Protein AF-A0A7X8F492-F1 (afdb_monomer)

Sequence (478 aa):
MEKRTSRKIGYFGLLNCFIKESEKKMNLVFFKKAAIICILIFCAVFTFAATTTSLESFETNVKKGEEVIVKVRITETTLKKVNYSFDEPSENVRRMLLKKYVDPQNSSDVIIESVFIFDESGSFKLPPLIVKIGQKKHTIDIPTIEVSENAKLKTAEVFWDFNSENEIQCTLPIELNLKIRYVSSIERFDVPLDEHAAISRKTAMILSFDENADFANGETAAVYQWIPLEEGKLSLPKAELEVTGTNGEVQFIKAPEIFVNVIPSNSIDAKLTQNEDSIFSKAFSEETSTSSPNAKSSKAIKARKASAEELKPLLVQLAELRAKEHEALFKSDTREQRKILENQLELHDTPDENPQFLLILWISITFLFLISSLILKIQHKKIRSFLLFLVGLLCLVRGVHYTRDYRHIPGIFTGGEICTVPDAESLVAGELTAGTRINVVKKVGNWALIEYDGRKMGWVNEETIIPINISFILTQGK

Structure (mmCIF, N/CA/C/O backbone):
data_AF-A0A7X8F492-F1
#
_entry.id   AF-A0A7X8F492-F1
#
loop_
_atom_site.group_PDB
_atom_site.id
_atom_site.type_symbol
_atom_site.label_atom_id
_atom_site.label_alt_id
_atom_site.label_comp_id
_atom_site.label_asym_id
_atom_site.label_entity_id
_atom_site.label_seq_id
_atom_site.pdbx_PDB_ins_code
_atom_site.Cartn_x
_atom_site.Cartn_y
_atom_site.Cartn_z
_atom_site.occupancy
_atom_site.B_iso_or_equiv
_atom_site.auth_seq_id
_atom_site.auth_comp_id
_atom_site.auth_asym_id
_atom_site.auth_atom_id
_atom_site.pdbx_PDB_model_num
ATOM 1 N N . MET A 1 1 ? 111.250 -6.216 -115.648 1.00 36.41 1 MET A N 1
ATOM 2 C CA . MET A 1 1 ? 111.323 -4.894 -114.992 1.00 36.41 1 MET A CA 1
ATOM 3 C C . MET A 1 1 ? 109.901 -4.373 -114.817 1.00 36.41 1 MET A C 1
ATOM 5 O O . MET A 1 1 ? 109.151 -4.463 -115.771 1.00 36.41 1 MET A O 1
ATOM 9 N N . GLU A 1 2 ? 109.568 -3.943 -113.591 1.00 34.22 2 GLU A N 1
ATOM 10 C CA . GLU A 1 2 ? 108.372 -3.194 -113.119 1.00 34.22 2 GLU A CA 1
ATOM 11 C C . GLU A 1 2 ? 106.950 -3.702 -113.457 1.00 34.22 2 GLU A C 1
ATOM 13 O O . GLU A 1 2 ? 106.515 -3.699 -114.596 1.00 34.22 2 GLU A O 1
ATOM 18 N N . LYS A 1 3 ? 106.259 -4.314 -112.472 1.00 33.47 3 LYS A N 1
ATOM 19 C CA . LYS A 1 3 ? 105.225 -3.767 -111.534 1.00 33.47 3 LYS A CA 1
ATOM 20 C C . LYS A 1 3 ? 103.797 -3.848 -112.115 1.00 33.47 3 LYS A C 1
ATOM 22 O O . LYS A 1 3 ? 103.505 -3.245 -113.131 1.00 33.47 3 LYS A O 1
ATOM 27 N N . ARG A 1 4 ? 102.937 -4.737 -111.574 1.00 32.16 4 ARG A N 1
ATOM 28 C CA . ARG A 1 4 ? 101.852 -4.463 -110.579 1.00 32.16 4 ARG A CA 1
ATOM 29 C C . ARG A 1 4 ? 100.883 -3.360 -111.067 1.00 32.16 4 ARG A C 1
ATOM 31 O O . ARG A 1 4 ? 101.328 -2.270 -111.360 1.00 32.16 4 ARG A O 1
ATOM 38 N N . THR A 1 5 ? 99.554 -3.502 -111.110 1.00 37.00 5 THR A N 1
ATOM 39 C CA . THR A 1 5 ? 98.647 -4.206 -110.186 1.00 37.00 5 THR A CA 1
ATOM 40 C C . THR A 1 5 ? 97.211 -4.185 -110.727 1.00 37.00 5 THR A C 1
ATOM 42 O O . THR A 1 5 ? 96.750 -3.173 -111.244 1.00 37.00 5 THR A O 1
ATOM 45 N N . SER A 1 6 ? 96.496 -5.283 -110.493 1.00 38.91 6 SER A N 1
ATOM 46 C CA . SER A 1 6 ? 95.036 -5.413 -110.523 1.00 38.91 6 SER A CA 1
ATOM 47 C C . SER A 1 6 ? 94.381 -4.628 -109.373 1.00 38.91 6 SER A C 1
ATOM 49 O O . SER A 1 6 ? 94.887 -4.652 -108.249 1.00 38.91 6 SER A O 1
ATOM 51 N N . ARG A 1 7 ? 93.234 -3.980 -109.621 1.00 35.81 7 ARG A N 1
ATOM 52 C CA . ARG A 1 7 ? 92.267 -3.589 -108.578 1.00 35.81 7 ARG A CA 1
ATOM 53 C C . ARG A 1 7 ? 90.855 -3.991 -108.999 1.00 35.81 7 ARG A C 1
ATOM 55 O O . ARG A 1 7 ? 90.218 -3.320 -109.803 1.00 35.81 7 ARG A O 1
ATOM 62 N N . LYS A 1 8 ? 90.368 -5.081 -108.401 1.00 39.66 8 LYS A N 1
ATOM 63 C CA . LYS A 1 8 ? 88.939 -5.380 -108.265 1.00 39.66 8 LYS A CA 1
ATOM 64 C C . LYS A 1 8 ? 88.331 -4.390 -107.268 1.00 39.66 8 LYS A C 1
ATOM 66 O O . LYS A 1 8 ? 88.832 -4.239 -106.156 1.00 39.66 8 LYS A O 1
ATOM 71 N N . ILE A 1 9 ? 87.259 -3.728 -107.683 1.00 42.50 9 ILE A N 1
ATOM 72 C CA . ILE A 1 9 ? 86.425 -2.855 -106.855 1.00 42.50 9 ILE A CA 1
ATOM 73 C C . ILE A 1 9 ? 85.583 -3.757 -105.942 1.00 42.50 9 ILE A C 1
ATOM 75 O O . ILE A 1 9 ? 84.812 -4.589 -106.416 1.00 42.50 9 ILE A O 1
ATOM 79 N N . GLY A 1 10 ? 85.794 -3.646 -104.630 1.00 40.28 10 GLY A N 1
ATOM 80 C CA . GLY A 1 10 ? 85.102 -4.434 -103.613 1.00 40.28 10 GLY A CA 1
ATOM 81 C C . GLY A 1 10 ? 83.739 -3.840 -103.257 1.00 40.28 10 GLY A C 1
ATOM 82 O O . GLY A 1 10 ? 83.658 -2.749 -102.703 1.00 40.28 10 GLY A O 1
ATOM 83 N N . TYR A 1 11 ? 82.680 -4.610 -103.498 1.00 47.16 11 TYR A N 1
ATOM 84 C CA . TYR A 1 11 ? 81.281 -4.345 -103.126 1.00 47.16 11 TYR A CA 1
ATOM 85 C C . TYR A 1 11 ? 80.986 -4.443 -101.606 1.00 47.16 11 TYR A C 1
ATOM 87 O O . TYR A 1 11 ? 79.832 -4.517 -101.197 1.00 47.16 11 TYR A O 1
ATOM 95 N N . PHE A 1 12 ? 82.004 -4.428 -100.740 1.00 48.09 12 PHE A N 1
ATOM 96 C CA . PHE A 1 12 ? 81.859 -4.714 -99.302 1.00 48.09 12 PHE A CA 1
ATOM 97 C C . PHE A 1 12 ? 81.737 -3.472 -98.393 1.00 48.09 12 PHE A C 1
ATOM 99 O O . PHE A 1 12 ? 81.512 -3.613 -97.194 1.00 48.09 12 PHE A O 1
ATOM 106 N N . GLY A 1 13 ? 81.860 -2.252 -98.933 1.00 46.44 13 GLY A N 1
ATOM 107 C CA . GLY A 1 13 ? 81.823 -1.009 -98.140 1.00 46.44 13 GLY A CA 1
ATOM 108 C C . GLY A 1 13 ? 80.432 -0.396 -97.927 1.00 46.44 13 GLY A C 1
ATOM 109 O O . GLY A 1 13 ? 80.190 0.230 -96.899 1.00 46.44 13 GLY A O 1
ATOM 110 N N . LEU A 1 14 ? 79.496 -0.586 -98.863 1.00 47.69 14 LEU A N 1
ATOM 111 C CA . LEU A 1 14 ? 78.181 0.077 -98.820 1.00 47.69 14 LEU A CA 1
ATOM 112 C C . LEU A 1 14 ? 77.128 -0.688 -98.001 1.00 47.69 14 LEU A C 1
ATOM 114 O O . LEU A 1 14 ? 76.217 -0.067 -97.457 1.00 47.69 14 LEU A O 1
ATOM 118 N N . LEU A 1 15 ? 77.283 -2.005 -97.827 1.00 47.22 15 LEU A N 1
ATOM 119 C CA . LEU A 1 15 ? 76.345 -2.811 -97.036 1.00 47.22 15 LEU A CA 1
ATOM 120 C C . LEU A 1 15 ? 76.496 -2.566 -95.521 1.00 47.22 15 LEU A C 1
ATOM 122 O O . LEU A 1 15 ? 75.505 -2.494 -94.799 1.00 47.22 15 LEU A O 1
ATOM 126 N N . ASN A 1 16 ? 77.726 -2.342 -95.040 1.00 46.16 16 ASN A N 1
ATOM 127 C CA . ASN A 1 16 ? 77.994 -2.117 -93.613 1.00 46.16 16 ASN A CA 1
ATOM 128 C C . ASN A 1 16 ? 77.572 -0.726 -93.109 1.00 46.16 16 ASN A C 1
ATOM 130 O O . ASN A 1 16 ? 77.311 -0.569 -91.917 1.00 46.16 16 ASN A O 1
ATOM 134 N N . CYS A 1 17 ? 77.457 0.276 -93.988 1.00 48.44 17 CYS A N 1
ATOM 135 C CA . CYS A 1 17 ? 76.928 1.592 -93.607 1.00 48.44 17 CYS A CA 1
ATOM 136 C C . CYS A 1 17 ? 75.395 1.578 -93.489 1.00 48.44 17 CYS A C 1
ATOM 138 O O . CYS A 1 17 ? 74.845 2.136 -92.542 1.00 48.44 17 CYS A O 1
ATOM 140 N N . PHE A 1 18 ? 74.702 0.867 -94.387 1.00 49.59 18 PHE A N 1
ATOM 141 C CA . PHE A 1 18 ? 73.237 0.789 -94.370 1.00 49.59 18 PHE A CA 1
ATOM 142 C C . PHE A 1 18 ? 72.693 -0.024 -93.184 1.00 49.59 18 PHE A C 1
ATOM 144 O O . PHE A 1 18 ? 71.679 0.346 -92.590 1.00 49.59 18 PHE A O 1
ATOM 151 N N . ILE A 1 19 ? 73.394 -1.088 -92.778 1.00 51.75 19 ILE A N 1
ATOM 152 C CA . ILE A 1 19 ? 72.990 -1.912 -91.628 1.00 51.75 19 ILE A CA 1
ATOM 153 C C . ILE A 1 19 ? 73.116 -1.112 -90.320 1.00 51.75 19 ILE A C 1
ATOM 155 O O . ILE A 1 19 ? 72.168 -1.075 -89.533 1.00 51.75 19 ILE A O 1
ATOM 159 N N . LYS A 1 20 ? 74.207 -0.353 -90.145 1.00 50.91 20 LYS A N 1
ATOM 160 C CA . LYS A 1 20 ? 74.486 0.418 -88.919 1.00 50.91 20 LYS A CA 1
ATOM 161 C C . LYS A 1 20 ? 73.563 1.631 -88.728 1.00 50.91 20 LYS A C 1
ATOM 163 O O . LYS A 1 20 ? 73.298 2.043 -87.597 1.00 50.91 20 LYS A O 1
ATOM 168 N N . GLU A 1 21 ? 73.044 2.197 -89.817 1.00 50.81 21 GLU A N 1
ATOM 169 C CA . GLU A 1 21 ? 72.078 3.303 -89.770 1.00 50.81 21 GLU A CA 1
ATOM 170 C C . GLU A 1 21 ? 70.624 2.814 -89.613 1.00 50.81 21 GLU A C 1
ATOM 172 O O . GLU A 1 21 ? 69.813 3.477 -88.956 1.00 50.81 21 GLU A O 1
ATOM 177 N N . SER A 1 22 ? 70.310 1.605 -90.102 1.00 48.94 22 SER A N 1
ATOM 178 C CA . SER A 1 22 ? 69.017 0.947 -89.856 1.00 48.94 22 SER A CA 1
ATOM 179 C C . SER A 1 22 ? 68.865 0.451 -88.408 1.00 48.94 22 SER A C 1
ATOM 181 O O . SER A 1 22 ? 67.794 0.615 -87.821 1.00 48.94 22 SER A O 1
ATOM 183 N N . GLU A 1 23 ? 69.942 -0.036 -87.775 1.00 50.00 23 GLU A N 1
ATOM 184 C CA . GLU A 1 23 ? 69.942 -0.452 -86.363 1.00 50.00 23 GLU A CA 1
ATOM 185 C C . GLU A 1 23 ? 69.737 0.731 -85.405 1.00 50.00 23 GLU A C 1
ATOM 187 O O . GLU A 1 23 ? 68.993 0.622 -84.430 1.00 50.00 23 GLU A O 1
ATOM 192 N N . LYS A 1 24 ? 70.316 1.905 -85.697 1.00 54.38 24 LYS A N 1
ATOM 193 C CA . LYS A 1 24 ? 70.109 3.116 -84.878 1.00 54.38 24 LYS A CA 1
ATOM 194 C C . LYS A 1 24 ? 68.677 3.652 -84.958 1.00 54.38 24 LYS A C 1
ATOM 196 O O . LYS A 1 24 ? 68.134 4.082 -83.939 1.00 54.38 24 LYS A O 1
ATOM 201 N N . LYS A 1 25 ? 68.047 3.616 -86.138 1.00 53.91 25 LYS A N 1
ATOM 202 C CA . LYS A 1 25 ? 66.644 4.039 -86.305 1.00 53.91 25 LYS A CA 1
ATOM 203 C C . LYS A 1 25 ? 65.655 3.017 -85.737 1.00 53.91 25 LYS A C 1
ATOM 205 O O . LYS A 1 25 ? 64.677 3.435 -85.118 1.00 53.91 25 LYS A O 1
ATOM 210 N N . MET A 1 26 ? 65.927 1.713 -85.855 1.00 50.78 26 MET A N 1
ATOM 211 C CA . MET A 1 26 ? 65.119 0.682 -85.189 1.00 50.78 26 MET A CA 1
ATOM 212 C C . MET A 1 26 ? 65.199 0.795 -83.670 1.00 50.78 26 MET A C 1
ATOM 214 O O . MET A 1 26 ? 64.152 0.801 -83.030 1.00 50.78 26 MET A O 1
ATOM 218 N N . ASN A 1 27 ? 66.388 0.999 -83.095 1.00 55.00 27 ASN A N 1
ATOM 219 C CA . ASN A 1 27 ? 66.546 1.135 -81.646 1.00 55.00 27 ASN A CA 1
ATOM 220 C C . ASN A 1 27 ? 65.827 2.363 -81.076 1.00 55.00 27 ASN A C 1
ATOM 222 O O . ASN A 1 27 ? 65.284 2.279 -79.982 1.00 55.00 27 ASN A O 1
ATOM 226 N N . LEU A 1 28 ? 65.734 3.475 -81.815 1.00 54.72 28 LEU A N 1
ATOM 227 C CA . LEU A 1 28 ? 65.012 4.667 -81.352 1.00 54.72 28 LEU A CA 1
ATOM 228 C C . LEU A 1 28 ? 63.483 4.497 -81.407 1.00 54.72 28 LEU A C 1
ATOM 230 O O . LEU A 1 28 ? 62.773 4.981 -80.525 1.00 54.72 28 LEU A O 1
ATOM 234 N N . VAL A 1 29 ? 62.961 3.797 -82.419 1.00 59.56 29 VAL A N 1
ATOM 235 C CA . VAL A 1 29 ? 61.526 3.469 -82.504 1.00 59.56 29 VAL A CA 1
ATOM 236 C C . VAL A 1 29 ? 61.157 2.416 -81.460 1.00 59.56 29 VAL A C 1
ATOM 238 O O . VAL A 1 29 ? 60.109 2.539 -80.828 1.00 59.56 29 VAL A O 1
ATOM 241 N N . PHE A 1 30 ? 62.029 1.433 -81.226 1.00 57.44 30 PHE A N 1
ATOM 242 C CA . PHE A 1 30 ? 61.846 0.438 -80.173 1.00 57.44 30 PHE A CA 1
ATOM 243 C C . PHE A 1 30 ? 61.915 1.074 -78.784 1.00 57.44 30 PHE A C 1
ATOM 245 O O . PHE A 1 30 ? 61.046 0.794 -77.972 1.00 57.44 30 PHE A O 1
ATOM 252 N N . PHE A 1 31 ? 62.843 2.006 -78.531 1.00 58.47 31 PHE A N 1
ATOM 253 C CA . PHE A 1 31 ? 62.901 2.743 -77.263 1.00 58.47 31 PHE A CA 1
ATOM 254 C C . PHE A 1 31 ? 61.695 3.655 -77.053 1.00 58.47 31 PHE A C 1
ATOM 256 O O . PHE A 1 31 ? 61.181 3.721 -75.945 1.00 58.47 31 PHE A O 1
ATOM 263 N N . LYS A 1 32 ? 61.195 4.333 -7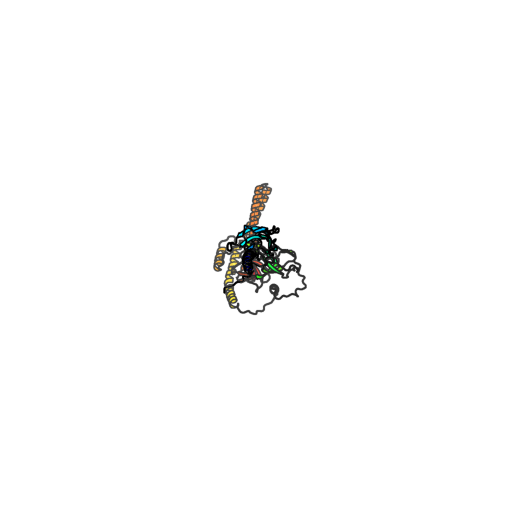8.095 1.00 59.91 32 LYS A N 1
ATOM 264 C CA . LYS A 1 32 ? 59.972 5.143 -77.978 1.00 59.91 32 LYS A CA 1
ATOM 265 C C . LYS A 1 32 ? 58.741 4.277 -77.717 1.00 59.91 32 LYS A C 1
ATOM 267 O O . LYS A 1 32 ? 57.933 4.627 -76.866 1.00 59.91 32 LYS A O 1
ATOM 272 N N . LYS A 1 33 ? 58.611 3.134 -78.398 1.00 61.44 33 LYS A N 1
ATOM 273 C CA . LYS A 1 33 ? 57.510 2.187 -78.161 1.00 61.44 33 LYS A CA 1
ATOM 274 C C . LYS A 1 33 ? 57.626 1.510 -76.794 1.00 61.44 33 LYS A C 1
ATOM 276 O O . LYS A 1 33 ? 56.623 1.412 -76.104 1.00 61.44 33 LYS A O 1
ATOM 281 N N . ALA A 1 34 ? 58.828 1.131 -76.367 1.00 64.88 34 ALA A N 1
ATOM 282 C CA . ALA A 1 34 ? 59.088 0.568 -75.046 1.00 64.88 34 ALA A CA 1
ATOM 283 C C . ALA A 1 34 ? 58.878 1.599 -73.932 1.00 64.88 34 ALA A C 1
ATOM 285 O O . ALA A 1 34 ? 58.307 1.255 -72.914 1.00 64.88 34 ALA A O 1
ATOM 286 N N . ALA A 1 35 ? 59.241 2.869 -74.129 1.00 66.19 35 ALA A N 1
ATOM 287 C CA . ALA A 1 35 ? 58.954 3.938 -73.173 1.00 66.19 35 ALA A CA 1
ATOM 288 C C . ALA A 1 35 ? 57.450 4.229 -73.076 1.00 66.19 35 ALA A C 1
ATOM 290 O O . ALA A 1 35 ? 56.950 4.426 -71.978 1.00 66.19 35 ALA A O 1
ATOM 291 N N . ILE A 1 36 ? 56.711 4.195 -74.191 1.00 67.06 36 ILE A N 1
ATOM 292 C CA . ILE A 1 36 ? 55.245 4.324 -74.185 1.00 67.06 36 ILE A CA 1
ATOM 293 C C . ILE A 1 36 ? 54.596 3.117 -73.500 1.00 67.06 36 ILE A C 1
ATOM 295 O O . ILE A 1 36 ? 53.684 3.299 -72.705 1.00 67.06 36 ILE A O 1
ATOM 299 N N . ILE A 1 37 ? 55.085 1.900 -73.748 1.00 67.31 37 ILE A N 1
ATOM 300 C CA . ILE A 1 37 ? 54.610 0.687 -73.070 1.00 67.31 37 ILE A CA 1
ATOM 301 C C . ILE A 1 37 ? 54.972 0.729 -71.583 1.00 67.31 37 ILE A C 1
ATOM 303 O O . ILE A 1 37 ? 54.123 0.423 -70.763 1.00 67.31 37 ILE A O 1
ATOM 307 N N . CYS A 1 38 ? 56.165 1.185 -71.205 1.00 59.81 38 CYS A N 1
ATOM 308 C CA . CYS A 1 38 ? 56.551 1.372 -69.809 1.00 59.81 38 CYS A CA 1
ATOM 309 C C . CYS A 1 38 ? 55.746 2.483 -69.138 1.00 59.81 38 CYS A C 1
ATOM 311 O O . CYS A 1 38 ? 55.395 2.309 -67.988 1.00 59.81 38 CYS A O 1
ATOM 313 N N . ILE A 1 39 ? 55.389 3.576 -69.820 1.00 63.66 39 ILE A N 1
ATOM 314 C CA . ILE A 1 39 ? 54.490 4.612 -69.282 1.00 63.66 39 ILE A CA 1
ATOM 315 C C . ILE A 1 39 ? 53.061 4.075 -69.168 1.00 63.66 39 ILE A C 1
ATOM 317 O O . ILE A 1 39 ? 52.405 4.341 -68.173 1.00 63.66 39 ILE A O 1
ATOM 321 N N . LEU A 1 40 ? 52.582 3.271 -70.120 1.00 56.62 40 LEU A N 1
ATOM 322 C CA . LEU A 1 40 ? 51.268 2.625 -70.044 1.00 56.62 40 LEU A CA 1
ATOM 323 C C . LEU A 1 40 ? 51.216 1.556 -68.945 1.00 56.62 40 LEU A C 1
ATOM 325 O O . LEU A 1 40 ? 50.218 1.471 -68.240 1.00 56.62 40 LEU A O 1
ATOM 329 N N . ILE A 1 41 ? 52.294 0.794 -68.747 1.00 56.84 41 ILE A N 1
ATOM 330 C CA . ILE A 1 41 ? 52.442 -0.166 -67.647 1.00 56.84 41 ILE A CA 1
ATOM 331 C C . ILE A 1 41 ? 52.618 0.583 -66.321 1.00 56.84 41 ILE A C 1
ATOM 333 O O . ILE A 1 41 ? 52.001 0.200 -65.344 1.00 56.84 41 ILE A O 1
ATOM 337 N N . PHE A 1 42 ? 53.361 1.689 -66.268 1.00 48.91 42 PHE A N 1
ATOM 338 C CA . PHE A 1 42 ? 53.520 2.511 -65.061 1.00 48.91 42 PHE A CA 1
ATOM 339 C C . PHE A 1 42 ? 52.229 3.271 -64.709 1.00 48.91 42 PHE A C 1
ATOM 341 O O . PHE A 1 42 ? 51.921 3.439 -63.535 1.00 48.91 42 PHE A O 1
ATOM 348 N N . CYS A 1 43 ? 51.412 3.645 -65.699 1.00 48.84 43 CYS A N 1
ATOM 349 C CA . CYS A 1 43 ? 50.049 4.145 -65.500 1.00 48.84 43 CYS A CA 1
ATOM 350 C C . CYS A 1 43 ? 49.062 3.033 -65.108 1.00 48.84 43 CYS A C 1
ATOM 352 O O . CYS A 1 43 ? 48.109 3.319 -64.393 1.00 48.84 43 CYS A O 1
ATOM 354 N N . ALA A 1 44 ? 49.281 1.784 -65.531 1.00 46.44 44 ALA A N 1
ATOM 355 C CA . ALA A 1 44 ? 48.482 0.631 -65.102 1.00 46.44 44 ALA A CA 1
ATOM 356 C C . ALA A 1 44 ? 48.898 0.092 -63.716 1.00 46.44 44 ALA A C 1
ATOM 358 O O . ALA A 1 44 ? 48.085 -0.520 -63.030 1.00 46.44 44 ALA A O 1
ATOM 359 N N . VAL A 1 45 ? 50.149 0.335 -63.303 1.00 41.91 45 VAL A N 1
ATOM 360 C CA . VAL A 1 45 ? 50.742 -0.046 -62.006 1.00 41.91 45 VAL A CA 1
ATOM 361 C C . VAL A 1 45 ? 50.669 1.096 -60.984 1.00 41.91 45 VAL A C 1
ATOM 363 O O . VAL A 1 45 ? 50.943 0.874 -59.806 1.00 41.91 45 VAL A O 1
ATOM 366 N N . PHE A 1 46 ? 50.200 2.289 -61.375 1.00 43.81 46 PHE A N 1
ATOM 367 C CA . PHE A 1 46 ? 49.593 3.224 -60.430 1.00 43.81 46 PHE A CA 1
ATOM 368 C C . PHE A 1 46 ? 48.308 2.577 -59.919 1.00 43.81 46 PHE A C 1
ATOM 370 O O . PHE A 1 46 ? 47.223 2.766 -60.463 1.00 43.81 46 PHE A O 1
ATOM 377 N N . THR A 1 47 ? 48.511 1.723 -58.918 1.00 41.25 47 THR A N 1
ATOM 378 C CA . THR A 1 47 ? 47.570 1.257 -57.913 1.00 41.25 47 THR A CA 1
ATOM 379 C C . THR A 1 47 ? 46.281 2.051 -57.996 1.00 41.25 47 THR A C 1
ATOM 381 O O . THR A 1 47 ? 46.186 3.167 -57.479 1.00 41.25 47 THR A O 1
ATOM 384 N N . PHE A 1 48 ? 45.289 1.469 -58.672 1.00 41.62 48 PHE A N 1
ATOM 385 C CA . PHE A 1 48 ? 43.905 1.767 -58.368 1.00 41.62 48 PHE A CA 1
ATOM 386 C C . PHE A 1 48 ? 43.741 1.380 -56.902 1.00 41.62 48 PHE A C 1
ATOM 388 O O . PHE A 1 48 ? 43.499 0.219 -56.587 1.00 41.62 48 PHE A O 1
ATOM 395 N N . ALA A 1 49 ? 43.989 2.353 -56.028 1.00 45.19 49 ALA A N 1
ATOM 396 C CA . ALA A 1 49 ? 43.497 2.398 -54.669 1.00 45.19 49 ALA A CA 1
ATOM 397 C C . ALA A 1 49 ? 42.002 2.081 -54.792 1.00 45.19 49 ALA A C 1
ATOM 399 O O . ALA A 1 49 ? 41.220 2.858 -55.362 1.00 45.19 49 ALA A O 1
ATOM 400 N N . ALA A 1 50 ? 41.664 0.820 -54.527 1.00 53.69 50 ALA A N 1
ATOM 401 C CA . ALA A 1 50 ? 40.339 0.307 -54.779 1.00 53.69 50 ALA A CA 1
ATOM 402 C C . ALA A 1 50 ? 39.469 0.942 -53.710 1.00 53.69 50 ALA A C 1
ATOM 404 O O . ALA A 1 50 ? 39.519 0.538 -52.556 1.00 53.69 50 ALA A O 1
ATOM 405 N N . THR A 1 51 ? 38.703 1.958 -54.100 1.00 57.94 51 THR A N 1
ATOM 406 C CA . THR A 1 51 ? 37.828 2.691 -53.189 1.00 57.94 51 THR A CA 1
ATOM 407 C C . THR A 1 51 ? 36.871 1.685 -52.556 1.00 57.94 51 THR A C 1
ATOM 409 O O . THR A 1 51 ? 35.997 1.144 -53.243 1.00 57.94 51 THR A O 1
ATOM 412 N N . THR A 1 52 ? 37.072 1.374 -51.276 1.00 66.44 52 THR A N 1
ATOM 413 C CA . THR A 1 52 ? 36.231 0.424 -50.549 1.00 66.44 52 THR A CA 1
ATOM 414 C C . THR A 1 52 ? 35.235 1.183 -49.684 1.00 66.44 52 THR A C 1
ATOM 416 O O . THR A 1 52 ? 35.528 2.223 -49.095 1.00 66.44 52 THR A O 1
ATOM 419 N N . THR A 1 53 ? 34.005 0.681 -49.661 1.00 66.81 53 THR A N 1
ATOM 420 C CA . THR A 1 53 ? 32.937 1.166 -48.789 1.00 66.81 53 THR A CA 1
ATOM 421 C C . THR A 1 53 ? 32.705 0.113 -47.721 1.00 66.81 53 THR A C 1
ATOM 423 O O . THR A 1 53 ? 32.361 -1.018 -48.068 1.00 66.81 53 THR A O 1
ATOM 426 N N . SER A 1 54 ? 32.873 0.465 -46.452 1.00 73.50 54 SER A N 1
ATOM 427 C CA . SER A 1 54 ? 32.645 -0.444 -45.329 1.00 73.50 54 SER A CA 1
ATOM 428 C C . SER A 1 54 ? 31.768 0.214 -44.270 1.00 73.50 54 SER A C 1
ATOM 430 O O . SER A 1 54 ? 31.932 1.393 -43.950 1.00 73.50 54 SER A O 1
ATOM 432 N N . LEU A 1 55 ? 30.837 -0.559 -43.713 1.00 71.50 55 LEU A N 1
ATOM 433 C CA . LEU A 1 55 ? 30.112 -0.181 -42.505 1.00 71.50 55 LEU A CA 1
ATOM 434 C C . LEU A 1 55 ? 31.098 -0.234 -41.330 1.00 71.50 55 LEU A C 1
ATOM 436 O O . LEU A 1 55 ? 31.737 -1.262 -41.127 1.00 71.50 55 LEU A O 1
ATOM 440 N N . GLU A 1 56 ? 31.275 0.877 -40.619 1.00 67.38 56 GLU A N 1
ATOM 441 C CA . GLU A 1 56 ? 32.331 1.007 -39.606 1.00 67.38 56 GLU A CA 1
ATOM 442 C C . GLU A 1 56 ? 31.820 0.722 -38.194 1.00 67.38 56 GLU A C 1
ATOM 444 O O . GLU A 1 56 ? 32.463 0.006 -37.432 1.00 67.38 56 GLU A O 1
ATOM 449 N N . SER A 1 57 ? 30.657 1.267 -37.845 1.00 60.88 57 SER A N 1
ATOM 450 C CA . SER A 1 57 ? 30.053 1.062 -36.533 1.00 60.88 57 SER A CA 1
ATOM 451 C C . SER A 1 57 ? 28.539 1.039 -36.644 1.00 60.88 57 SER A C 1
ATOM 453 O O . SER A 1 57 ? 27.939 1.849 -37.359 1.00 60.88 57 SER A O 1
ATOM 455 N N . PHE A 1 58 ? 27.944 0.107 -35.911 1.00 64.56 58 PHE A N 1
ATOM 456 C CA . PHE A 1 58 ? 26.510 -0.084 -35.803 1.00 64.56 58 PHE A CA 1
ATOM 457 C C . PHE A 1 58 ? 26.204 -0.536 -34.373 1.00 64.56 58 PHE A C 1
ATOM 459 O O . PHE A 1 58 ? 26.814 -1.491 -33.890 1.00 64.56 58 PHE A O 1
ATOM 466 N N . GLU A 1 59 ? 25.307 0.171 -33.691 1.00 64.38 59 GLU A N 1
ATOM 467 C CA . GLU A 1 59 ? 24.844 -0.202 -32.354 1.00 64.38 59 GLU A CA 1
ATOM 468 C C . GLU A 1 59 ? 23.760 -1.274 -32.468 1.00 64.38 59 GLU A C 1
ATOM 470 O O . GLU A 1 59 ? 22.773 -1.101 -33.178 1.00 64.38 59 GLU A O 1
ATOM 475 N N . THR A 1 60 ? 23.965 -2.406 -31.793 1.00 61.59 60 THR A N 1
ATOM 476 C CA . THR A 1 60 ? 23.067 -3.568 -31.873 1.00 61.59 60 THR A CA 1
ATOM 477 C C . THR A 1 60 ? 22.014 -3.604 -30.770 1.00 61.59 60 THR A C 1
ATOM 479 O O . THR A 1 60 ? 21.012 -4.284 -30.936 1.00 61.59 60 THR A O 1
ATOM 482 N N . ASN A 1 61 ? 22.222 -2.879 -29.666 1.00 64.56 61 ASN A N 1
ATOM 483 C CA . ASN A 1 61 ? 21.296 -2.813 -28.536 1.00 64.56 61 ASN A CA 1
ATOM 484 C C . ASN A 1 61 ? 20.745 -1.394 -28.440 1.00 64.56 61 ASN A C 1
ATOM 486 O O . ASN A 1 61 ? 21.393 -0.519 -27.872 1.00 64.56 61 ASN A O 1
ATOM 490 N N . VAL A 1 62 ? 19.574 -1.170 -29.027 1.00 77.75 62 VAL A N 1
ATOM 491 C CA . VAL A 1 62 ? 18.962 0.156 -29.139 1.00 77.75 62 VAL A CA 1
ATOM 492 C C . VAL A 1 62 ? 17.694 0.181 -28.303 1.00 77.75 62 VAL A C 1
ATOM 494 O O . VAL A 1 62 ? 16.846 -0.693 -28.471 1.00 77.75 62 VAL A O 1
ATOM 497 N N . LYS A 1 63 ? 17.514 1.184 -27.438 1.00 80.69 63 LYS A N 1
ATOM 498 C CA . LYS A 1 63 ? 16.232 1.385 -26.748 1.00 80.69 63 LYS A CA 1
ATOM 499 C C . LYS A 1 63 ? 15.376 2.403 -27.494 1.00 80.69 63 LYS A C 1
ATOM 501 O O . LYS A 1 63 ? 15.874 3.339 -28.120 1.00 80.69 63 LYS A O 1
ATOM 506 N N . LYS A 1 64 ? 14.055 2.248 -27.408 1.00 82.81 64 LYS A N 1
ATOM 507 C CA . LYS A 1 64 ? 13.089 3.214 -27.953 1.00 82.81 64 LYS A CA 1
ATOM 508 C C . LYS A 1 64 ? 13.435 4.650 -27.516 1.00 82.81 64 LYS A C 1
ATOM 510 O O . LYS A 1 64 ? 13.646 4.919 -26.332 1.00 82.81 64 LYS A O 1
ATOM 515 N N . GLY A 1 65 ? 13.450 5.579 -28.469 1.00 77.81 65 GLY A N 1
ATOM 516 C CA . GLY A 1 65 ? 13.777 6.987 -28.232 1.00 77.81 65 GLY A CA 1
ATOM 517 C C . GLY A 1 65 ? 15.270 7.315 -28.091 1.00 77.81 65 GLY A C 1
ATOM 518 O O . GLY A 1 65 ? 15.590 8.498 -27.997 1.00 77.81 65 GLY A O 1
ATOM 519 N N . GLU A 1 66 ? 16.175 6.330 -28.091 1.00 83.00 66 GLU A N 1
ATOM 520 C CA . GLU A 1 66 ? 17.622 6.578 -28.139 1.00 83.00 66 GLU A CA 1
ATOM 521 C C . GLU A 1 66 ? 18.101 6.839 -29.577 1.00 83.00 66 GLU A C 1
ATOM 523 O O . GLU A 1 66 ? 17.469 6.434 -30.559 1.00 83.00 66 GLU A O 1
ATOM 528 N N . GLU A 1 67 ? 19.214 7.563 -29.692 1.00 84.81 67 GLU A N 1
ATOM 529 C CA . GLU A 1 67 ? 19.838 7.896 -30.970 1.00 84.81 67 GLU A CA 1
ATOM 530 C C . GLU A 1 67 ? 20.718 6.745 -31.454 1.00 84.81 67 GLU A C 1
ATOM 532 O O . GLU A 1 67 ? 21.706 6.406 -30.815 1.00 84.81 67 GLU A O 1
ATOM 537 N N . VAL A 1 68 ? 20.405 6.197 -32.627 1.00 85.06 68 VAL A N 1
ATOM 538 C CA . VAL A 1 68 ? 21.231 5.188 -33.295 1.00 85.06 68 VAL A CA 1
ATOM 539 C C . VAL A 1 68 ? 22.090 5.847 -34.345 1.00 85.06 68 VAL A C 1
ATOM 541 O O . VAL A 1 68 ? 21.578 6.449 -35.297 1.00 85.06 68 VAL A O 1
ATOM 544 N N . ILE A 1 69 ? 23.400 5.671 -34.215 1.00 84.88 69 ILE A N 1
ATOM 545 C CA . ILE A 1 69 ? 24.368 6.250 -35.139 1.00 84.88 69 ILE A CA 1
ATOM 546 C C . ILE A 1 69 ? 24.869 5.182 -36.110 1.00 84.88 69 ILE A C 1
ATOM 548 O O . ILE A 1 69 ? 25.610 4.269 -35.751 1.00 84.88 69 ILE A O 1
ATOM 552 N N . VAL A 1 70 ? 24.516 5.337 -37.384 1.00 84.69 70 VAL A N 1
ATOM 553 C CA . VAL A 1 70 ? 25.036 4.513 -38.479 1.00 84.69 70 VAL A CA 1
ATOM 554 C C . VAL A 1 70 ? 26.191 5.255 -39.143 1.00 84.69 70 VAL A C 1
ATOM 556 O O . VAL A 1 70 ? 25.983 6.306 -39.763 1.00 84.69 70 VAL A O 1
ATOM 559 N N . LYS A 1 71 ? 27.408 4.704 -39.036 1.00 86.12 71 LYS A N 1
ATOM 560 C CA . LYS A 1 71 ? 28.613 5.266 -39.667 1.00 86.12 71 LYS A CA 1
ATOM 561 C C . LYS A 1 71 ? 29.095 4.395 -40.812 1.00 86.12 71 LYS A C 1
ATOM 563 O O . LYS A 1 71 ? 29.406 3.215 -40.645 1.00 86.12 71 LYS A O 1
ATOM 568 N N . VAL A 1 72 ? 29.205 5.014 -41.979 1.00 85.00 72 VAL A N 1
ATOM 569 C CA . VAL A 1 72 ? 29.764 4.396 -43.176 1.00 85.00 72 VAL A CA 1
ATOM 570 C C . VAL A 1 72 ? 31.064 5.091 -43.528 1.00 85.00 72 VAL A C 1
ATOM 572 O O . VAL A 1 72 ? 31.082 6.298 -43.783 1.00 85.00 72 VAL A O 1
ATOM 575 N N . ARG A 1 73 ? 32.137 4.303 -43.591 1.00 84.94 73 ARG A N 1
ATOM 576 C CA . ARG A 1 73 ? 33.460 4.754 -44.003 1.00 84.94 73 ARG A CA 1
ATOM 577 C C . ARG A 1 73 ? 33.683 4.441 -45.471 1.00 84.94 73 ARG A C 1
ATOM 579 O O . ARG A 1 73 ? 33.422 3.334 -45.946 1.00 84.94 73 ARG A O 1
ATOM 586 N N . ILE A 1 74 ? 34.192 5.431 -46.185 1.00 85.00 74 ILE A N 1
ATOM 587 C CA . ILE A 1 74 ? 34.610 5.303 -47.573 1.00 85.00 74 ILE A CA 1
ATOM 588 C C . ILE A 1 74 ? 36.087 5.647 -47.620 1.00 85.00 74 ILE A C 1
ATOM 590 O O . ILE A 1 74 ? 36.462 6.786 -47.338 1.00 85.00 74 ILE A O 1
ATOM 594 N N . THR A 1 75 ? 36.9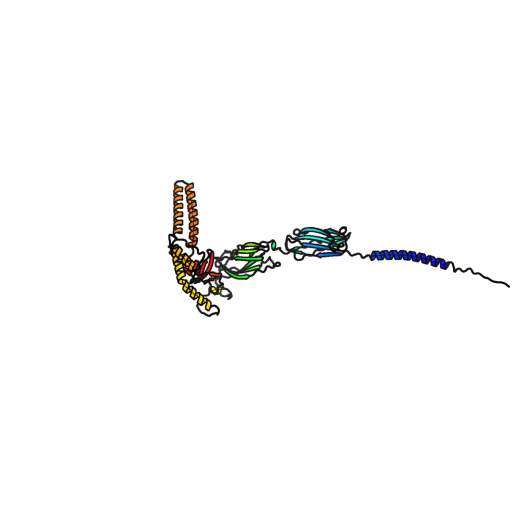06 4.665 -47.964 1.00 83.75 75 THR A N 1
ATOM 595 C CA . THR A 1 75 ? 38.359 4.815 -47.966 1.00 83.75 75 THR A CA 1
ATOM 596 C C . THR A 1 75 ? 38.857 5.454 -49.257 1.00 83.75 75 THR A C 1
ATOM 598 O O . THR A 1 75 ? 38.215 5.343 -50.305 1.00 83.75 75 THR A O 1
ATOM 601 N N . GLU A 1 76 ? 40.005 6.129 -49.185 1.00 78.38 76 GLU A N 1
ATOM 602 C CA . GLU A 1 76 ? 40.778 6.583 -50.354 1.00 78.38 76 GLU A CA 1
ATOM 603 C C . GLU A 1 76 ? 39.980 7.467 -51.343 1.00 78.38 76 GLU A C 1
ATOM 605 O O . GLU A 1 76 ? 40.076 7.340 -52.570 1.00 78.38 76 GLU A O 1
ATOM 610 N N . THR A 1 77 ? 39.163 8.392 -50.830 1.00 79.06 77 THR A N 1
ATOM 611 C CA . THR A 1 77 ? 38.314 9.271 -51.645 1.00 79.06 77 THR A CA 1
ATOM 612 C C . THR A 1 77 ? 38.266 10.706 -51.128 1.00 79.06 77 THR A C 1
ATOM 614 O O . THR A 1 77 ? 38.699 11.027 -50.029 1.00 79.06 77 THR A O 1
ATOM 617 N N . THR A 1 78 ? 37.725 11.620 -51.936 1.00 79.75 78 THR A N 1
ATOM 618 C CA . THR A 1 78 ? 37.567 13.028 -51.544 1.00 79.75 78 THR A CA 1
ATOM 619 C C . THR A 1 78 ? 36.102 13.402 -51.384 1.00 79.75 78 THR A C 1
ATOM 621 O O . THR A 1 78 ? 35.236 12.956 -52.139 1.00 79.75 78 THR A O 1
ATOM 624 N N . LEU A 1 79 ? 35.822 14.306 -50.441 1.00 80.81 79 LEU A N 1
ATOM 625 C CA . LEU A 1 79 ? 34.469 14.737 -50.066 1.00 80.81 79 LEU A CA 1
ATOM 626 C C . LEU A 1 79 ? 33.584 15.153 -51.259 1.00 80.81 79 LEU A C 1
ATOM 628 O O . LEU A 1 79 ? 32.370 14.937 -51.241 1.00 80.81 79 LEU A O 1
ATOM 632 N N . LYS A 1 80 ? 34.188 15.745 -52.301 1.00 79.94 80 LYS A N 1
ATOM 633 C CA . LYS A 1 80 ? 33.500 16.219 -53.516 1.00 79.94 80 LYS A CA 1
ATOM 634 C C . LYS A 1 80 ? 33.050 15.089 -54.446 1.00 79.94 80 LYS A C 1
ATOM 636 O O . LYS A 1 80 ? 32.114 15.283 -55.211 1.00 79.94 80 LYS A O 1
ATOM 641 N N . LYS A 1 81 ? 33.723 13.935 -54.413 1.00 81.19 81 LYS A N 1
ATOM 642 C CA . LYS A 1 81 ? 33.426 12.783 -55.281 1.00 81.19 81 LYS A CA 1
ATOM 643 C C . LYS A 1 81 ? 32.361 11.855 -54.701 1.00 81.19 81 LYS A C 1
ATOM 645 O O . LYS A 1 81 ? 31.874 10.992 -55.425 1.00 81.19 81 LYS A O 1
ATOM 650 N N . VAL A 1 82 ? 32.020 12.034 -53.427 1.00 82.31 82 VAL A N 1
ATOM 651 C CA . VAL A 1 82 ? 31.038 11.226 -52.704 1.00 82.31 82 VAL A CA 1
ATOM 652 C C . VAL A 1 82 ? 29.707 11.964 -52.657 1.00 82.31 82 VAL A C 1
ATOM 654 O O . VAL A 1 82 ? 29.559 12.961 -51.947 1.00 82.31 82 VAL A O 1
ATOM 657 N N . ASN A 1 83 ? 28.722 11.442 -53.371 1.00 84.44 83 ASN A N 1
ATOM 658 C CA . ASN A 1 83 ? 27.320 11.787 -53.180 1.00 84.44 83 ASN A CA 1
ATOM 659 C C . ASN A 1 83 ? 26.631 10.633 -52.464 1.00 84.44 83 ASN A C 1
ATOM 661 O O . ASN A 1 83 ? 27.001 9.478 -52.650 1.00 84.44 83 ASN A O 1
ATOM 665 N N . TYR A 1 84 ? 25.628 10.933 -51.657 1.00 84.25 84 TYR A N 1
ATOM 666 C CA . TYR A 1 84 ? 24.873 9.912 -50.951 1.00 84.25 84 TYR A CA 1
ATOM 667 C C . TYR A 1 84 ? 23.392 10.256 -50.981 1.00 84.25 84 TYR A C 1
ATOM 669 O O . TYR A 1 84 ? 23.012 11.422 -51.086 1.00 84.25 84 TYR A O 1
ATOM 677 N N . SER A 1 85 ? 22.570 9.224 -50.917 1.00 81.31 85 SER A N 1
ATOM 678 C CA . SER A 1 85 ? 21.133 9.331 -50.746 1.00 81.31 85 SER A CA 1
ATOM 679 C C . SER A 1 85 ? 20.671 8.194 -49.854 1.00 81.31 85 SER A C 1
ATOM 681 O O . SER A 1 85 ? 21.188 7.080 -49.927 1.00 81.31 85 SER A O 1
ATOM 683 N N . PHE A 1 86 ? 19.692 8.489 -49.020 1.00 81.19 86 PHE A N 1
ATOM 684 C CA . PHE A 1 86 ? 19.106 7.529 -48.108 1.00 81.19 86 PHE A CA 1
ATOM 685 C C . PHE A 1 86 ? 17.603 7.723 -48.212 1.00 81.19 86 PHE A C 1
ATOM 687 O O . PHE A 1 86 ? 17.115 8.820 -47.919 1.00 81.19 86 PHE A O 1
ATOM 694 N N . ASP A 1 87 ? 16.903 6.689 -48.668 1.00 82.62 87 ASP A N 1
ATOM 695 C CA . ASP A 1 87 ? 15.452 6.732 -48.854 1.00 82.62 87 ASP A CA 1
ATOM 696 C C . ASP A 1 87 ? 14.750 7.034 -47.526 1.00 82.62 87 ASP A C 1
ATOM 698 O O . ASP A 1 87 ? 15.337 6.868 -46.451 1.00 82.62 87 ASP A O 1
ATOM 702 N N . GLU A 1 88 ? 13.525 7.550 -47.580 1.00 79.38 88 GLU A N 1
ATOM 703 C CA . GLU A 1 88 ? 12.798 7.878 -46.355 1.00 79.38 88 GLU A CA 1
ATOM 704 C C . GLU A 1 88 ? 12.595 6.618 -45.502 1.00 79.38 88 GLU A C 1
ATOM 706 O O . GLU A 1 88 ? 12.245 5.557 -46.029 1.00 79.38 88 GLU A O 1
ATOM 711 N N . PRO A 1 89 ? 12.894 6.696 -44.195 1.00 80.38 89 PRO A N 1
ATOM 712 C CA . PRO A 1 89 ? 12.659 5.584 -43.292 1.00 80.38 89 PRO A CA 1
ATOM 713 C C . PRO A 1 89 ? 11.146 5.352 -43.109 1.00 80.38 89 PRO A C 1
ATOM 715 O O . PRO A 1 89 ? 10.327 6.201 -43.453 1.00 80.38 89 PRO A O 1
ATOM 718 N N . SER A 1 90 ? 10.770 4.184 -42.584 1.00 79.00 90 SER A N 1
ATOM 719 C CA . SER A 1 90 ? 9.372 3.850 -42.269 1.00 79.00 90 SER A CA 1
ATOM 720 C C . SER A 1 90 ? 8.755 4.823 -41.256 1.00 79.00 90 SER A C 1
ATOM 722 O O . SER A 1 90 ? 9.482 5.435 -40.480 1.00 79.00 90 SER A O 1
ATOM 724 N N . GLU A 1 91 ? 7.420 4.888 -41.202 1.00 77.88 91 GLU A N 1
ATOM 725 C CA . GLU A 1 91 ? 6.625 5.834 -40.390 1.00 77.88 91 GLU A CA 1
ATOM 726 C C . GLU A 1 91 ? 7.055 5.936 -38.909 1.00 77.88 91 GLU A C 1
ATOM 728 O O . GLU A 1 91 ? 7.014 7.019 -38.334 1.00 77.88 91 GLU A O 1
ATOM 733 N N . ASN A 1 92 ? 7.578 4.850 -38.329 1.00 82.81 92 ASN A N 1
ATOM 734 C CA . ASN A 1 92 ? 7.962 4.763 -36.910 1.00 82.81 92 ASN A CA 1
ATOM 735 C C . ASN A 1 92 ? 9.463 5.011 -36.648 1.00 82.81 92 ASN A C 1
ATOM 737 O O . ASN A 1 92 ? 9.982 4.690 -35.575 1.00 82.81 92 ASN A O 1
ATOM 741 N N . VAL A 1 93 ? 10.183 5.546 -37.638 1.00 84.75 93 VAL A N 1
ATOM 742 C CA . VAL A 1 93 ? 11.618 5.837 -37.563 1.00 84.75 93 VAL A CA 1
ATOM 743 C C . VAL A 1 93 ? 11.873 7.256 -38.052 1.00 84.75 93 VAL A C 1
ATOM 745 O O . VAL A 1 93 ? 11.692 7.572 -39.226 1.00 84.75 93 VAL A O 1
ATOM 748 N N . ARG A 1 94 ? 12.379 8.118 -37.172 1.00 82.94 94 ARG A N 1
ATOM 749 C CA . ARG A 1 94 ? 12.737 9.497 -37.514 1.00 82.94 94 ARG A CA 1
ATOM 750 C C . ARG A 1 94 ? 14.228 9.613 -37.781 1.00 82.94 94 ARG A C 1
ATOM 752 O O . ARG A 1 94 ? 15.057 9.196 -36.978 1.00 82.94 94 ARG A O 1
ATOM 759 N N . ARG A 1 95 ? 14.590 10.224 -38.910 1.00 81.12 95 ARG A N 1
ATOM 760 C CA . ARG A 1 95 ? 15.979 10.605 -39.194 1.00 81.12 95 ARG A CA 1
ATOM 761 C C . ARG A 1 95 ? 16.231 12.013 -38.673 1.00 81.12 95 ARG A C 1
ATOM 763 O O . ARG A 1 95 ? 15.614 12.960 -39.149 1.00 81.12 95 ARG A O 1
ATOM 770 N N . MET A 1 96 ? 17.173 12.141 -37.749 1.00 72.81 96 MET A N 1
ATOM 771 C CA . MET A 1 96 ? 17.508 13.422 -37.120 1.00 72.81 96 MET A CA 1
ATOM 772 C C . MET A 1 96 ? 18.641 14.140 -37.843 1.00 72.81 96 MET A C 1
ATOM 774 O O . MET A 1 96 ? 18.602 15.355 -38.028 1.00 72.81 96 MET A O 1
ATOM 778 N N . LEU A 1 97 ? 19.657 13.387 -38.266 1.00 77.88 97 LEU A N 1
ATOM 779 C CA . LEU A 1 97 ? 20.873 13.959 -38.821 1.00 77.88 97 LEU A CA 1
ATOM 780 C C . LEU A 1 97 ? 21.412 13.097 -39.952 1.00 77.88 97 LEU A C 1
ATOM 782 O O . LEU A 1 97 ? 21.398 11.869 -39.891 1.00 77.88 97 LEU A O 1
ATOM 786 N N . LEU A 1 98 ? 21.928 13.772 -40.973 1.00 80.69 98 LEU A N 1
ATOM 787 C CA . LEU A 1 98 ? 22.697 13.157 -42.038 1.00 80.69 98 LEU A CA 1
ATOM 788 C C . LEU A 1 98 ? 23.883 14.064 -42.360 1.00 80.69 98 LEU A C 1
ATOM 790 O O . LEU A 1 98 ? 23.724 15.155 -42.909 1.00 80.69 98 LEU A O 1
ATOM 794 N N . LYS A 1 99 ? 25.077 13.632 -41.959 1.00 86.25 99 LYS A N 1
ATOM 795 C CA . LYS A 1 99 ? 26.308 14.414 -42.053 1.00 86.25 99 LYS A CA 1
ATOM 796 C C . LYS A 1 99 ? 27.343 13.664 -42.878 1.00 86.25 99 LYS A C 1
ATOM 798 O O . LYS A 1 99 ? 27.461 12.447 -42.809 1.00 86.25 99 LYS A O 1
ATOM 803 N N . LYS A 1 100 ? 28.126 14.413 -43.653 1.00 87.94 100 LYS A N 1
ATOM 804 C CA . LYS A 1 100 ? 29.274 13.895 -44.402 1.00 87.94 100 LYS A CA 1
ATOM 805 C C . LYS A 1 100 ? 30.493 14.755 -44.113 1.00 87.94 100 LYS A C 1
ATOM 807 O O . LYS A 1 100 ? 30.430 15.970 -44.305 1.00 87.94 100 LYS A O 1
ATOM 812 N N . TYR A 1 101 ? 31.588 14.140 -43.688 1.00 86.69 101 TYR A N 1
ATOM 813 C CA . TYR A 1 101 ? 32.833 14.834 -43.357 1.00 86.69 101 TYR A CA 1
ATOM 814 C C . TYR A 1 101 ? 34.057 13.957 -43.658 1.00 86.69 101 TYR A C 1
ATOM 816 O O . TYR A 1 101 ? 33.923 12.779 -43.975 1.00 86.69 101 TYR A O 1
ATOM 824 N N . VAL A 1 102 ? 35.246 14.559 -43.642 1.00 86.25 102 VAL A N 1
ATOM 825 C CA . VAL A 1 102 ? 36.522 13.843 -43.809 1.00 86.25 102 VAL A CA 1
ATOM 826 C C . VAL A 1 102 ? 36.951 13.301 -42.450 1.00 86.25 102 VAL A C 1
ATOM 828 O O . VAL A 1 102 ? 36.850 14.040 -41.470 1.00 86.25 102 VAL A O 1
ATOM 831 N N . ASP A 1 103 ? 37.406 12.050 -42.383 1.00 84.31 103 ASP A N 1
ATOM 832 C CA . ASP A 1 103 ? 37.860 11.443 -41.128 1.00 84.31 103 ASP A CA 1
ATOM 833 C C . ASP A 1 103 ? 38.977 12.309 -40.491 1.00 84.31 103 ASP A C 1
ATOM 835 O O . ASP A 1 103 ? 39.996 12.573 -41.139 1.00 84.31 103 ASP A O 1
ATOM 839 N N . PRO A 1 104 ? 38.811 12.785 -39.238 1.00 80.44 104 PRO A N 1
ATOM 840 C CA . PRO A 1 104 ? 39.829 13.564 -38.536 1.00 80.44 104 PRO A CA 1
ATOM 841 C C . PRO A 1 104 ? 41.172 12.839 -38.396 1.00 80.44 104 PRO A C 1
ATOM 843 O O . PRO A 1 104 ? 42.204 13.498 -38.282 1.00 80.44 104 PRO A O 1
ATOM 846 N N . GLN A 1 105 ? 41.162 11.503 -38.379 1.00 81.06 105 GLN A N 1
ATOM 847 C CA . GLN A 1 105 ? 42.364 10.681 -38.235 1.00 81.06 105 GLN A CA 1
ATOM 848 C C . GLN A 1 105 ? 43.003 10.338 -39.586 1.00 81.06 105 GLN A C 1
ATOM 850 O O . GLN A 1 105 ? 44.218 10.154 -39.657 1.00 81.06 105 GLN A O 1
ATOM 855 N N . ASN A 1 106 ? 42.211 10.293 -40.661 1.00 80.69 106 ASN A N 1
ATOM 856 C CA . ASN A 1 106 ? 42.681 9.992 -42.008 1.00 80.69 106 ASN A CA 1
ATOM 857 C C . ASN A 1 106 ? 42.056 10.937 -43.044 1.00 80.69 106 ASN A C 1
ATOM 859 O O . ASN A 1 106 ? 40.926 10.760 -43.490 1.00 80.69 106 ASN A O 1
ATOM 863 N N . SER A 1 107 ? 42.839 11.906 -43.518 1.00 78.25 107 SER A N 1
ATOM 864 C CA . SER A 1 107 ? 42.383 12.923 -44.477 1.00 78.25 107 SER A CA 1
ATOM 865 C C . SER A 1 107 ? 41.975 12.376 -45.854 1.00 78.25 107 SER A C 1
ATOM 867 O O . SER A 1 107 ? 41.432 13.125 -46.672 1.00 78.2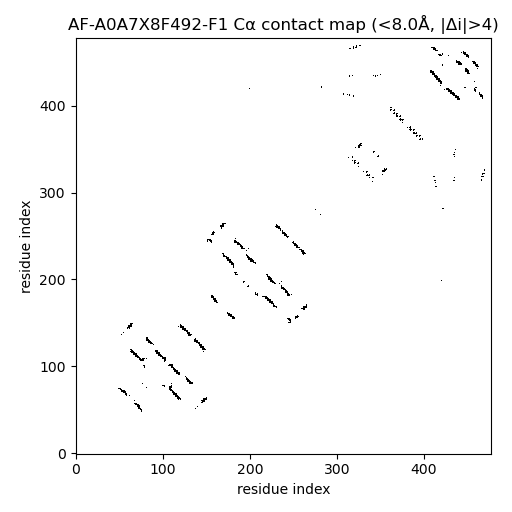5 107 SER A O 1
ATOM 869 N N . SER A 1 108 ? 42.238 11.092 -46.115 1.00 79.94 108 SER A N 1
ATOM 870 C CA . SER A 1 108 ? 41.845 10.387 -47.337 1.00 79.94 108 SER A CA 1
ATOM 871 C C . SER A 1 108 ? 40.542 9.589 -47.218 1.00 79.94 108 SER A C 1
ATOM 873 O O . SER A 1 108 ? 40.066 9.083 -48.232 1.00 79.94 108 SER A O 1
ATOM 875 N N . ASP A 1 109 ? 39.928 9.535 -46.033 1.00 85.69 109 ASP A N 1
ATOM 876 C CA . ASP A 1 109 ? 38.673 8.819 -45.802 1.00 85.69 109 ASP A CA 1
ATOM 877 C C . ASP A 1 109 ? 37.501 9.796 -45.647 1.00 85.69 109 ASP A C 1
ATOM 879 O O . ASP A 1 109 ? 37.615 10.886 -45.078 1.00 85.69 109 ASP A O 1
ATOM 883 N N . VAL A 1 110 ? 36.335 9.401 -46.153 1.00 85.12 110 VAL A N 1
ATOM 884 C CA . VAL A 1 110 ? 35.083 10.151 -46.010 1.00 85.12 110 VAL A CA 1
ATOM 885 C C . VAL A 1 110 ? 34.108 9.332 -45.180 1.00 85.12 110 VAL A C 1
ATOM 887 O O . VAL A 1 110 ? 33.819 8.184 -45.513 1.00 85.12 110 VAL A O 1
ATOM 890 N N . ILE A 1 111 ? 33.562 9.948 -44.134 1.00 86.31 111 ILE A N 1
ATOM 891 C CA . ILE A 1 111 ? 32.567 9.347 -43.247 1.00 86.31 111 ILE A CA 1
ATOM 892 C C . ILE A 1 111 ? 31.195 9.940 -43.559 1.00 86.31 111 ILE A C 1
ATOM 894 O O . ILE A 1 111 ? 31.038 11.160 -43.685 1.00 86.31 111 ILE A O 1
ATOM 898 N N . ILE A 1 112 ? 30.202 9.062 -43.679 1.00 86.12 112 ILE A N 1
ATOM 899 C CA . ILE A 1 112 ? 28.783 9.410 -43.691 1.00 86.12 112 ILE A CA 1
ATOM 900 C C . ILE A 1 112 ? 28.193 8.941 -42.365 1.00 86.12 112 ILE A C 1
ATOM 902 O O . ILE A 1 112 ? 28.237 7.755 -42.047 1.00 86.12 112 ILE A O 1
ATOM 906 N N . GLU A 1 113 ? 27.641 9.879 -41.609 1.00 87.38 113 GLU A N 1
ATOM 907 C CA . GLU A 1 113 ? 27.023 9.658 -40.308 1.00 87.38 113 GLU A CA 1
ATOM 908 C C . GLU A 1 113 ? 25.526 9.936 -40.417 1.00 87.38 113 GLU A C 1
ATOM 910 O O . GLU A 1 113 ? 25.114 11.019 -40.842 1.00 87.38 113 GLU A O 1
ATOM 915 N N . SER A 1 114 ? 24.718 8.939 -40.068 1.00 85.44 114 SER A N 1
ATOM 916 C CA . SER A 1 114 ? 23.258 9.025 -40.083 1.00 85.44 114 SER A CA 1
ATOM 917 C C . SER A 1 114 ? 22.723 8.713 -38.692 1.00 85.44 114 SER A C 1
ATOM 919 O O . SER A 1 114 ? 23.051 7.660 -38.153 1.00 85.44 114 SER A O 1
ATOM 921 N N . VAL A 1 115 ? 21.905 9.607 -38.135 1.00 86.12 115 VAL A N 1
ATOM 922 C CA . VAL A 1 115 ? 21.300 9.440 -36.805 1.00 86.12 115 VAL A CA 1
ATOM 923 C C . VAL A 1 115 ? 19.810 9.156 -36.947 1.00 86.12 115 VAL A C 1
ATOM 925 O O . VAL A 1 115 ? 19.085 9.934 -37.582 1.00 86.12 115 VAL A O 1
ATOM 928 N N . PHE A 1 116 ? 19.366 8.054 -36.350 1.00 85.81 116 PHE A N 1
ATOM 929 C CA . PHE A 1 116 ? 17.980 7.590 -36.349 1.00 85.81 116 PHE A CA 1
ATOM 930 C C . PHE A 1 116 ? 17.433 7.517 -34.925 1.00 85.81 116 PHE A C 1
ATOM 932 O O . PHE A 1 116 ? 18.157 7.140 -34.013 1.00 85.81 116 PHE A O 1
ATOM 939 N N . ILE A 1 117 ? 16.155 7.844 -34.751 1.00 85.88 117 ILE A N 1
ATOM 940 C CA . ILE A 1 117 ? 15.402 7.644 -33.511 1.00 85.88 117 ILE A CA 1
ATOM 941 C C . ILE A 1 117 ? 14.197 6.766 -33.834 1.00 85.88 117 ILE A C 1
ATOM 943 O O . ILE A 1 117 ? 13.487 7.011 -34.811 1.00 85.88 117 ILE A O 1
ATOM 947 N N . PHE A 1 118 ? 13.975 5.748 -33.010 1.00 87.81 118 PHE A N 1
ATOM 948 C CA . PHE A 1 118 ? 12.893 4.782 -33.170 1.00 87.81 118 PHE A CA 1
ATOM 949 C C . PHE A 1 118 ? 11.768 5.112 -32.196 1.00 87.81 118 PHE A C 1
ATOM 951 O O . PHE A 1 118 ? 11.989 5.175 -30.984 1.00 87.81 118 PHE A O 1
ATOM 958 N N . ASP A 1 119 ? 10.566 5.330 -32.728 1.00 81.75 119 ASP A N 1
ATOM 959 C CA . ASP A 1 119 ? 9.398 5.724 -31.937 1.00 81.75 119 ASP A CA 1
ATOM 960 C C . ASP A 1 119 ? 8.651 4.510 -31.356 1.00 81.75 119 ASP A C 1
ATOM 962 O O . ASP A 1 119 ? 7.841 4.653 -30.438 1.00 81.75 119 ASP A O 1
ATOM 966 N N . GLU A 1 120 ? 8.957 3.297 -31.818 1.00 82.50 120 GLU A N 1
ATOM 967 C CA . GLU A 1 120 ? 8.380 2.033 -31.351 1.00 82.50 120 GLU A CA 1
ATOM 968 C C . GLU A 1 120 ? 9.468 0.986 -31.079 1.00 82.50 120 GLU A C 1
ATOM 970 O O . GLU A 1 120 ? 10.572 1.072 -31.612 1.00 82.50 120 GLU A O 1
ATOM 975 N N . SER A 1 121 ? 9.159 0.013 -30.218 1.00 83.25 121 SER A N 1
ATOM 976 C CA . SER A 1 121 ? 9.982 -1.183 -30.023 1.00 83.25 121 SER A CA 1
ATOM 977 C C . SER A 1 121 ? 9.636 -2.237 -31.075 1.00 83.25 121 SER A C 1
ATOM 979 O O . SER A 1 121 ? 8.505 -2.307 -31.555 1.00 83.25 121 SER A O 1
ATOM 981 N N . GLY A 1 122 ? 10.611 -3.063 -31.444 1.00 83.50 122 GLY A N 1
ATOM 982 C CA . GLY A 1 122 ? 10.446 -4.090 -32.466 1.00 83.50 122 GLY A CA 1
ATOM 983 C C . GLY A 1 122 ? 11.658 -4.229 -33.377 1.00 83.50 122 GLY A C 1
ATOM 984 O O . GLY A 1 122 ? 12.736 -3.702 -33.112 1.00 83.50 122 GLY A O 1
ATOM 985 N N . SER A 1 123 ? 11.472 -4.973 -34.462 1.00 85.12 123 SER A N 1
ATOM 986 C CA . SER A 1 123 ? 12.517 -5.250 -35.444 1.00 85.12 123 SER A CA 1
ATOM 987 C C . SER A 1 123 ? 12.362 -4.318 -36.644 1.00 85.12 123 SER A C 1
ATOM 989 O O . SER A 1 123 ? 11.362 -4.380 -37.363 1.00 85.12 123 SER A O 1
ATOM 991 N N . PHE A 1 124 ? 13.342 -3.444 -36.866 1.00 86.06 124 PHE A N 1
ATOM 992 C CA . PHE A 1 124 ? 13.302 -2.433 -37.918 1.00 86.06 124 PHE A CA 1
ATOM 993 C C . PHE A 1 124 ? 14.355 -2.697 -38.982 1.00 86.06 124 PHE A C 1
ATOM 995 O O . PHE A 1 124 ? 15.550 -2.804 -38.705 1.00 86.06 124 PHE A O 1
ATOM 1002 N N . LYS A 1 125 ? 13.918 -2.733 -40.240 1.00 86.44 125 LYS A N 1
ATOM 1003 C CA . LYS A 1 125 ? 14.814 -2.800 -41.392 1.00 86.44 125 LYS A CA 1
ATOM 1004 C C . LYS A 1 125 ? 14.932 -1.420 -42.025 1.00 86.44 125 LYS A C 1
ATOM 1006 O O . LYS A 1 125 ? 13.997 -0.952 -42.671 1.00 86.44 125 LYS A O 1
ATOM 1011 N N . LEU A 1 126 ? 16.084 -0.777 -41.847 1.00 84.75 126 LEU A N 1
ATOM 1012 C CA . LEU A 1 126 ? 16.349 0.510 -42.484 1.00 84.75 126 LEU A CA 1
ATOM 1013 C C . LEU A 1 126 ? 16.559 0.343 -43.999 1.00 84.75 126 LEU A C 1
ATOM 1015 O O . LEU A 1 126 ? 17.108 -0.676 -44.434 1.00 84.75 126 LEU A O 1
ATOM 1019 N N . PRO A 1 127 ? 16.155 1.337 -44.814 1.00 85.00 127 PRO A N 1
ATOM 1020 C CA . PRO A 1 127 ? 16.481 1.324 -46.228 1.00 85.00 127 PRO A CA 1
ATOM 1021 C C . PRO A 1 127 ? 18.002 1.368 -46.430 1.00 85.00 127 PRO A C 1
ATOM 1023 O O . PRO A 1 127 ? 18.725 1.935 -45.606 1.00 85.00 127 PRO A O 1
ATOM 1026 N N . PRO A 1 128 ? 18.515 0.780 -47.519 1.00 86.06 128 PRO A N 1
ATOM 1027 C CA . PRO A 1 128 ? 19.946 0.742 -47.755 1.00 86.06 128 PRO A CA 1
ATOM 1028 C C . PRO A 1 128 ? 20.495 2.136 -48.076 1.00 86.06 128 PRO A C 1
ATOM 1030 O O . PRO A 1 128 ? 19.870 2.933 -48.782 1.00 86.06 128 PRO A O 1
ATOM 1033 N N . LEU A 1 129 ? 21.716 2.416 -47.620 1.00 86.44 129 LEU A N 1
ATOM 1034 C CA . LEU A 1 129 ? 22.407 3.652 -47.965 1.00 86.44 129 LEU A CA 1
ATOM 1035 C C . LEU A 1 129 ? 22.952 3.549 -49.392 1.00 86.44 129 LEU A C 1
ATOM 1037 O O . LEU A 1 129 ? 23.757 2.673 -49.721 1.00 86.44 129 LEU A O 1
ATOM 1041 N N . ILE A 1 130 ? 22.557 4.490 -50.246 1.00 87.12 130 ILE A N 1
ATOM 1042 C CA . ILE A 1 130 ? 23.062 4.594 -51.610 1.00 87.12 130 ILE A CA 1
ATOM 1043 C C . ILE A 1 130 ? 24.197 5.612 -51.630 1.00 87.12 130 ILE A C 1
ATOM 1045 O O . ILE A 1 130 ? 23.990 6.806 -51.427 1.00 87.12 130 ILE A O 1
ATOM 1049 N N . VAL A 1 131 ? 25.399 5.155 -51.962 1.00 87.00 131 VAL A N 1
ATOM 1050 C CA . VAL A 1 131 ? 26.588 5.995 -52.104 1.00 87.00 131 VAL A CA 1
ATOM 1051 C C . VAL A 1 131 ? 27.019 6.010 -53.566 1.00 87.00 131 VAL A C 1
ATOM 1053 O O . VAL A 1 131 ? 27.254 4.975 -54.180 1.00 87.00 131 VAL A O 1
ATOM 1056 N N . LYS A 1 132 ? 27.141 7.194 -54.159 1.00 85.31 132 LYS A N 1
ATOM 1057 C CA . LYS A 1 132 ? 27.711 7.396 -55.493 1.00 85.31 132 LYS A CA 1
ATOM 1058 C C . LYS A 1 132 ? 29.118 7.963 -55.352 1.00 85.31 132 LYS A C 1
ATOM 1060 O O . LYS A 1 132 ? 29.285 9.089 -54.888 1.00 85.31 132 LYS A O 1
ATOM 1065 N N . ILE A 1 133 ? 30.113 7.196 -55.784 1.00 84.00 133 ILE A N 1
ATOM 1066 C CA . ILE A 1 133 ? 31.518 7.608 -55.808 1.00 84.00 133 ILE A CA 1
ATOM 1067 C C . ILE A 1 133 ? 31.899 7.838 -57.271 1.00 84.00 133 ILE A C 1
ATOM 1069 O O . ILE A 1 133 ? 32.019 6.898 -58.060 1.00 84.00 133 ILE A O 1
ATOM 1073 N N . GLY A 1 134 ? 32.022 9.104 -57.671 1.00 79.88 134 GLY A N 1
ATOM 1074 C CA . GLY A 1 134 ? 32.147 9.458 -59.087 1.00 79.88 134 GLY A CA 1
ATOM 1075 C C . GLY A 1 134 ? 30.916 9.005 -59.886 1.00 79.88 134 GLY A C 1
ATOM 1076 O O . GLY A 1 134 ? 29.820 9.510 -59.660 1.00 79.88 134 GLY A O 1
ATOM 1077 N N . GLN A 1 135 ? 31.090 8.055 -60.816 1.00 77.69 135 GLN A N 1
ATOM 1078 C CA . GLN A 1 135 ? 29.995 7.478 -61.617 1.00 77.69 135 GLN A CA 1
ATOM 1079 C C . GLN A 1 135 ? 29.494 6.115 -61.108 1.00 77.69 135 GLN A C 1
ATOM 1081 O O . GLN A 1 135 ? 28.495 5.605 -61.613 1.00 77.69 135 GLN A O 1
ATOM 1086 N N . LYS A 1 136 ? 30.156 5.513 -60.112 1.00 80.81 136 LYS A N 1
ATOM 1087 C CA . LYS A 1 136 ? 29.807 4.180 -59.612 1.00 80.81 136 LYS A CA 1
ATOM 1088 C C . LYS A 1 136 ? 28.849 4.288 -58.426 1.00 80.81 136 LYS A C 1
ATOM 1090 O O . LYS A 1 136 ? 29.105 5.036 -57.483 1.00 80.81 136 LYS A O 1
ATOM 1095 N N . LYS A 1 137 ? 27.741 3.546 -58.482 1.00 84.25 137 LYS A N 1
ATOM 1096 C CA . LYS A 1 137 ? 26.753 3.436 -57.399 1.00 84.25 137 LYS A CA 1
ATOM 1097 C C . LYS A 1 137 ? 27.095 2.225 -56.530 1.00 84.25 137 LYS A C 1
ATOM 1099 O O . LYS A 1 137 ? 27.280 1.131 -57.051 1.00 84.25 137 LYS A O 1
ATOM 1104 N N . HIS A 1 138 ? 27.150 2.441 -55.228 1.00 84.50 138 HIS A N 1
ATOM 1105 C CA . HIS A 1 138 ? 27.310 1.440 -54.187 1.00 84.50 138 HIS A CA 1
ATOM 1106 C C . HIS A 1 138 ? 26.052 1.462 -53.319 1.00 84.50 138 HIS A C 1
ATOM 1108 O O . HIS A 1 138 ? 25.541 2.534 -52.993 1.00 84.50 138 HIS A O 1
ATOM 1114 N N . THR A 1 139 ? 25.543 0.286 -52.979 1.00 86.12 139 THR A N 1
ATOM 1115 C CA . THR A 1 139 ? 24.390 0.119 -52.095 1.00 86.12 139 THR A CA 1
ATOM 1116 C C . THR A 1 139 ? 24.877 -0.628 -50.870 1.00 86.12 139 THR A C 1
ATOM 1118 O O . THR A 1 139 ? 25.527 -1.662 -51.004 1.00 86.12 139 THR A O 1
ATOM 1121 N N . ILE A 1 140 ? 24.636 -0.050 -49.701 1.00 85.00 140 ILE A N 1
ATOM 1122 C CA . ILE A 1 140 ? 25.109 -0.561 -48.421 1.00 85.00 140 ILE A CA 1
ATOM 1123 C C . ILE A 1 140 ? 23.874 -0.939 -47.621 1.00 85.00 140 ILE A C 1
ATOM 1125 O O . ILE A 1 140 ? 23.114 -0.066 -47.197 1.00 85.00 140 ILE A O 1
ATOM 1129 N N . ASP A 1 141 ? 23.672 -2.241 -47.461 1.00 84.12 141 ASP A N 1
ATOM 1130 C CA . ASP A 1 141 ? 22.580 -2.772 -46.660 1.00 84.12 141 ASP A CA 1
ATOM 1131 C C . ASP A 1 141 ? 22.893 -2.578 -45.178 1.00 84.12 141 ASP A C 1
ATOM 1133 O O . ASP A 1 141 ? 23.994 -2.880 -44.711 1.00 84.12 141 ASP A O 1
ATOM 1137 N N . ILE A 1 142 ? 21.915 -2.056 -44.446 1.00 83.44 142 ILE A N 1
ATOM 1138 C CA . ILE A 1 142 ? 22.017 -1.884 -43.001 1.00 83.44 142 ILE A CA 1
ATOM 1139 C C . ILE A 1 142 ? 21.382 -3.116 -42.348 1.00 83.44 142 ILE A C 1
ATOM 1141 O O . ILE A 1 142 ? 20.292 -3.524 -42.769 1.00 83.44 142 ILE A O 1
ATOM 1145 N N . PRO A 1 143 ? 22.047 -3.734 -41.354 1.00 82.31 143 PRO A N 1
ATOM 1146 C CA . PRO A 1 143 ? 21.473 -4.834 -40.594 1.00 82.31 143 PRO A CA 1
ATOM 1147 C C . PRO A 1 143 ? 20.120 -4.465 -39.981 1.00 82.31 143 PRO A C 1
ATOM 1149 O O . PRO A 1 143 ? 19.799 -3.296 -39.774 1.00 82.31 143 PRO A O 1
ATOM 1152 N N . THR A 1 144 ? 19.318 -5.485 -39.690 1.00 83.75 144 THR A N 1
ATOM 1153 C CA . THR A 1 144 ? 18.057 -5.274 -38.972 1.00 83.75 144 THR A CA 1
ATOM 1154 C C . THR A 1 144 ? 18.363 -4.823 -37.546 1.00 83.75 144 THR A C 1
ATOM 1156 O O . THR A 1 144 ? 19.254 -5.379 -36.907 1.00 83.75 144 THR A O 1
ATOM 1159 N N . ILE A 1 145 ? 17.654 -3.796 -37.084 1.00 84.06 145 ILE A N 1
ATOM 1160 C CA . ILE A 1 145 ? 17.843 -3.183 -35.770 1.00 84.06 145 ILE A CA 1
ATOM 1161 C C . ILE A 1 145 ? 16.767 -3.724 -34.840 1.00 84.06 145 ILE A C 1
ATOM 1163 O O . ILE A 1 145 ? 15.578 -3.559 -35.118 1.00 84.06 145 ILE A O 1
ATOM 1167 N N . GLU A 1 146 ? 17.176 -4.361 -33.749 1.00 82.75 146 GLU A N 1
ATOM 1168 C CA . GLU A 1 146 ? 16.262 -4.741 -32.676 1.00 82.75 146 GLU A CA 1
ATOM 1169 C C . GLU A 1 146 ? 16.194 -3.604 -31.661 1.00 82.75 146 GLU A C 1
ATOM 1171 O O . GLU A 1 146 ? 17.187 -3.247 -31.026 1.00 82.75 146 GLU A O 1
ATOM 1176 N N . VAL A 1 147 ? 15.012 -3.001 -31.557 1.00 82.88 147 VAL A N 1
ATOM 1177 C CA . VAL A 1 147 ? 14.744 -1.893 -30.648 1.00 82.88 147 VAL A CA 1
ATOM 1178 C C . VAL A 1 147 ? 13.961 -2.427 -29.459 1.00 82.88 147 VAL A C 1
ATOM 1180 O O . VAL A 1 147 ? 12.802 -2.827 -29.598 1.00 82.88 147 VAL A O 1
ATOM 1183 N N . SER A 1 148 ? 14.585 -2.427 -28.286 1.00 77.81 148 SER A N 1
ATOM 1184 C CA . SER A 1 148 ? 13.951 -2.824 -27.032 1.00 77.81 148 SER A CA 1
ATOM 1185 C C . SER A 1 148 ? 13.172 -1.665 -26.406 1.00 77.81 148 SER A C 1
ATOM 1187 O O . SER A 1 148 ? 13.329 -0.488 -26.755 1.00 77.81 148 SER A O 1
ATOM 1189 N N . GLU A 1 149 ? 12.255 -1.993 -25.499 1.00 76.00 149 GLU A N 1
ATOM 1190 C CA . GLU A 1 149 ? 11.454 -0.980 -24.820 1.00 76.00 149 GLU A CA 1
ATOM 1191 C C . GLU A 1 149 ? 12.324 -0.148 -23.862 1.00 76.00 149 GLU A C 1
ATOM 1193 O O . GLU A 1 149 ? 13.178 -0.669 -23.145 1.00 76.00 149 GLU A O 1
ATOM 1198 N N . ASN A 1 150 ? 12.116 1.170 -23.840 1.00 75.50 150 ASN A N 1
ATOM 1199 C CA . ASN A 1 150 ? 12.843 2.055 -22.937 1.00 75.50 150 ASN A CA 1
ATOM 1200 C C . ASN A 1 150 ? 12.081 2.228 -21.621 1.00 75.50 150 ASN A C 1
ATOM 1202 O O . ASN A 1 150 ? 11.167 3.050 -21.520 1.00 75.50 150 ASN A O 1
ATOM 1206 N N . ALA A 1 151 ? 12.497 1.477 -20.602 1.00 70.44 151 ALA A N 1
ATOM 1207 C CA . ALA A 1 151 ? 11.899 1.515 -19.271 1.00 70.44 151 ALA A CA 1
ATOM 1208 C C . ALA A 1 151 ? 11.942 2.908 -18.612 1.00 70.44 151 ALA A C 1
ATOM 1210 O O . ALA A 1 151 ? 11.109 3.200 -17.761 1.00 70.44 151 ALA A O 1
ATOM 1211 N N . LYS A 1 152 ? 12.861 3.807 -18.998 1.00 71.12 152 LYS A N 1
ATOM 1212 C CA . LYS A 1 152 ? 12.951 5.161 -18.410 1.00 71.12 152 LYS A CA 1
ATOM 1213 C C . LYS A 1 152 ? 11.799 6.084 -18.818 1.00 71.12 152 LYS A C 1
ATOM 1215 O O . LYS A 1 152 ? 11.564 7.087 -18.155 1.00 71.12 152 LYS A O 1
ATOM 1220 N N . LEU A 1 153 ? 11.096 5.764 -19.906 1.00 71.19 153 LEU A N 1
ATOM 1221 C CA . LEU A 1 153 ? 9.973 6.557 -20.421 1.00 71.19 153 LEU A CA 1
ATOM 1222 C C . LEU A 1 153 ? 8.612 6.074 -19.899 1.00 71.19 153 LEU A C 1
ATOM 1224 O O . LEU A 1 153 ? 7.580 6.611 -20.299 1.00 71.19 153 LEU A O 1
ATOM 1228 N N . LYS A 1 154 ? 8.594 5.043 -19.049 1.00 76.56 154 LYS A N 1
ATOM 1229 C CA . LYS A 1 154 ? 7.379 4.412 -18.533 1.00 76.56 154 LYS A CA 1
ATOM 1230 C C . LYS A 1 154 ? 7.197 4.709 -17.049 1.00 76.56 154 LYS A C 1
ATOM 1232 O O . LYS A 1 154 ? 8.162 4.888 -16.310 1.00 76.56 154 LYS A O 1
ATOM 1237 N N . THR A 1 155 ? 5.938 4.773 -16.634 1.00 81.25 155 THR A N 1
ATOM 1238 C CA . THR A 1 155 ? 5.543 4.878 -15.228 1.00 81.25 155 THR A CA 1
ATOM 1239 C C . THR A 1 155 ? 5.567 3.506 -14.577 1.00 81.25 155 THR A C 1
ATOM 1241 O O . THR A 1 155 ? 5.311 2.507 -15.248 1.00 81.25 155 THR A O 1
ATOM 1244 N N . ALA A 1 156 ? 5.855 3.459 -13.279 1.00 88.00 156 ALA A N 1
ATOM 1245 C CA . ALA A 1 156 ? 5.832 2.208 -12.542 1.00 88.00 156 ALA A CA 1
ATOM 1246 C C . ALA A 1 156 ? 4.410 1.632 -12.497 1.00 88.00 156 ALA A C 1
ATOM 1248 O O . ALA A 1 156 ? 3.431 2.364 -12.343 1.00 88.00 156 ALA A O 1
ATOM 1249 N N . GLU A 1 157 ? 4.299 0.313 -12.611 1.00 88.94 157 GLU A N 1
ATOM 1250 C CA . GLU A 1 157 ? 3.019 -0.394 -12.615 1.00 88.94 157 GLU A CA 1
ATOM 1251 C C . GLU A 1 157 ? 3.050 -1.576 -11.645 1.00 88.94 157 GLU A C 1
ATOM 1253 O O . GLU A 1 157 ? 4.087 -2.216 -11.457 1.00 88.94 157 GLU A O 1
ATOM 1258 N N . VAL A 1 158 ? 1.894 -1.874 -11.046 1.00 91.12 158 VAL A N 1
ATOM 1259 C CA . VAL A 1 158 ? 1.676 -3.030 -10.170 1.00 91.12 158 VAL A CA 1
ATOM 1260 C C . VAL A 1 158 ? 0.345 -3.695 -10.507 1.00 91.12 158 VAL A C 1
ATOM 1262 O O . VAL A 1 158 ? -0.657 -3.015 -10.730 1.00 91.12 158 VAL A O 1
ATOM 1265 N N . PHE A 1 159 ? 0.321 -5.024 -10.544 1.00 91.56 159 PHE A N 1
ATOM 1266 C CA . PHE A 1 159 ? -0.880 -5.797 -10.851 1.00 91.56 159 PHE A CA 1
ATOM 1267 C C . PHE A 1 159 ? -0.819 -7.206 -10.257 1.00 91.56 159 PHE A C 1
ATOM 1269 O O . PHE A 1 159 ? 0.246 -7.723 -9.919 1.00 91.56 159 PHE A O 1
ATOM 1276 N N . TRP A 1 160 ? -1.992 -7.822 -10.128 1.00 91.38 160 TRP A N 1
ATOM 1277 C CA . TRP A 1 160 ? -2.133 -9.201 -9.679 1.00 91.38 160 TRP A CA 1
ATOM 1278 C C . TRP A 1 160 ? -2.065 -10.164 -10.857 1.00 91.38 160 TRP A C 1
ATOM 1280 O O . TRP A 1 160 ? -2.722 -9.955 -11.875 1.00 91.38 160 TRP A O 1
ATOM 1290 N N . ASP A 1 161 ? -1.310 -11.238 -10.682 1.00 90.50 161 ASP A N 1
ATOM 1291 C CA . ASP A 1 161 ? -1.240 -12.372 -11.589 1.00 90.50 161 ASP A CA 1
ATOM 1292 C C . ASP A 1 161 ? -1.586 -13.653 -10.828 1.00 90.50 161 ASP A C 1
ATOM 1294 O O . ASP A 1 161 ? -1.037 -13.934 -9.762 1.00 90.50 161 ASP A O 1
ATOM 1298 N N . PHE A 1 162 ? -2.536 -14.416 -11.347 1.00 89.06 162 PHE A N 1
ATOM 1299 C CA . PHE A 1 162 ? -3.059 -15.612 -10.700 1.00 89.06 162 PHE A CA 1
ATOM 1300 C C . PHE A 1 162 ? -3.627 -16.558 -11.752 1.00 89.06 162 PHE A C 1
ATOM 1302 O O . PHE A 1 162 ? -4.017 -16.142 -12.845 1.00 89.06 162 PHE A O 1
ATOM 1309 N N . ASN A 1 163 ? -3.692 -17.846 -11.419 1.00 84.56 163 ASN A N 1
ATOM 1310 C CA . ASN A 1 163 ? -4.261 -18.830 -12.327 1.00 84.56 163 ASN A CA 1
ATOM 1311 C C . ASN A 1 163 ? -5.792 -18.688 -12.376 1.00 84.56 163 ASN A C 1
ATOM 1313 O O . ASN A 1 163 ? -6.495 -19.171 -11.490 1.00 84.56 163 ASN A O 1
ATOM 1317 N N . SER A 1 164 ? -6.288 -18.015 -13.414 1.00 74.94 164 SER A N 1
ATOM 1318 C CA . SER A 1 164 ? -7.719 -17.781 -13.643 1.00 74.94 164 SER A CA 1
ATOM 1319 C C . SER A 1 164 ? -8.449 -18.946 -14.322 1.00 74.94 164 SER A C 1
ATOM 1321 O O . SER A 1 164 ? -9.670 -18.892 -14.446 1.00 74.94 164 SER A O 1
ATOM 1323 N N . GLU A 1 165 ? -7.737 -19.994 -14.755 1.00 74.94 165 GLU A N 1
ATOM 1324 C CA . GLU A 1 165 ? -8.354 -21.159 -15.411 1.00 74.94 165 GLU A CA 1
ATOM 1325 C C . GLU A 1 165 ? -9.144 -22.030 -14.428 1.00 74.94 165 GLU A C 1
ATOM 1327 O O . GLU A 1 165 ? -10.071 -22.736 -14.826 1.00 74.94 165 GLU A O 1
ATOM 1332 N N . ASN A 1 166 ? -8.800 -21.962 -13.141 1.00 74.44 166 ASN A N 1
ATOM 1333 C CA . ASN A 1 166 ? -9.489 -22.699 -12.095 1.00 74.44 166 ASN A CA 1
ATOM 1334 C C . ASN A 1 166 ? -10.668 -21.892 -11.549 1.00 74.44 166 ASN A C 1
ATOM 1336 O O . ASN A 1 166 ? -10.544 -20.707 -11.235 1.00 74.44 166 ASN A O 1
ATOM 1340 N N . GLU A 1 167 ? -11.804 -22.565 -11.367 1.00 82.25 167 GLU A N 1
ATOM 1341 C CA . GLU A 1 167 ? -12.934 -21.992 -10.646 1.00 82.25 167 GLU A CA 1
ATOM 1342 C C . GLU A 1 167 ? -12.521 -21.642 -9.213 1.00 82.25 167 GLU A C 1
ATOM 1344 O O . GLU A 1 167 ? -12.007 -22.473 -8.461 1.00 82.25 167 GLU A O 1
ATOM 1349 N N . ILE A 1 168 ? -12.752 -20.387 -8.837 1.00 83.88 168 ILE A N 1
ATOM 1350 C CA . ILE A 1 168 ? -12.440 -19.886 -7.505 1.00 83.88 168 ILE A CA 1
ATOM 1351 C C . ILE A 1 168 ? -13.548 -20.332 -6.563 1.00 83.88 168 ILE A C 1
ATOM 1353 O O . ILE A 1 168 ? -14.705 -19.943 -6.723 1.00 83.88 168 ILE A O 1
ATOM 1357 N N . GLN A 1 169 ? -13.189 -21.142 -5.574 1.00 82.81 169 GLN A N 1
ATOM 1358 C CA . GLN A 1 169 ? -14.130 -21.655 -4.589 1.00 82.81 169 GLN A CA 1
ATOM 1359 C C . GLN A 1 169 ? -13.928 -20.975 -3.242 1.00 82.81 169 GLN A C 1
ATOM 1361 O O . GLN A 1 169 ? -12.803 -20.671 -2.841 1.00 82.81 169 GLN A O 1
ATOM 1366 N N . CYS A 1 170 ? -15.032 -20.774 -2.530 1.00 82.75 170 CYS A N 1
ATOM 1367 C CA . CYS A 1 170 ? -15.009 -20.335 -1.142 1.00 82.75 170 CYS A CA 1
ATOM 1368 C C . CYS A 1 170 ? -14.164 -21.311 -0.301 1.00 82.75 170 CYS A C 1
ATOM 1370 O O . CYS A 1 170 ? -14.140 -22.504 -0.595 1.00 82.75 170 CYS A O 1
ATOM 1372 N N . THR A 1 171 ? -13.459 -20.798 0.710 1.00 73.19 171 THR A N 1
ATOM 1373 C CA . THR A 1 171 ? -12.596 -21.532 1.660 1.00 73.19 171 THR A CA 1
ATOM 1374 C C . THR A 1 171 ? -11.374 -22.263 1.088 1.00 73.19 171 THR A C 1
ATOM 1376 O O . THR A 1 171 ? -10.549 -22.742 1.872 1.00 73.19 171 THR A O 1
ATOM 1379 N N . LEU A 1 172 ? -11.177 -22.290 -0.235 1.00 78.50 172 LEU A N 1
ATOM 1380 C CA . LEU A 1 172 ? -9.966 -22.837 -0.849 1.00 78.50 172 LEU A CA 1
ATOM 1381 C C . LEU A 1 172 ? -8.900 -21.752 -1.081 1.00 78.50 172 LEU A C 1
ATOM 1383 O O . LEU A 1 172 ? -9.218 -20.661 -1.555 1.00 78.50 172 LEU A O 1
ATOM 1387 N N . PRO A 1 173 ? -7.622 -22.034 -0.767 1.00 82.94 173 PRO A N 1
ATOM 1388 C CA . PRO A 1 173 ? -6.543 -21.085 -0.982 1.00 82.94 173 PRO A CA 1
ATOM 1389 C C . PRO A 1 173 ? -6.155 -20.971 -2.452 1.00 82.94 173 PRO A C 1
ATOM 1391 O O . PRO A 1 173 ? -5.977 -21.971 -3.146 1.00 82.94 173 PRO A O 1
ATOM 1394 N N . ILE A 1 174 ? -5.918 -19.737 -2.879 1.00 88.44 174 ILE A N 1
ATOM 1395 C CA . ILE A 1 174 ? -5.405 -19.383 -4.199 1.00 88.44 174 ILE A CA 1
ATOM 1396 C C . ILE A 1 174 ? -4.110 -18.606 -4.027 1.00 88.44 174 ILE A C 1
ATOM 1398 O O . ILE A 1 174 ? -3.957 -17.809 -3.100 1.00 88.44 174 ILE A O 1
ATOM 1402 N N . GLU A 1 175 ? -3.164 -18.841 -4.926 1.00 89.44 175 GLU A N 1
ATOM 1403 C CA . GLU A 1 175 ? -1.931 -18.069 -4.974 1.00 89.44 175 GLU A CA 1
ATOM 1404 C C . GLU A 1 175 ? -2.107 -16.838 -5.861 1.00 89.44 175 GLU A C 1
ATOM 1406 O O . GLU A 1 175 ? -2.445 -16.945 -7.040 1.00 89.44 175 GLU A O 1
ATOM 1411 N N . LEU A 1 176 ? -1.870 -15.667 -5.274 1.00 90.75 176 LEU A N 1
ATOM 1412 C CA . LEU A 1 176 ? -1.827 -14.391 -5.970 1.00 90.75 176 LEU A CA 1
ATOM 1413 C C . LEU A 1 176 ? -0.377 -13.917 -6.035 1.00 90.75 176 LEU A C 1
ATOM 1415 O O . LEU A 1 176 ? 0.264 -13.678 -5.009 1.00 90.75 176 LEU A O 1
ATOM 1419 N N . ASN A 1 177 ? 0.136 -13.744 -7.244 1.00 91.00 177 ASN A N 1
ATOM 1420 C CA . ASN A 1 177 ? 1.444 -13.161 -7.486 1.00 91.00 177 ASN A CA 1
ATOM 1421 C C . ASN A 1 177 ? 1.273 -11.665 -7.705 1.00 91.00 177 ASN A C 1
ATOM 1423 O O . ASN A 1 177 ? 0.605 -11.232 -8.641 1.00 91.00 177 ASN A O 1
ATOM 1427 N N . LEU A 1 178 ? 1.881 -10.863 -6.844 1.00 89.94 178 LEU A N 1
ATOM 1428 C CA . LEU A 1 178 ? 1.924 -9.427 -7.043 1.00 89.94 178 LEU A CA 1
ATOM 1429 C C . LEU A 1 178 ? 3.121 -9.100 -7.927 1.00 89.94 178 LEU A C 1
ATOM 1431 O O . LEU A 1 178 ? 4.273 -9.258 -7.509 1.00 89.94 178 LEU A O 1
ATOM 1435 N N . LYS A 1 179 ? 2.842 -8.657 -9.149 1.00 90.19 179 LYS A N 1
ATOM 1436 C CA . LYS A 1 179 ? 3.855 -8.325 -10.144 1.00 90.19 179 LYS A CA 1
ATOM 1437 C C . LYS A 1 179 ? 4.008 -6.824 -10.293 1.00 90.19 179 LYS A C 1
ATOM 1439 O O . LYS A 1 179 ? 3.034 -6.077 -10.201 1.00 90.19 179 LYS A O 1
ATOM 1444 N N . ILE A 1 180 ? 5.238 -6.400 -10.547 1.00 88.38 180 ILE A N 1
ATOM 1445 C CA . ILE A 1 180 ? 5.592 -5.003 -10.786 1.00 88.38 180 ILE A CA 1
ATOM 1446 C C . ILE A 1 180 ? 6.425 -4.853 -12.058 1.00 88.38 180 ILE A C 1
ATOM 1448 O O . ILE A 1 180 ? 7.114 -5.786 -12.481 1.00 88.38 180 ILE A O 1
ATOM 1452 N N . ARG A 1 181 ? 6.369 -3.671 -12.675 1.00 87.62 181 ARG A N 1
ATOM 1453 C CA . ARG A 1 181 ? 7.134 -3.317 -13.881 1.00 87.62 181 ARG A CA 1
ATOM 1454 C C . ARG A 1 181 ? 7.614 -1.879 -13.808 1.00 87.62 181 ARG A C 1
ATOM 1456 O O . ARG A 1 181 ? 6.957 -1.041 -13.196 1.00 87.62 181 ARG A O 1
ATOM 1463 N N . TYR A 1 182 ? 8.742 -1.611 -14.464 1.00 85.31 182 TYR A N 1
ATOM 1464 C CA . TYR A 1 182 ? 9.361 -0.282 -14.523 1.00 85.31 182 TYR A CA 1
ATOM 1465 C C . TYR A 1 182 ? 9.708 0.281 -13.127 1.00 85.31 182 TYR A C 1
ATOM 1467 O O . TYR A 1 182 ? 9.618 1.481 -12.872 1.00 85.31 182 TYR A O 1
ATOM 1475 N N . VAL A 1 183 ? 10.121 -0.606 -12.212 1.00 82.00 183 VAL A N 1
ATOM 1476 C CA . VAL A 1 183 ? 10.521 -0.290 -10.832 1.00 82.00 183 VAL A CA 1
ATOM 1477 C C . VAL A 1 183 ? 11.997 -0.622 -10.634 1.00 82.00 183 VAL A C 1
ATOM 1479 O O . VAL A 1 183 ? 12.466 -1.662 -11.083 1.00 82.00 183 VAL A O 1
ATOM 1482 N N . SER A 1 184 ? 12.720 0.260 -9.945 1.00 79.38 184 SER A N 1
ATOM 1483 C CA . SER A 1 184 ? 14.121 0.065 -9.551 1.00 79.38 184 SER A CA 1
ATOM 1484 C C . SER A 1 184 ? 14.266 -0.390 -8.094 1.00 79.38 184 SER A C 1
ATOM 1486 O O . SER A 1 184 ? 15.112 -1.230 -7.796 1.00 79.38 184 SER A O 1
ATOM 1488 N N . SER A 1 185 ? 13.417 0.105 -7.188 1.00 77.12 185 SER A N 1
ATOM 1489 C CA . SER A 1 185 ? 13.362 -0.329 -5.787 1.00 77.12 185 SER A CA 1
ATOM 1490 C C . SER A 1 185 ? 11.969 -0.149 -5.183 1.00 77.12 185 SER A C 1
ATOM 1492 O O . SER A 1 185 ? 11.237 0.765 -5.560 1.00 77.12 185 SER A O 1
ATOM 1494 N N . ILE A 1 186 ? 11.618 -0.993 -4.207 1.00 79.31 186 ILE A N 1
ATOM 1495 C CA . ILE A 1 186 ? 10.425 -0.822 -3.363 1.00 79.31 186 ILE A CA 1
ATOM 1496 C C . ILE A 1 186 ? 10.866 -0.189 -2.045 1.00 79.31 186 ILE A C 1
ATOM 1498 O O . ILE A 1 186 ? 11.684 -0.769 -1.333 1.00 79.31 186 ILE A O 1
ATOM 1502 N N . GLU A 1 187 ? 10.308 0.970 -1.709 1.00 75.44 187 GLU A N 1
ATOM 1503 C CA . GLU A 1 187 ? 10.573 1.657 -0.440 1.00 75.44 187 GLU A CA 1
ATOM 1504 C C . GLU A 1 187 ? 9.574 1.225 0.630 1.00 75.44 187 GLU A C 1
ATOM 1506 O O . GLU A 1 187 ? 9.943 0.896 1.759 1.00 75.44 187 GLU A O 1
ATOM 1511 N N . ARG A 1 188 ? 8.294 1.169 0.250 1.00 74.88 188 ARG A N 1
ATOM 1512 C CA . ARG A 1 188 ? 7.211 0.755 1.133 1.00 74.88 188 ARG A CA 1
ATOM 1513 C C . ARG A 1 188 ? 6.219 -0.126 0.405 1.00 74.88 188 ARG A C 1
ATOM 1515 O O . ARG A 1 188 ? 5.920 0.048 -0.773 1.00 74.88 188 ARG A O 1
ATOM 1522 N N . PHE A 1 189 ? 5.692 -1.072 1.161 1.00 79.06 189 PHE A N 1
ATOM 1523 C CA . PHE A 1 189 ? 4.824 -2.111 0.666 1.00 79.06 189 PHE A CA 1
ATOM 1524 C C . PHE A 1 189 ? 3.664 -2.306 1.645 1.00 79.06 189 PHE A C 1
ATOM 1526 O O . PHE A 1 189 ? 3.917 -2.615 2.811 1.00 79.06 189 PHE A O 1
ATOM 1533 N N . ASP A 1 190 ? 2.421 -2.143 1.187 1.00 77.56 190 ASP A N 1
ATOM 1534 C CA . ASP A 1 190 ? 1.228 -2.347 2.010 1.00 77.56 190 ASP A CA 1
ATOM 1535 C C . ASP A 1 190 ? 0.128 -3.094 1.239 1.00 77.56 190 ASP A C 1
ATOM 1537 O O . ASP A 1 190 ? -0.249 -2.732 0.123 1.00 77.56 190 ASP A O 1
ATOM 1541 N N . VAL A 1 191 ? -0.388 -4.160 1.846 1.00 83.19 191 VAL A N 1
ATOM 1542 C CA . VAL A 1 191 ? -1.559 -4.901 1.366 1.00 83.19 191 VAL A CA 1
ATOM 1543 C C . VAL A 1 191 ? -2.519 -4.961 2.548 1.00 83.19 191 VAL A C 1
ATOM 1545 O O . VAL A 1 191 ? -2.323 -5.800 3.434 1.00 83.19 191 VAL A O 1
ATOM 1548 N N . PRO A 1 192 ? -3.500 -4.043 2.627 1.00 77.06 192 PRO A N 1
ATOM 1549 C CA . PRO A 1 192 ? -4.462 -4.033 3.717 1.00 77.06 192 PRO A CA 1
ATOM 1550 C C . PRO A 1 192 ? -5.228 -5.355 3.799 1.00 77.06 192 PRO A C 1
ATOM 1552 O O . PRO A 1 192 ? -5.516 -6.000 2.789 1.00 77.06 192 PRO A O 1
ATOM 1555 N N . LEU A 1 193 ? -5.577 -5.732 5.028 1.00 74.25 193 LEU A N 1
ATOM 1556 C CA . LEU A 1 193 ? -6.444 -6.873 5.300 1.00 74.25 193 LEU A CA 1
ATOM 1557 C C . LEU A 1 193 ? -7.843 -6.635 4.711 1.00 74.25 193 LEU A C 1
ATOM 1559 O O . LEU A 1 193 ? -8.329 -5.503 4.687 1.00 74.25 193 LEU A O 1
ATOM 1563 N N . ASP A 1 194 ? -8.479 -7.716 4.265 1.00 76.94 194 ASP A N 1
ATOM 1564 C CA . ASP A 1 194 ? -9.836 -7.724 3.718 1.00 76.94 194 ASP A CA 1
ATOM 1565 C C . ASP A 1 194 ? -10.798 -8.384 4.722 1.00 76.94 194 ASP A C 1
ATOM 1567 O O . ASP A 1 194 ? -10.440 -9.342 5.410 1.00 76.94 194 ASP A O 1
ATOM 1571 N N . GLU A 1 195 ? -12.018 -7.860 4.831 1.00 74.25 195 GLU A N 1
ATOM 1572 C CA . GLU A 1 195 ? -13.070 -8.421 5.688 1.00 74.25 195 GLU A CA 1
ATOM 1573 C C . GLU A 1 195 ? -13.663 -9.705 5.088 1.00 74.25 195 GLU A C 1
ATOM 1575 O O . GLU A 1 195 ? -14.083 -10.595 5.831 1.00 74.25 195 GLU A O 1
ATOM 1580 N N . HIS A 1 196 ? -13.652 -9.822 3.757 1.00 79.75 196 HIS A N 1
ATOM 1581 C CA . HIS A 1 196 ? -14.310 -10.900 3.014 1.00 79.75 196 HIS A CA 1
ATOM 1582 C C . HIS A 1 196 ? -13.348 -12.004 2.554 1.00 79.75 196 HIS A C 1
ATOM 1584 O O . HIS A 1 196 ? -13.768 -13.001 1.960 1.00 79.75 196 HIS A O 1
ATOM 1590 N N . ALA A 1 197 ? -12.048 -11.846 2.814 1.00 83.25 197 ALA A N 1
ATOM 1591 C CA . ALA A 1 197 ? -11.037 -12.818 2.434 1.00 83.25 197 ALA A CA 1
ATOM 1592 C C . ALA A 1 197 ? -9.844 -12.819 3.394 1.00 83.25 197 ALA A C 1
ATOM 1594 O O . ALA A 1 197 ? -9.344 -11.773 3.801 1.00 83.25 197 ALA A O 1
ATOM 1595 N N . ALA A 1 198 ? -9.334 -14.007 3.711 1.00 81.31 198 ALA A N 1
ATOM 1596 C CA . ALA A 1 198 ? -8.070 -14.130 4.420 1.00 81.31 198 ALA A CA 1
ATOM 1597 C C . ALA A 1 198 ? -6.908 -13.992 3.429 1.00 81.31 198 ALA A C 1
ATOM 1599 O O . ALA A 1 198 ? -6.903 -14.624 2.372 1.00 81.31 198 ALA A O 1
ATOM 1600 N N . ILE A 1 199 ? -5.906 -13.188 3.782 1.00 85.81 199 ILE A N 1
ATOM 1601 C CA . ILE A 1 199 ? -4.692 -13.006 2.988 1.00 85.81 199 ILE A CA 1
ATOM 1602 C C . ILE A 1 199 ? -3.451 -13.247 3.846 1.00 85.81 199 ILE A C 1
ATOM 1604 O O . ILE A 1 199 ? -3.352 -12.764 4.971 1.00 85.81 199 ILE A O 1
ATOM 1608 N N . SER A 1 200 ? -2.489 -13.991 3.307 1.00 76.69 200 SER A N 1
ATOM 1609 C CA . SER A 1 200 ? -1.193 -14.243 3.935 1.00 76.69 200 SER A CA 1
ATOM 1610 C C . SER A 1 200 ? -0.070 -14.100 2.917 1.00 76.69 200 SER A C 1
ATOM 1612 O O . SER A 1 200 ? -0.202 -14.531 1.775 1.00 76.69 200 SER A O 1
ATOM 1614 N N . ARG A 1 201 ? 1.051 -13.493 3.306 1.00 79.69 201 ARG A N 1
ATOM 1615 C CA . ARG A 1 201 ? 2.227 -13.352 2.437 1.00 79.69 201 ARG A CA 1
ATOM 1616 C C . ARG A 1 201 ? 3.103 -14.597 2.571 1.00 79.69 201 ARG A C 1
ATOM 1618 O O . ARG A 1 201 ? 3.649 -14.838 3.642 1.00 79.69 201 ARG A O 1
ATOM 1625 N N . LYS A 1 202 ? 3.282 -15.357 1.488 1.00 76.62 202 LYS A N 1
ATOM 1626 C CA . LYS A 1 202 ? 4.156 -16.545 1.463 1.00 76.62 202 LYS A CA 1
ATOM 1627 C C . LYS A 1 202 ? 5.627 -16.184 1.295 1.00 76.62 202 LYS A C 1
ATOM 1629 O O . LYS A 1 202 ? 6.498 -16.784 1.915 1.00 76.62 202 LYS A O 1
ATOM 1634 N N . THR A 1 203 ? 5.932 -15.232 0.418 1.00 73.19 203 THR A N 1
ATOM 1635 C CA . THR A 1 203 ? 7.320 -14.872 0.095 1.00 73.19 203 THR A CA 1
ATOM 1636 C C . THR A 1 203 ? 7.406 -13.403 -0.299 1.00 73.19 203 THR A C 1
ATOM 1638 O O . THR A 1 203 ? 6.533 -12.884 -0.997 1.00 73.19 203 THR A O 1
ATOM 1641 N N . ALA A 1 204 ? 8.462 -12.733 0.159 1.00 65.81 204 ALA A N 1
ATOM 1642 C CA . ALA A 1 204 ? 8.873 -11.421 -0.322 1.00 65.81 204 ALA A CA 1
ATOM 1643 C C . ALA A 1 204 ? 10.153 -11.602 -1.139 1.00 65.81 204 ALA A C 1
ATOM 1645 O O . ALA A 1 204 ? 11.105 -12.209 -0.646 1.00 65.81 204 ALA A O 1
ATOM 1646 N N . MET A 1 205 ? 10.168 -11.108 -2.375 1.00 64.25 205 MET A N 1
ATOM 1647 C CA . MET A 1 205 ? 11.358 -11.172 -3.216 1.00 64.25 205 MET A CA 1
ATOM 1648 C C . MET A 1 205 ? 12.100 -9.839 -3.138 1.00 64.25 205 MET A C 1
ATOM 1650 O O . MET A 1 205 ? 11.489 -8.771 -3.171 1.00 64.25 205 MET A O 1
ATOM 1654 N N . ILE A 1 206 ? 13.423 -9.902 -2.992 1.00 56.91 206 ILE A N 1
ATOM 1655 C CA . ILE A 1 206 ? 14.280 -8.726 -3.134 1.00 56.91 206 ILE A CA 1
ATOM 1656 C C . ILE A 1 206 ? 14.397 -8.471 -4.632 1.00 56.91 206 ILE A C 1
ATOM 1658 O O . ILE A 1 206 ? 14.847 -9.350 -5.366 1.00 56.91 206 ILE A O 1
ATOM 1662 N N . LEU A 1 207 ? 13.981 -7.289 -5.075 1.00 61.62 207 LEU A N 1
ATOM 1663 C CA . LEU A 1 207 ? 14.152 -6.887 -6.464 1.00 61.62 207 LEU A CA 1
ATOM 1664 C C . LEU A 1 207 ? 15.636 -6.696 -6.758 1.00 61.62 207 LEU A C 1
ATOM 1666 O O . LEU A 1 207 ? 16.329 -5.959 -6.053 1.00 61.62 207 LEU A O 1
ATOM 1670 N N . SER A 1 208 ? 16.105 -7.333 -7.822 1.00 55.69 208 SER A N 1
ATOM 1671 C CA . SER A 1 208 ? 17.375 -7.008 -8.455 1.00 55.69 208 SER A CA 1
ATOM 1672 C C . SER A 1 208 ? 17.059 -6.370 -9.793 1.00 55.69 208 SER A C 1
ATOM 1674 O O . SER A 1 208 ? 16.613 -7.061 -10.702 1.00 55.69 208 SER A O 1
ATOM 1676 N N . PHE A 1 209 ? 17.278 -5.064 -9.905 1.00 57.59 209 PHE A N 1
ATOM 1677 C CA . PHE A 1 209 ? 17.053 -4.355 -11.155 1.00 57.59 209 PHE A CA 1
ATOM 1678 C C . PHE A 1 209 ? 17.992 -4.888 -12.248 1.00 57.59 209 PHE A C 1
ATOM 1680 O O . PHE A 1 209 ? 19.208 -4.703 -12.165 1.00 57.59 209 PHE A O 1
ATOM 1687 N N . ASP A 1 210 ? 17.423 -5.538 -13.263 1.00 61.97 210 ASP A N 1
ATOM 1688 C CA . ASP A 1 210 ? 18.120 -5.908 -14.493 1.00 61.97 210 ASP A CA 1
ATOM 1689 C C . ASP A 1 210 ? 17.656 -4.988 -15.631 1.00 61.97 210 ASP A C 1
ATOM 1691 O O . ASP A 1 210 ? 16.493 -4.984 -16.034 1.00 61.97 210 ASP A O 1
ATOM 1695 N N . GLU A 1 211 ? 18.582 -4.190 -16.172 1.00 56.78 211 GLU A N 1
ATOM 1696 C CA . GLU A 1 211 ? 18.312 -3.287 -17.298 1.00 56.78 211 GLU A CA 1
ATOM 1697 C C . GLU A 1 211 ? 17.895 -4.014 -18.588 1.00 56.78 211 GLU A C 1
ATOM 1699 O O . GLU A 1 211 ? 17.399 -3.355 -19.508 1.00 56.78 211 GLU A O 1
ATOM 1704 N N . ASN A 1 212 ? 18.100 -5.335 -18.658 1.00 56.06 212 ASN A N 1
ATOM 1705 C CA . ASN A 1 212 ? 17.737 -6.194 -19.785 1.00 56.06 212 ASN A CA 1
ATOM 1706 C C . ASN A 1 212 ? 16.512 -7.081 -19.502 1.00 56.06 212 ASN A C 1
ATOM 1708 O O . ASN A 1 212 ? 16.201 -7.949 -20.320 1.00 56.06 212 ASN A O 1
ATOM 1712 N N . ALA A 1 213 ? 15.831 -6.897 -18.365 1.00 62.81 213 ALA A N 1
ATOM 1713 C CA . ALA A 1 213 ? 14.668 -7.699 -18.006 1.00 62.81 213 ALA A CA 1
ATOM 1714 C C . ALA A 1 213 ? 13.529 -7.549 -19.028 1.00 62.81 213 ALA A C 1
ATOM 1716 O O . ALA A 1 213 ? 13.268 -6.467 -19.560 1.00 62.81 213 ALA A O 1
ATOM 1717 N N . ASP A 1 214 ? 12.801 -8.643 -19.264 1.00 64.69 214 ASP A N 1
ATOM 1718 C CA . ASP A 1 214 ? 11.550 -8.606 -20.017 1.00 64.69 214 ASP A CA 1
ATOM 1719 C C . ASP A 1 214 ? 10.458 -7.915 -19.182 1.00 64.69 214 ASP A C 1
ATOM 1721 O O . ASP A 1 214 ? 9.715 -8.532 -18.409 1.00 64.69 214 ASP A O 1
ATOM 1725 N N . PHE A 1 215 ? 10.354 -6.596 -19.352 1.00 68.00 215 PHE A N 1
ATOM 1726 C CA . PHE A 1 215 ? 9.340 -5.778 -18.692 1.00 68.00 215 PHE A CA 1
ATOM 1727 C C . PHE A 1 215 ? 7.909 -6.161 -19.106 1.00 68.00 215 PHE A C 1
ATOM 1729 O O . PHE A 1 215 ? 6.972 -5.780 -18.411 1.00 68.00 215 PHE A O 1
ATOM 1736 N N . ALA A 1 216 ? 7.697 -6.938 -20.180 1.00 67.19 216 ALA A N 1
ATOM 1737 C CA . ALA A 1 216 ? 6.361 -7.314 -20.646 1.00 67.19 216 ALA A CA 1
ATOM 1738 C C . ALA A 1 216 ? 5.677 -8.383 -19.785 1.00 67.19 216 ALA A C 1
ATOM 1740 O O . ALA A 1 216 ? 4.460 -8.545 -19.896 1.00 67.19 216 ALA A O 1
ATOM 1741 N N . ASN A 1 217 ? 6.415 -9.081 -18.915 1.00 71.62 217 ASN A N 1
ATOM 1742 C CA . ASN A 1 217 ? 5.867 -10.050 -17.960 1.00 71.62 217 ASN A CA 1
ATOM 1743 C C . ASN A 1 217 ? 5.901 -9.547 -16.513 1.00 71.62 217 ASN A C 1
ATOM 1745 O O . ASN A 1 217 ? 4.988 -9.860 -15.744 1.00 71.62 217 ASN A O 1
ATOM 1749 N N . GLY A 1 218 ? 6.824 -8.640 -16.195 1.00 78.62 218 GLY A N 1
ATOM 1750 C CA . GLY A 1 218 ? 6.979 -8.060 -14.865 1.00 78.62 218 GLY A CA 1
ATOM 1751 C C . GLY A 1 218 ? 7.582 -9.026 -13.861 1.00 78.62 218 GLY A C 1
ATOM 1752 O O . 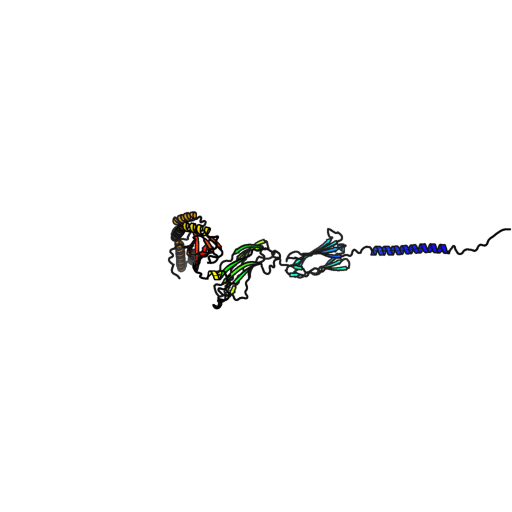GLY A 1 218 ? 7.506 -10.246 -14.006 1.00 78.62 218 GLY A O 1
ATOM 1753 N N . GLU A 1 219 ? 8.184 -8.455 -12.830 1.00 83.44 219 GLU A N 1
ATOM 1754 C CA . GLU A 1 219 ? 8.856 -9.203 -11.778 1.00 83.44 219 GLU A CA 1
ATOM 1755 C C . GLU A 1 219 ? 7.907 -9.440 -10.608 1.00 83.44 219 GLU A C 1
ATOM 1757 O O . GLU A 1 219 ? 7.123 -8.565 -10.230 1.00 83.44 219 GLU A O 1
ATOM 1762 N N . THR A 1 220 ? 7.972 -10.633 -10.020 1.00 86.00 220 THR A N 1
ATOM 1763 C CA . THR A 1 220 ? 7.178 -10.970 -8.838 1.00 86.00 220 THR A CA 1
ATOM 1764 C C . THR A 1 220 ? 7.777 -10.283 -7.613 1.00 86.00 220 THR A C 1
ATOM 1766 O O . THR A 1 220 ? 8.824 -10.685 -7.117 1.00 86.00 220 THR A O 1
ATOM 1769 N N . ALA A 1 221 ? 7.087 -9.273 -7.087 1.00 83.50 221 ALA A N 1
ATOM 1770 C CA . ALA A 1 221 ? 7.485 -8.579 -5.864 1.00 83.50 221 ALA A CA 1
ATOM 1771 C C . ALA A 1 221 ? 7.158 -9.402 -4.607 1.00 83.50 221 ALA A C 1
ATOM 1773 O O . ALA A 1 221 ? 7.892 -9.400 -3.613 1.00 83.50 221 ALA A O 1
ATOM 1774 N N . ALA A 1 222 ? 6.020 -10.098 -4.627 1.00 85.31 222 ALA A N 1
ATOM 1775 C CA . ALA A 1 222 ? 5.550 -10.894 -3.505 1.00 85.31 222 ALA A CA 1
ATOM 1776 C C . ALA A 1 222 ? 4.534 -11.948 -3.942 1.00 85.31 222 ALA A C 1
ATOM 1778 O O . ALA A 1 222 ? 3.766 -11.733 -4.878 1.00 85.31 222 ALA A O 1
ATOM 1779 N N . VAL A 1 223 ? 4.502 -13.057 -3.208 1.00 86.75 223 VAL A N 1
ATOM 1780 C CA . VAL A 1 223 ? 3.508 -14.121 -3.382 1.00 86.75 223 VAL A CA 1
ATOM 1781 C C . VAL A 1 223 ? 2.584 -14.134 -2.175 1.00 86.75 223 VAL A C 1
ATOM 1783 O O . VAL A 1 223 ? 3.046 -14.139 -1.029 1.00 86.75 223 VAL A O 1
ATOM 1786 N N . TYR A 1 224 ? 1.284 -14.158 -2.440 1.00 87.31 224 TYR A N 1
ATOM 1787 C CA . TYR A 1 224 ? 0.221 -14.181 -1.449 1.00 87.31 224 TYR A CA 1
ATOM 1788 C C . TYR A 1 224 ? -0.612 -15.447 -1.562 1.00 87.31 224 TYR A C 1
ATOM 1790 O O . TYR A 1 224 ? -0.870 -15.943 -2.651 1.00 87.31 224 TYR A O 1
ATOM 1798 N N . GLN A 1 225 ? -1.067 -15.938 -0.421 1.00 87.19 225 GLN A N 1
ATOM 1799 C CA . GLN A 1 225 ? -2.145 -16.901 -0.309 1.00 87.19 225 GLN A CA 1
ATOM 1800 C C . GLN A 1 225 ? -3.422 -16.137 0.033 1.00 87.19 225 GLN A C 1
ATOM 1802 O O . GLN A 1 225 ? -3.471 -15.453 1.053 1.00 87.19 225 GLN A O 1
ATOM 1807 N N . TRP A 1 226 ? -4.433 -16.249 -0.818 1.00 89.44 226 TRP A N 1
ATOM 1808 C CA . TRP A 1 226 ? -5.727 -15.594 -0.681 1.00 89.44 226 TRP A CA 1
ATOM 1809 C C . TRP A 1 226 ? -6.825 -16.650 -0.573 1.00 89.44 226 TRP A C 1
ATOM 1811 O O . TRP A 1 226 ? -6.894 -17.555 -1.399 1.00 89.44 226 TRP A O 1
ATOM 1821 N N . ILE A 1 227 ? -7.653 -16.562 0.466 1.00 86.69 227 ILE A N 1
ATOM 1822 C CA . ILE A 1 227 ? -8.764 -17.480 0.725 1.00 86.69 227 ILE A CA 1
ATOM 1823 C C . ILE A 1 227 ? -10.044 -16.645 0.806 1.00 86.69 227 ILE A C 1
ATOM 1825 O O . ILE A 1 227 ? -10.226 -15.928 1.796 1.00 86.69 227 ILE A O 1
ATOM 1829 N N . PRO A 1 228 ? -10.938 -16.719 -0.190 1.00 86.19 228 PRO A N 1
ATOM 1830 C CA . PRO A 1 228 ? -12.229 -16.052 -0.104 1.00 86.19 228 PRO A CA 1
ATOM 1831 C C . PRO A 1 228 ? -13.100 -16.719 0.969 1.00 86.19 228 PRO A C 1
ATOM 1833 O O . PRO A 1 228 ? -13.181 -17.947 1.045 1.00 86.19 228 PRO A O 1
ATOM 1836 N N . LEU A 1 229 ? -13.736 -15.905 1.814 1.00 83.31 229 LEU A N 1
ATOM 1837 C CA . LEU A 1 229 ? -14.582 -16.365 2.925 1.00 83.31 229 LEU A CA 1
ATOM 1838 C C . LEU A 1 229 ? -16.079 -16.311 2.592 1.00 83.31 229 LEU A C 1
ATOM 1840 O O . LEU A 1 229 ? -16.890 -16.892 3.312 1.00 83.31 229 LEU A O 1
ATOM 1844 N N . GLU A 1 230 ? -16.438 -15.621 1.511 1.00 85.00 230 GLU A N 1
ATOM 1845 C CA . GLU A 1 230 ? -17.811 -15.430 1.052 1.00 85.00 230 GLU A CA 1
ATOM 1846 C C . GLU A 1 230 ? -17.961 -15.858 -0.414 1.00 85.00 230 GLU A C 1
ATOM 1848 O O . GLU A 1 230 ? -17.001 -15.868 -1.186 1.00 85.00 230 GLU A O 1
ATOM 1853 N N . GLU A 1 231 ? -19.179 -16.235 -0.797 1.00 86.19 231 GLU A N 1
ATOM 1854 C CA . GLU A 1 231 ? -19.530 -16.533 -2.185 1.00 86.19 231 GLU A CA 1
ATOM 1855 C C . GLU A 1 231 ? -19.976 -15.273 -2.940 1.00 86.19 231 GLU A C 1
ATOM 1857 O O . GLU A 1 231 ? -20.437 -14.290 -2.357 1.00 86.19 231 GLU A O 1
ATOM 1862 N N . GLY A 1 232 ? -19.876 -15.316 -4.267 1.00 85.81 232 GLY A N 1
ATOM 1863 C CA . GLY A 1 232 ? -20.289 -14.234 -5.151 1.00 85.81 232 GLY A CA 1
ATOM 1864 C C . GLY A 1 232 ? -19.130 -13.381 -5.656 1.00 85.81 232 GLY A C 1
ATOM 1865 O O . GLY A 1 232 ? -17.990 -13.826 -5.776 1.00 85.81 232 GLY A O 1
ATOM 1866 N N . LYS A 1 233 ? -19.439 -12.145 -6.048 1.00 88.94 233 LYS A N 1
ATOM 1867 C CA . LYS A 1 233 ? -18.479 -11.255 -6.703 1.00 88.94 233 LYS A CA 1
ATOM 1868 C C . LYS A 1 233 ? -17.599 -10.560 -5.662 1.00 88.94 233 LYS A C 1
ATOM 1870 O O . LYS A 1 233 ? -18.047 -9.605 -5.033 1.00 88.94 233 LYS A O 1
ATOM 1875 N N . LEU A 1 234 ? -16.348 -10.996 -5.546 1.00 89.25 234 LEU A N 1
ATOM 1876 C CA . LEU A 1 234 ? -15.357 -10.447 -4.620 1.00 89.25 234 LEU A CA 1
ATOM 1877 C C . LEU A 1 234 ? -14.269 -9.671 -5.363 1.00 89.25 234 LEU A C 1
ATOM 1879 O O . LEU A 1 234 ? -13.912 -10.003 -6.492 1.00 89.25 234 LEU A O 1
ATOM 1883 N N . SER A 1 235 ? -13.749 -8.615 -4.741 1.00 90.06 235 SER A N 1
ATOM 1884 C CA . SER A 1 235 ? -12.565 -7.911 -5.235 1.00 90.06 235 SER A CA 1
ATOM 1885 C C . SER A 1 235 ? -11.296 -8.610 -4.766 1.00 90.06 235 SER A C 1
ATOM 1887 O O . SER A 1 235 ? -11.232 -9.072 -3.630 1.00 90.06 235 SER A O 1
ATOM 1889 N N . LEU A 1 236 ? -10.267 -8.634 -5.611 1.00 90.06 236 LEU A N 1
ATOM 1890 C CA . LEU A 1 236 ? -8.931 -9.003 -5.161 1.00 90.06 236 LEU A CA 1
ATOM 1891 C C . LEU A 1 236 ? -8.398 -7.983 -4.137 1.00 90.06 236 LEU A C 1
ATOM 1893 O O . LEU A 1 236 ? -8.810 -6.817 -4.155 1.00 90.06 236 LEU A O 1
ATOM 1897 N N . PRO A 1 237 ? -7.453 -8.399 -3.275 1.00 89.12 237 PRO A N 1
ATOM 1898 C CA . PRO A 1 237 ? -6.866 -7.541 -2.257 1.00 89.12 237 PRO A CA 1
ATOM 1899 C C . PRO A 1 237 ? -6.272 -6.266 -2.847 1.00 89.12 237 PRO A C 1
ATOM 1901 O O . PRO A 1 237 ? -5.621 -6.274 -3.895 1.00 89.12 237 PRO A O 1
ATOM 1904 N N . LYS A 1 238 ? -6.464 -5.149 -2.151 1.00 90.31 238 LYS A N 1
ATOM 1905 C CA . LYS A 1 238 ? -5.839 -3.883 -2.539 1.00 90.31 238 LYS A CA 1
ATOM 1906 C C . LYS A 1 238 ? -4.346 -3.967 -2.238 1.00 90.31 238 LYS A C 1
ATOM 1908 O O . LYS A 1 238 ? -3.966 -4.444 -1.178 1.00 90.31 238 LYS A O 1
ATOM 1913 N N . ALA A 1 239 ? -3.509 -3.505 -3.161 1.00 89.25 239 ALA A N 1
ATOM 1914 C CA . ALA A 1 239 ? -2.072 -3.378 -2.940 1.00 89.25 239 ALA A CA 1
ATOM 1915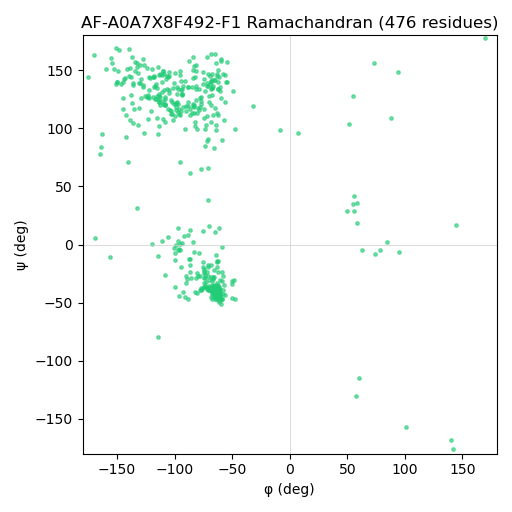 C C . ALA A 1 239 ? -1.646 -1.942 -3.234 1.00 89.25 239 ALA A C 1
ATOM 1917 O O . ALA A 1 239 ? -1.959 -1.411 -4.303 1.00 89.25 239 ALA A O 1
ATOM 1918 N N . GLU A 1 240 ? -0.947 -1.326 -2.285 1.00 88.75 240 GLU A N 1
ATOM 1919 C CA . GLU A 1 240 ? -0.402 0.025 -2.388 1.00 88.75 240 GLU A CA 1
ATOM 1920 C C . GLU A 1 240 ? 1.109 -0.023 -2.141 1.00 88.75 240 GLU A C 1
ATOM 1922 O O . GLU A 1 240 ? 1.580 -0.597 -1.156 1.00 88.75 240 GLU A O 1
ATOM 1927 N N . LEU A 1 241 ? 1.885 0.537 -3.069 1.00 87.19 241 LEU A N 1
ATOM 1928 C CA . LEU A 1 241 ? 3.341 0.537 -2.986 1.00 87.19 241 LEU A CA 1
ATOM 1929 C C . LEU A 1 241 ? 3.887 1.950 -3.187 1.00 87.19 241 LEU A C 1
ATOM 1931 O O . LEU A 1 241 ? 3.400 2.707 -4.026 1.00 87.19 241 LEU A O 1
ATOM 1935 N N . GLU A 1 242 ? 4.934 2.265 -2.434 1.00 86.62 242 GLU A N 1
ATOM 1936 C CA . GLU A 1 242 ? 5.817 3.408 -2.662 1.00 86.62 242 GLU A CA 1
ATOM 1937 C C . GLU A 1 242 ? 7.096 2.858 -3.291 1.00 86.62 242 GLU A C 1
ATOM 1939 O O . GLU A 1 242 ? 7.794 2.029 -2.694 1.00 86.62 242 GLU A O 1
ATOM 1944 N N . VAL A 1 243 ? 7.348 3.240 -4.538 1.00 86.56 243 VAL A N 1
ATOM 1945 C CA . VAL A 1 243 ? 8.417 2.669 -5.357 1.00 86.56 243 VAL A CA 1
ATOM 1946 C C . VAL A 1 243 ? 9.226 3.759 -6.028 1.00 86.56 243 VAL A C 1
ATOM 1948 O O . VAL A 1 243 ? 8.700 4.813 -6.373 1.00 86.56 243 VAL A O 1
ATOM 1951 N N . THR A 1 244 ? 10.486 3.463 -6.311 1.00 82.44 244 THR A N 1
ATOM 1952 C CA . THR A 1 244 ? 11.316 4.297 -7.180 1.00 82.44 244 THR A CA 1
ATOM 1953 C C . THR A 1 244 ? 11.224 3.738 -8.589 1.00 82.44 244 THR A C 1
ATOM 1955 O O . THR A 1 244 ? 11.651 2.609 -8.849 1.00 82.44 244 THR A O 1
ATOM 1958 N N . GLY A 1 245 ? 10.644 4.501 -9.511 1.00 83.75 245 GLY A N 1
ATOM 1959 C CA . GLY A 1 245 ? 10.533 4.107 -10.911 1.00 83.75 245 GLY A CA 1
ATOM 1960 C C . GLY A 1 245 ? 11.900 4.001 -11.587 1.00 83.75 245 GLY A C 1
ATOM 1961 O O . GLY A 1 245 ? 12.901 4.541 -11.116 1.00 83.75 245 GLY A O 1
ATOM 1962 N N . THR A 1 246 ? 11.960 3.344 -12.739 1.00 80.06 246 THR A N 1
ATOM 1963 C CA . THR A 1 246 ? 13.157 3.319 -13.605 1.00 80.06 246 THR A CA 1
ATOM 1964 C C . THR A 1 246 ? 13.548 4.693 -14.150 1.00 80.06 246 THR A C 1
ATOM 1966 O O . THR A 1 246 ? 14.668 4.880 -14.625 1.00 80.06 246 THR A O 1
ATOM 1969 N N . ASN A 1 247 ? 12.644 5.670 -14.064 1.00 78.94 247 ASN A N 1
ATOM 1970 C CA . ASN A 1 247 ? 12.912 7.080 -14.328 1.00 78.94 247 ASN A CA 1
ATOM 1971 C C . ASN A 1 247 ? 13.623 7.804 -13.160 1.00 78.94 247 ASN A C 1
ATOM 1973 O O . ASN A 1 247 ? 14.041 8.946 -13.329 1.00 78.94 247 ASN A O 1
ATOM 1977 N N . GLY A 1 248 ? 13.781 7.152 -12.001 1.00 78.25 248 GLY A N 1
ATOM 1978 C CA . GLY A 1 248 ? 14.391 7.711 -10.792 1.00 78.25 248 GLY A CA 1
ATOM 1979 C C . GLY A 1 248 ? 13.438 8.518 -9.905 1.00 78.25 248 GLY A C 1
ATOM 1980 O O . GLY A 1 248 ? 13.873 9.050 -8.886 1.00 78.25 248 GLY A O 1
ATOM 1981 N N . GLU A 1 249 ? 12.155 8.620 -10.260 1.00 79.62 249 GLU A N 1
ATOM 1982 C CA . GLU A 1 249 ? 11.151 9.315 -9.452 1.00 79.62 249 GLU A CA 1
ATOM 1983 C C . GLU A 1 249 ? 10.473 8.358 -8.469 1.00 79.62 249 GLU A C 1
ATOM 1985 O O . GLU A 1 249 ? 10.135 7.226 -8.824 1.00 79.62 249 GLU A O 1
ATOM 1990 N N . VAL A 1 250 ? 10.218 8.837 -7.250 1.00 83.50 250 VAL A N 1
ATOM 1991 C CA . VAL A 1 250 ? 9.403 8.117 -6.264 1.00 83.50 250 VAL A CA 1
ATOM 1992 C C . VAL A 1 250 ? 7.927 8.264 -6.634 1.00 83.50 250 VAL A C 1
ATOM 1994 O O . VAL A 1 250 ? 7.427 9.374 -6.831 1.00 83.50 250 VAL A O 1
ATOM 1997 N N . GLN A 1 251 ? 7.229 7.139 -6.748 1.00 85.00 251 GLN A N 1
ATOM 1998 C CA . GLN A 1 251 ? 5.845 7.037 -7.195 1.00 85.00 251 GLN A CA 1
ATOM 1999 C C . GLN A 1 251 ? 5.033 6.192 -6.210 1.00 85.00 251 GLN A C 1
ATOM 2001 O O . GLN A 1 251 ? 5.478 5.142 -5.747 1.00 85.00 251 GLN A O 1
ATOM 2006 N N . PHE A 1 252 ? 3.802 6.629 -5.939 1.00 87.25 252 PHE A N 1
ATOM 2007 C CA . PHE A 1 252 ? 2.808 5.833 -5.222 1.00 87.25 252 PHE A CA 1
ATOM 2008 C C . PHE A 1 252 ? 1.918 5.119 -6.234 1.00 87.25 252 PHE A C 1
ATOM 2010 O O . PHE A 1 252 ? 1.133 5.762 -6.935 1.00 87.25 252 PHE A O 1
ATOM 2017 N N . ILE A 1 253 ? 2.033 3.797 -6.306 1.00 89.81 253 ILE A N 1
ATOM 2018 C CA . ILE A 1 253 ? 1.312 2.967 -7.273 1.00 89.81 253 ILE A CA 1
ATOM 2019 C C . ILE A 1 253 ? 0.303 2.068 -6.559 1.00 89.81 253 ILE A C 1
ATOM 2021 O O . ILE A 1 253 ? 0.525 1.625 -5.430 1.00 89.81 253 ILE A O 1
ATOM 2025 N N . LYS A 1 254 ? -0.832 1.813 -7.216 1.00 90.62 254 LYS A N 1
ATOM 2026 C CA . LYS A 1 254 ? -1.916 0.982 -6.681 1.00 90.62 254 LYS A CA 1
ATOM 2027 C C . LYS A 1 254 ? -2.287 -0.102 -7.673 1.00 90.62 254 LYS A C 1
ATOM 2029 O O . LYS A 1 254 ? -2.399 0.180 -8.865 1.00 90.62 254 LYS A O 1
ATOM 2034 N N . ALA A 1 255 ? -2.505 -1.315 -7.174 1.00 90.19 255 ALA A N 1
ATOM 2035 C CA . ALA A 1 255 ? -2.991 -2.401 -8.011 1.00 90.19 255 ALA A CA 1
ATOM 2036 C C . ALA A 1 255 ? -4.415 -2.093 -8.510 1.00 90.19 255 ALA A C 1
ATOM 2038 O O . ALA A 1 255 ? -5.222 -1.540 -7.753 1.00 90.19 255 ALA A O 1
ATOM 2039 N N . PRO A 1 256 ? -4.740 -2.438 -9.769 1.00 89.12 256 PRO A N 1
ATOM 2040 C CA . PRO A 1 256 ? -6.078 -2.249 -10.308 1.00 89.12 256 PRO A CA 1
ATOM 2041 C C . PRO A 1 256 ? -7.100 -3.095 -9.539 1.00 89.12 256 PRO A C 1
ATOM 2043 O O . PRO A 1 256 ? -6.813 -4.221 -9.128 1.00 89.12 256 PRO A O 1
ATOM 2046 N N . GLU A 1 257 ? -8.313 -2.566 -9.370 1.00 88.12 257 GLU A N 1
ATOM 2047 C CA . GLU A 1 257 ? -9.415 -3.320 -8.767 1.00 88.12 257 GLU A CA 1
ATOM 2048 C C . GLU A 1 257 ? -9.901 -4.398 -9.748 1.00 88.12 257 GLU A C 1
ATOM 2050 O O . GLU A 1 257 ? -10.489 -4.104 -10.790 1.00 88.12 257 GLU A O 1
ATOM 2055 N N . ILE A 1 258 ? -9.645 -5.660 -9.406 1.00 88.88 258 ILE A N 1
ATOM 2056 C CA . ILE A 1 258 ? -10.059 -6.834 -10.178 1.00 88.88 258 ILE A CA 1
ATOM 2057 C C . ILE A 1 258 ? -11.160 -7.543 -9.398 1.00 88.88 258 ILE A C 1
ATOM 2059 O O . ILE A 1 258 ? -11.013 -7.780 -8.202 1.00 88.88 258 ILE A O 1
ATOM 2063 N N . PHE A 1 259 ? -12.251 -7.901 -10.076 1.00 88.62 259 PHE A N 1
ATOM 2064 C CA . PHE A 1 259 ? -13.343 -8.668 -9.482 1.00 88.62 259 PHE A CA 1
ATOM 2065 C C . PHE A 1 259 ? -13.330 -10.101 -9.990 1.00 88.62 259 PHE A C 1
ATOM 2067 O O . PHE A 1 259 ? -13.269 -10.333 -11.197 1.00 88.62 259 PHE A O 1
ATOM 2074 N N . VAL A 1 260 ? -13.472 -11.041 -9.067 1.00 88.81 260 VAL A N 1
ATOM 2075 C CA . VAL A 1 260 ? -13.580 -12.467 -9.344 1.00 88.81 260 VAL A CA 1
ATOM 2076 C C . VAL A 1 260 ? -14.905 -13.010 -8.825 1.00 88.81 260 VAL A C 1
ATOM 2078 O O . VAL A 1 260 ? -15.484 -12.480 -7.877 1.00 88.81 260 VAL A O 1
ATOM 2081 N N . ASN A 1 261 ? -15.416 -14.049 -9.481 1.00 89.75 261 ASN A N 1
ATOM 2082 C CA . ASN A 1 261 ? -16.630 -14.728 -9.050 1.00 89.75 261 ASN A CA 1
ATOM 2083 C C . ASN A 1 261 ? -16.256 -15.967 -8.236 1.00 89.75 261 ASN A C 1
ATOM 2085 O O . ASN A 1 261 ? -15.575 -16.848 -8.755 1.00 89.75 261 ASN A O 1
ATOM 2089 N N . VAL A 1 262 ? -16.706 -16.018 -6.986 1.00 87.81 262 VAL A N 1
ATOM 2090 C CA . VAL A 1 262 ? -16.426 -17.102 -6.046 1.00 87.81 262 VAL A CA 1
ATOM 2091 C C . VAL A 1 262 ? -17.641 -18.008 -5.931 1.00 87.81 262 VAL A C 1
ATOM 2093 O O . VAL A 1 262 ? -18.744 -17.558 -5.624 1.00 87.81 262 VAL A O 1
ATOM 2096 N N . ILE A 1 263 ? -17.435 -19.292 -6.192 1.00 87.25 263 ILE A N 1
ATOM 2097 C CA . ILE A 1 263 ? -18.467 -20.328 -6.172 1.00 87.25 263 ILE A CA 1
ATOM 2098 C C . ILE A 1 263 ? -18.456 -21.004 -4.787 1.00 87.25 263 ILE A C 1
ATOM 2100 O O . ILE A 1 263 ? -17.390 -21.124 -4.172 1.00 87.25 263 ILE A O 1
ATOM 2104 N N . PRO A 1 264 ? -19.607 -21.443 -4.249 1.00 81.88 264 PRO A N 1
ATOM 2105 C CA . PRO A 1 264 ? -19.647 -22.224 -3.017 1.00 81.88 264 PRO A CA 1
ATOM 2106 C C . PRO A 1 264 ? -18.762 -23.473 -3.098 1.00 81.88 264 PRO A C 1
ATOM 2108 O O . PRO A 1 264 ? -18.729 -24.174 -4.110 1.00 81.88 264 PRO A O 1
ATOM 2111 N N . SER A 1 265 ? -18.065 -23.768 -1.999 1.00 72.12 265 SER A N 1
ATOM 2112 C CA . SER A 1 265 ? -17.328 -25.022 -1.847 1.00 72.12 265 SER A CA 1
ATOM 2113 C C . SER A 1 265 ? -18.332 -26.172 -1.784 1.00 72.12 265 SER A C 1
ATOM 2115 O O . SER A 1 265 ? -19.105 -26.280 -0.827 1.00 72.12 265 SER A O 1
ATOM 2117 N N . ASN A 1 266 ? -18.362 -27.025 -2.809 1.00 58.50 266 ASN A N 1
ATOM 2118 C CA . ASN A 1 266 ? -19.130 -28.262 -2.742 1.00 58.50 266 ASN A CA 1
ATOM 2119 C C . ASN A 1 266 ? -18.505 -29.134 -1.646 1.00 58.50 266 ASN A C 1
ATOM 2121 O O . ASN A 1 266 ? -17.345 -29.523 -1.732 1.00 58.50 266 ASN A O 1
ATOM 2125 N N . SER A 1 267 ? -19.275 -29.437 -0.603 1.00 47.72 267 SER A N 1
ATOM 2126 C CA . SER A 1 267 ? -18.859 -30.176 0.597 1.00 47.72 267 SER A CA 1
ATOM 2127 C C . SER A 1 267 ? -18.594 -31.675 0.365 1.00 47.72 267 SER A C 1
ATOM 2129 O O . SER A 1 267 ? -18.901 -32.515 1.210 1.00 47.72 267 SER A O 1
ATOM 2131 N N . ILE A 1 268 ? -18.008 -32.037 -0.775 1.00 41.88 268 ILE A N 1
ATOM 2132 C CA . ILE A 1 268 ? -17.634 -33.399 -1.150 1.00 41.88 268 ILE A CA 1
ATOM 2133 C C . ILE A 1 268 ? -16.301 -33.288 -1.898 1.00 41.88 268 ILE A C 1
ATOM 2135 O O . ILE A 1 268 ? -16.307 -32.986 -3.080 1.00 41.88 268 ILE A O 1
ATOM 2139 N N . ASP A 1 269 ? -15.199 -33.424 -1.148 1.00 38.19 269 ASP A N 1
ATOM 2140 C CA . ASP A 1 269 ? -13.796 -33.677 -1.570 1.00 38.19 269 ASP A CA 1
ATOM 2141 C C . ASP A 1 269 ? -12.742 -32.971 -0.692 1.00 38.19 269 ASP A C 1
ATOM 2143 O O . ASP A 1 269 ? -11.549 -32.979 -0.990 1.00 38.19 269 ASP A O 1
ATOM 2147 N N . ALA A 1 270 ? -13.119 -32.520 0.511 1.00 37.59 270 ALA A N 1
ATOM 2148 C CA . ALA A 1 270 ? -12.184 -32.125 1.579 1.00 37.59 270 ALA A CA 1
ATOM 2149 C C . ALA A 1 270 ? -11.255 -33.265 2.089 1.00 37.59 270 ALA A C 1
ATOM 2151 O O . ALA A 1 270 ? -10.631 -33.141 3.141 1.00 37.59 270 ALA A O 1
ATOM 2152 N N . LYS A 1 271 ? -11.150 -34.389 1.363 1.00 37.56 271 LYS A N 1
ATOM 2153 C CA . LYS A 1 271 ? -10.264 -35.523 1.672 1.00 37.56 271 LYS A CA 1
ATOM 2154 C C . LYS A 1 271 ? -9.225 -35.836 0.586 1.00 37.56 271 LYS A C 1
ATOM 2156 O O . LYS A 1 271 ? -8.429 -36.751 0.768 1.00 37.56 271 LYS A O 1
ATOM 2161 N N . LEU A 1 272 ? -9.193 -35.074 -0.506 1.00 38.09 272 LEU A N 1
ATOM 2162 C CA . LEU A 1 272 ? -8.180 -35.152 -1.564 1.00 38.09 272 LEU A CA 1
ATOM 2163 C C . LEU A 1 272 ? -7.867 -33.713 -1.991 1.00 38.09 272 LEU A C 1
ATOM 2165 O O . LEU A 1 272 ? -8.383 -33.218 -2.979 1.00 38.09 272 LEU A O 1
ATOM 2169 N N . THR A 1 273 ? -7.199 -32.905 -1.176 1.00 37.69 273 THR A N 1
ATOM 2170 C CA . THR A 1 273 ? -5.763 -32.645 -1.339 1.00 37.69 273 THR A CA 1
ATOM 2171 C C . THR A 1 273 ? -5.276 -32.031 -0.026 1.00 37.69 273 THR A C 1
ATOM 2173 O O . THR A 1 273 ? -5.236 -30.813 0.130 1.00 37.69 273 THR A O 1
ATOM 2176 N N . GLN A 1 274 ? -4.951 -32.867 0.961 1.00 39.16 274 GLN A N 1
ATOM 2177 C CA . GLN A 1 274 ? -4.126 -32.406 2.073 1.00 39.16 274 GLN A CA 1
ATOM 2178 C C . GLN A 1 274 ? -2.697 -32.262 1.551 1.00 39.16 274 GLN A C 1
ATOM 2180 O O . GLN A 1 274 ? -1.892 -33.182 1.637 1.00 39.16 274 GLN A O 1
ATOM 2185 N N . ASN A 1 275 ? -2.400 -31.107 0.957 1.00 36.41 275 ASN A N 1
ATOM 2186 C CA . ASN A 1 275 ? -1.038 -30.605 1.013 1.00 36.41 275 ASN A CA 1
ATOM 2187 C C . ASN A 1 275 ? -0.804 -30.218 2.473 1.00 36.41 275 ASN A C 1
ATOM 2189 O O . ASN A 1 275 ? -1.331 -29.207 2.941 1.00 36.41 275 ASN A O 1
ATOM 2193 N N . GLU A 1 276 ? -0.033 -31.043 3.179 1.00 42.31 276 GLU A N 1
ATOM 2194 C CA . GLU A 1 276 ? 0.396 -30.839 4.572 1.00 42.31 276 GLU A CA 1
ATOM 2195 C C . GLU A 1 276 ? 1.200 -29.532 4.778 1.00 42.31 276 GLU A C 1
ATOM 2197 O O . GLU A 1 276 ? 1.510 -29.168 5.909 1.00 42.31 276 GLU A O 1
ATOM 2202 N N . ASP A 1 277 ? 1.449 -28.771 3.705 1.00 44.59 277 ASP A N 1
ATOM 2203 C CA . ASP A 1 277 ? 2.168 -27.493 3.696 1.00 44.59 277 ASP A CA 1
ATOM 2204 C C . ASP A 1 277 ? 1.262 -26.242 3.766 1.00 44.59 277 ASP A C 1
ATOM 2206 O O . ASP A 1 277 ? 1.753 -25.111 3.732 1.00 44.59 277 ASP A O 1
ATOM 2210 N N . SER A 1 278 ? -0.069 -26.385 3.841 1.00 49.19 278 SER A N 1
ATOM 2211 C CA . SER A 1 278 ? -0.959 -25.223 3.988 1.00 49.19 278 SER A CA 1
ATOM 2212 C C . SER A 1 278 ? -1.011 -24.745 5.444 1.00 49.19 278 SER A C 1
ATOM 2214 O O . SER A 1 278 ? -1.572 -25.406 6.317 1.00 49.19 278 SER A O 1
ATOM 2216 N N . ILE A 1 279 ? -0.482 -23.544 5.698 1.00 44.94 279 ILE A N 1
ATOM 2217 C CA . ILE A 1 279 ? -0.453 -22.872 7.015 1.00 44.94 279 ILE A CA 1
ATOM 2218 C C . ILE A 1 279 ? -1.848 -22.848 7.682 1.00 44.94 279 ILE A C 1
ATOM 2220 O O . ILE A 1 279 ? -1.972 -22.953 8.899 1.00 44.94 279 ILE A O 1
ATOM 2224 N N . PHE A 1 280 ? -2.922 -22.792 6.889 1.00 41.00 280 PHE A N 1
ATOM 2225 C CA . PHE A 1 280 ? -4.296 -22.710 7.387 1.00 41.00 280 PHE A CA 1
ATOM 2226 C C . PHE A 1 280 ? -4.909 -24.056 7.810 1.00 41.00 280 PHE A C 1
ATOM 2228 O O . PHE A 1 280 ? -5.742 -24.064 8.711 1.00 41.00 280 PHE A O 1
ATOM 2235 N N . SER A 1 281 ? -4.516 -25.199 7.227 1.00 45.47 281 SER A N 1
ATOM 2236 C CA . SER A 1 281 ? -5.081 -26.502 7.639 1.00 45.47 281 SER A CA 1
ATOM 2237 C C . SER A 1 281 ? -4.644 -26.898 9.049 1.00 45.47 281 SER A C 1
ATOM 2239 O O . SER A 1 281 ? -5.390 -27.562 9.764 1.00 45.47 281 SER A O 1
ATOM 2241 N N . LYS A 1 282 ? -3.471 -26.428 9.482 1.00 48.62 282 LYS A N 1
ATOM 2242 C CA . LYS A 1 282 ? -2.989 -26.589 10.857 1.00 48.62 282 LYS A CA 1
ATOM 2243 C C . LYS A 1 282 ? -3.681 -25.642 11.842 1.00 48.62 282 LYS A C 1
ATOM 2245 O O . LYS A 1 282 ? -4.038 -26.075 12.929 1.00 48.62 282 LYS A O 1
ATOM 2250 N N . ALA A 1 283 ? -3.947 -24.398 11.435 1.00 44.09 283 ALA A N 1
ATOM 2251 C CA . ALA A 1 283 ? -4.541 -23.362 12.288 1.00 44.09 283 ALA A CA 1
ATOM 2252 C C . ALA A 1 283 ? -5.989 -23.654 12.742 1.00 44.09 283 ALA A C 1
ATOM 2254 O O . ALA A 1 283 ? -6.439 -23.107 13.747 1.00 44.09 283 ALA A O 1
ATOM 2255 N N . PHE A 1 284 ? -6.719 -24.517 12.025 1.00 46.00 284 PHE A N 1
ATOM 2256 C CA . PHE A 1 284 ? -8.096 -24.913 12.362 1.00 46.00 284 PHE A CA 1
ATOM 2257 C C . PHE A 1 284 ? -8.234 -26.371 12.829 1.00 46.00 284 PHE A C 1
ATOM 2259 O O . PHE A 1 284 ? -9.350 -26.825 13.081 1.00 46.00 284 PHE A O 1
ATOM 2266 N N . SER A 1 285 ? -7.127 -27.108 12.954 1.00 37.66 285 SER A N 1
ATOM 2267 C CA . SER A 1 285 ? -7.143 -28.468 13.495 1.00 37.66 285 SER A CA 1
ATOM 2268 C C . SER A 1 285 ? -7.069 -28.406 15.022 1.00 37.66 285 SER A C 1
ATOM 2270 O O . SER A 1 285 ? -6.067 -27.973 15.586 1.00 37.66 285 SER A O 1
ATOM 2272 N N . GLU A 1 286 ? -8.138 -28.821 15.704 1.00 44.62 286 GLU A N 1
ATOM 2273 C CA . GLU A 1 286 ? -8.134 -29.015 17.156 1.00 44.62 286 GLU A CA 1
ATOM 2274 C C . GLU A 1 286 ? -7.150 -30.134 17.521 1.00 44.62 286 GLU A C 1
ATOM 2276 O O . GLU A 1 286 ? -7.494 -31.312 17.460 1.00 44.62 286 GLU A O 1
ATOM 2281 N N . GLU A 1 287 ? -5.935 -29.785 17.944 1.00 36.41 287 GLU A N 1
ATOM 2282 C CA . GLU A 1 287 ? -5.072 -30.730 18.650 1.00 36.41 287 GLU A CA 1
ATOM 2283 C C . GLU A 1 287 ? -4.850 -30.296 20.098 1.00 36.41 287 GLU A C 1
ATOM 2285 O O . GLU A 1 287 ? -4.065 -29.417 20.455 1.00 36.41 287 GLU A O 1
ATOM 2290 N N . THR A 1 288 ? -5.604 -30.990 20.946 1.00 27.69 288 THR A N 1
ATOM 2291 C CA . THR A 1 288 ? -5.337 -31.277 22.350 1.00 27.69 288 THR A CA 1
ATOM 2292 C C . THR A 1 288 ? -3.849 -31.418 22.666 1.00 27.69 288 THR A C 1
ATOM 2294 O O . THR A 1 288 ? -3.177 -32.336 22.203 1.00 27.69 288 THR A O 1
ATOM 2297 N N . SER A 1 289 ? -3.389 -30.539 23.556 1.00 38.66 289 SER A N 1
ATOM 2298 C CA . SER A 1 289 ? -2.314 -30.730 24.535 1.00 38.66 289 SER A CA 1
ATOM 2299 C C . SER A 1 289 ? -1.514 -32.035 24.423 1.00 38.66 289 SER A C 1
ATOM 2301 O O . SER A 1 289 ? -1.853 -33.028 25.064 1.00 38.66 289 SER A O 1
ATOM 2303 N N . THR A 1 290 ? -0.372 -31.993 23.740 1.00 26.95 290 THR A N 1
ATOM 2304 C CA . THR A 1 290 ? 0.816 -32.743 24.165 1.00 26.95 290 THR A CA 1
ATOM 2305 C C . THR A 1 290 ? 2.082 -31.954 23.851 1.00 26.95 290 THR A C 1
ATOM 2307 O O . THR A 1 290 ? 2.419 -31.636 22.719 1.00 26.95 290 THR A O 1
ATOM 2310 N N . SER A 1 291 ? 2.784 -31.610 24.922 1.00 36.19 291 SER A N 1
ATOM 2311 C CA . SE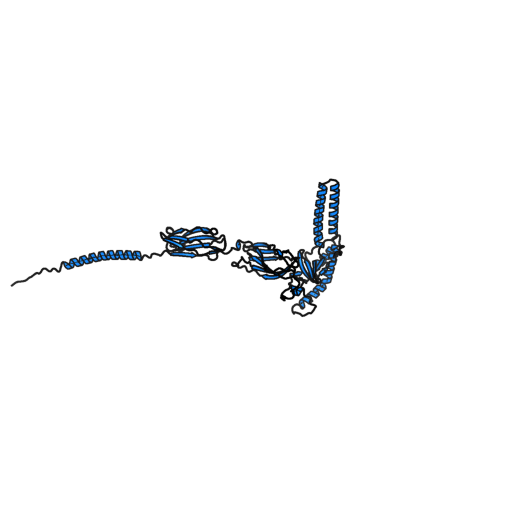R A 1 291 ? 4.098 -30.986 24.934 1.00 36.19 291 SER A CA 1
ATOM 2312 C C . SER A 1 291 ? 5.167 -31.873 24.289 1.00 36.19 291 SER A C 1
ATOM 2314 O O . SER A 1 291 ? 5.332 -33.017 24.713 1.00 36.19 291 SER A O 1
ATOM 2316 N N . SER A 1 292 ? 5.999 -31.306 23.411 1.00 26.06 292 SER A N 1
ATOM 2317 C CA . SER A 1 292 ? 7.397 -31.732 23.262 1.00 26.06 292 SER A CA 1
ATOM 2318 C C . SER A 1 292 ? 8.285 -30.564 22.799 1.00 26.06 292 SER A C 1
ATOM 2320 O O . SER A 1 292 ? 7.842 -29.760 21.981 1.00 26.06 292 SER A O 1
ATOM 2322 N N . PRO A 1 293 ? 9.502 -30.388 23.354 1.00 37.59 293 PRO A N 1
ATOM 2323 C CA . PRO A 1 293 ? 10.197 -29.108 23.353 1.00 37.59 293 PRO A CA 1
ATOM 2324 C C . PRO A 1 293 ? 11.288 -29.041 22.283 1.00 37.59 293 PRO A C 1
ATOM 2326 O O . PRO A 1 293 ? 12.148 -29.919 22.230 1.00 37.59 293 PRO A O 1
ATOM 2329 N N . ASN A 1 294 ? 11.356 -27.938 21.529 1.00 25.97 294 ASN A N 1
ATOM 2330 C CA . ASN A 1 294 ? 12.578 -27.593 20.806 1.00 25.97 294 ASN A CA 1
ATOM 2331 C C . ASN A 1 294 ? 13.400 -26.549 21.576 1.00 25.97 294 ASN A C 1
ATOM 2333 O O . ASN A 1 294 ? 12.966 -25.447 21.925 1.00 25.97 294 ASN A O 1
ATOM 2337 N N . ALA A 1 295 ? 14.606 -26.981 21.934 1.00 36.12 295 ALA A N 1
ATOM 2338 C CA . ALA A 1 295 ? 15.498 -26.355 22.886 1.00 36.12 295 ALA A CA 1
ATOM 2339 C C . ALA A 1 295 ? 16.265 -25.189 22.250 1.00 36.12 295 ALA A C 1
ATOM 2341 O O . ALA A 1 295 ? 17.272 -25.400 21.583 1.00 36.12 295 ALA A O 1
ATOM 2342 N N . LYS A 1 296 ? 15.788 -23.961 22.498 1.00 31.03 296 LYS A N 1
ATOM 2343 C CA . LYS A 1 296 ? 16.591 -22.714 22.602 1.00 31.03 296 LYS A CA 1
ATOM 2344 C C . LYS A 1 296 ? 15.821 -21.498 23.159 1.00 31.03 296 LYS A C 1
ATOM 2346 O O . LYS A 1 296 ? 16.389 -20.419 23.254 1.00 31.03 296 LYS A O 1
ATOM 2351 N N . SER A 1 297 ? 14.572 -21.678 23.607 1.00 38.47 297 SER A N 1
ATOM 2352 C CA . SER A 1 297 ? 13.683 -20.591 24.070 1.00 38.47 297 SER A CA 1
ATOM 2353 C C . SER A 1 297 ? 13.315 -20.642 25.574 1.00 38.47 297 SER A C 1
ATOM 2355 O O . SER A 1 297 ? 12.814 -19.684 26.165 1.00 38.47 297 SER A O 1
ATOM 2357 N N . SER A 1 298 ? 13.632 -21.732 26.278 1.00 34.66 298 SER A N 1
ATOM 2358 C CA . SER A 1 298 ? 13.082 -21.997 27.622 1.00 34.66 298 SER A CA 1
ATOM 2359 C C . SER A 1 298 ? 13.604 -21.098 28.753 1.00 34.66 298 SER A C 1
ATOM 2361 O O . SER A 1 298 ? 12.964 -21.014 29.803 1.00 34.66 298 SER A O 1
ATOM 2363 N N . LYS A 1 299 ? 14.734 -20.402 28.566 1.00 31.50 299 LYS A N 1
ATOM 2364 C CA . LYS A 1 299 ? 15.295 -19.485 29.577 1.00 31.50 299 LYS A CA 1
ATOM 2365 C C . LYS A 1 299 ? 14.763 -18.051 29.431 1.00 31.50 299 LYS A C 1
ATOM 2367 O O . LYS A 1 299 ? 14.535 -17.395 30.441 1.00 31.50 299 LYS A O 1
ATOM 2372 N N . ALA A 1 300 ? 14.485 -17.610 28.200 1.00 35.22 300 ALA A N 1
ATOM 2373 C CA . ALA A 1 300 ? 13.898 -16.300 27.911 1.00 35.22 300 ALA A CA 1
ATOM 2374 C C . ALA A 1 300 ? 12.385 -16.270 28.192 1.00 35.22 300 ALA A C 1
ATOM 2376 O O . ALA A 1 300 ? 11.904 -15.315 28.791 1.00 35.22 300 ALA A O 1
ATOM 2377 N N . ILE A 1 301 ? 11.650 -17.346 27.873 1.00 42.41 301 ILE A N 1
ATOM 2378 C CA . ILE A 1 301 ? 10.209 -17.455 28.172 1.00 42.41 301 ILE A CA 1
ATOM 2379 C C . ILE A 1 301 ? 9.939 -17.449 29.686 1.00 42.41 301 ILE A C 1
ATOM 2381 O O . ILE A 1 301 ? 8.992 -16.811 30.139 1.00 42.41 301 ILE A O 1
ATOM 2385 N N . LYS A 1 302 ? 10.773 -18.118 30.496 1.00 30.59 302 LYS A N 1
ATOM 2386 C CA . LYS A 1 302 ? 10.613 -18.128 31.964 1.00 30.59 302 LYS A CA 1
ATOM 2387 C C . LYS A 1 302 ? 10.954 -16.783 32.613 1.00 30.59 302 LYS A C 1
ATOM 2389 O O . LYS A 1 302 ? 10.259 -16.380 33.536 1.00 30.59 302 LYS A O 1
ATOM 2394 N N . ALA A 1 303 ? 11.973 -16.079 32.114 1.00 31.83 303 ALA A N 1
ATOM 2395 C CA . ALA A 1 303 ? 12.320 -14.737 32.588 1.00 31.83 303 ALA A CA 1
ATOM 2396 C C . ALA A 1 303 ? 11.281 -13.675 32.167 1.00 31.83 303 ALA A C 1
ATOM 2398 O O . ALA A 1 303 ? 10.942 -12.804 32.962 1.00 31.83 303 ALA A O 1
ATOM 2399 N N . ARG A 1 304 ? 10.714 -13.787 30.954 1.00 45.22 304 ARG A N 1
ATOM 2400 C CA . ARG A 1 304 ? 9.634 -12.913 30.454 1.00 45.22 304 ARG A CA 1
ATOM 2401 C C . ARG A 1 304 ? 8.299 -13.148 31.164 1.00 45.22 304 ARG A C 1
ATOM 2403 O O . ARG A 1 304 ? 7.632 -12.179 31.502 1.00 45.22 304 ARG A O 1
ATOM 2410 N N . LYS A 1 305 ? 7.937 -14.404 31.466 1.00 44.78 305 LYS A N 1
ATOM 2411 C CA . LYS A 1 305 ? 6.755 -14.707 32.296 1.00 44.78 305 LYS A CA 1
ATOM 2412 C C . LYS A 1 305 ? 6.871 -14.122 33.706 1.00 44.78 305 LYS A C 1
ATOM 2414 O O . LYS A 1 305 ? 5.895 -13.561 34.179 1.00 44.78 305 LYS A O 1
ATOM 2419 N N . ALA A 1 306 ? 8.050 -14.187 34.331 1.00 41.06 306 ALA A N 1
ATOM 2420 C CA . ALA A 1 306 ? 8.270 -13.608 35.659 1.00 41.06 306 ALA A CA 1
ATOM 2421 C C . ALA A 1 306 ? 8.105 -12.072 35.672 1.00 41.06 306 ALA A C 1
ATOM 2423 O O . ALA A 1 306 ? 7.456 -11.538 36.562 1.00 41.06 306 ALA A O 1
ATOM 2424 N N . SER A 1 307 ? 8.602 -11.370 34.645 1.00 56.34 307 SER A N 1
ATOM 2425 C CA . SER A 1 307 ? 8.418 -9.914 34.504 1.00 56.34 307 SER A CA 1
ATOM 2426 C C . SER A 1 307 ? 6.968 -9.519 34.171 1.00 56.34 307 SER A C 1
ATOM 2428 O O . SER A 1 307 ? 6.457 -8.546 34.721 1.00 56.34 307 SER A O 1
ATOM 2430 N N . ALA A 1 308 ? 6.270 -10.292 33.331 1.00 58.59 308 ALA A N 1
ATOM 2431 C CA . ALA A 1 308 ? 4.861 -10.052 33.001 1.00 58.59 308 ALA A CA 1
ATOM 2432 C C . ALA A 1 308 ? 3.916 -10.278 34.200 1.00 58.59 308 ALA A C 1
ATOM 2434 O O . ALA A 1 308 ? 2.894 -9.603 34.326 1.00 58.59 308 ALA A O 1
ATOM 2435 N N . GLU A 1 309 ? 4.257 -11.205 35.098 1.00 64.56 309 GLU A N 1
ATOM 2436 C CA . GLU A 1 309 ? 3.470 -11.515 36.296 1.00 64.56 309 GLU A CA 1
ATOM 2437 C C . GLU A 1 309 ? 3.610 -10.428 37.381 1.00 64.56 309 GLU A C 1
ATOM 2439 O O . GLU A 1 309 ? 2.625 -10.095 38.040 1.00 64.56 309 GLU A O 1
ATOM 2444 N N . GLU A 1 310 ? 4.782 -9.788 37.489 1.00 71.75 310 GLU A N 1
ATOM 2445 C CA . GLU A 1 310 ? 5.025 -8.623 38.361 1.00 71.75 310 GLU A CA 1
ATOM 2446 C C . GLU A 1 310 ? 4.358 -7.329 37.850 1.00 71.75 310 GLU A C 1
ATOM 2448 O O . GLU A 1 310 ? 3.910 -6.505 38.649 1.00 71.75 310 GLU A O 1
ATOM 2453 N N . LEU A 1 311 ? 4.237 -7.158 36.526 1.00 80.12 311 LEU A N 1
ATOM 2454 C CA . LEU A 1 311 ? 3.604 -5.991 35.886 1.00 80.12 311 LEU A CA 1
ATOM 2455 C C . LEU A 1 311 ? 2.069 -6.058 35.871 1.00 80.12 311 LEU A C 1
ATOM 2457 O O . LEU A 1 311 ? 1.397 -5.026 35.881 1.00 80.12 311 LEU A O 1
ATOM 2461 N N . LYS A 1 312 ? 1.494 -7.265 35.886 1.00 82.88 312 LYS A N 1
ATOM 2462 C CA . LYS A 1 312 ? 0.044 -7.502 35.827 1.00 82.88 312 LYS A CA 1
ATOM 2463 C C . LYS A 1 312 ? -0.803 -6.649 36.794 1.00 82.88 312 LYS A C 1
ATOM 2465 O O . LYS A 1 312 ? -1.793 -6.088 36.322 1.00 82.88 312 LYS A O 1
ATOM 2470 N N . PRO A 1 313 ? -0.477 -6.489 38.097 1.00 86.00 313 PRO A N 1
ATOM 2471 C CA . PRO A 1 313 ? -1.276 -5.649 38.996 1.00 86.00 313 PRO A CA 1
ATOM 2472 C C . PRO A 1 313 ? -1.301 -4.169 38.585 1.00 86.00 313 PRO A C 1
ATOM 2474 O O . PRO A 1 313 ? -2.348 -3.531 38.683 1.00 86.00 313 PRO A O 1
ATOM 2477 N N . LEU A 1 314 ? -0.188 -3.632 38.072 1.00 86.69 314 LEU A N 1
ATOM 2478 C CA . LEU A 1 314 ? -0.115 -2.247 37.589 1.00 86.69 314 LEU A CA 1
ATOM 2479 C C . LEU A 1 314 ? -0.959 -2.052 36.325 1.00 86.69 314 LEU A C 1
ATOM 2481 O O . LEU A 1 314 ? -1.632 -1.035 36.176 1.00 86.69 314 LEU A O 1
ATOM 2485 N N . LEU A 1 315 ? -0.979 -3.048 35.439 1.00 87.06 315 LEU A N 1
ATOM 2486 C CA . LEU A 1 315 ? -1.798 -3.023 34.226 1.00 87.06 315 LEU A CA 1
ATOM 2487 C C . LEU A 1 315 ? -3.300 -3.094 34.531 1.00 87.06 315 LEU A C 1
ATOM 2489 O O . LEU A 1 315 ? -4.093 -2.405 33.891 1.00 87.06 315 LEU A O 1
ATOM 2493 N N . VAL A 1 316 ? -3.698 -3.881 35.537 1.00 88.44 316 VAL A N 1
ATOM 2494 C CA . VAL A 1 316 ? -5.084 -3.897 36.034 1.00 88.44 316 VAL A CA 1
ATOM 2495 C C . VAL A 1 316 ? -5.454 -2.529 36.609 1.00 88.44 316 VAL A C 1
ATOM 2497 O O . VAL A 1 316 ? -6.500 -1.981 36.264 1.00 88.44 316 VAL A O 1
ATOM 2500 N N . GLN A 1 317 ? -4.570 -1.930 37.409 1.00 88.81 317 GLN A N 1
ATOM 2501 C CA . GLN A 1 317 ? -4.782 -0.586 37.945 1.00 88.81 317 GLN A CA 1
ATOM 2502 C C . GLN A 1 317 ? -4.897 0.471 36.831 1.00 88.81 317 GLN A C 1
ATOM 2504 O O . GLN A 1 317 ? -5.744 1.363 36.913 1.00 88.81 317 GLN A O 1
ATOM 2509 N N . LEU A 1 318 ? -4.104 0.357 35.761 1.00 88.88 318 LEU A N 1
ATOM 2510 C CA . LEU A 1 318 ? -4.212 1.224 34.586 1.00 88.88 318 LEU A CA 1
ATOM 2511 C C . LEU A 1 318 ? -5.583 1.085 33.903 1.00 88.88 318 LEU A C 1
ATOM 2513 O O . LEU A 1 318 ? -6.186 2.094 33.529 1.00 88.88 318 LEU A O 1
ATOM 2517 N N . ALA A 1 319 ? -6.095 -0.144 33.775 1.00 87.44 319 ALA A N 1
ATOM 2518 C CA . ALA A 1 319 ? -7.403 -0.415 33.175 1.00 87.44 319 ALA A CA 1
ATOM 2519 C C . ALA A 1 319 ? -8.537 0.198 34.004 1.00 87.44 319 ALA A C 1
ATOM 2521 O O . ALA A 1 319 ? -9.439 0.825 33.448 1.00 87.44 319 ALA A O 1
ATOM 2522 N N . GLU A 1 320 ? -8.457 0.100 35.332 1.00 89.38 320 GLU A N 1
ATOM 2523 C CA . GLU A 1 320 ? -9.420 0.725 36.241 1.00 89.38 320 GLU A CA 1
ATOM 2524 C C . GLU A 1 320 ? -9.390 2.257 36.175 1.00 89.38 320 GLU A C 1
ATOM 2526 O O . GLU A 1 320 ? -10.443 2.896 36.179 1.00 89.38 320 GLU A O 1
ATOM 2531 N N . LEU A 1 321 ? -8.203 2.868 36.106 1.00 88.62 321 LEU A N 1
ATOM 2532 C CA . LEU A 1 321 ? -8.075 4.323 35.971 1.00 88.62 321 LEU A CA 1
ATOM 2533 C C . LEU A 1 321 ? -8.656 4.815 34.641 1.00 88.62 321 LEU A C 1
ATOM 2535 O O . LEU A 1 321 ? -9.354 5.830 34.624 1.00 88.62 321 LEU A O 1
ATOM 2539 N N . ARG A 1 322 ? -8.438 4.078 33.545 1.00 88.12 322 ARG A N 1
ATOM 2540 C CA . ARG A 1 322 ? -9.055 4.380 32.243 1.00 88.12 322 ARG A CA 1
ATOM 2541 C C . ARG A 1 322 ? -10.575 4.217 32.271 1.00 88.12 322 ARG A C 1
ATOM 2543 O O . ARG A 1 322 ? -11.275 5.092 31.767 1.00 88.12 322 ARG A O 1
ATOM 2550 N N . ALA A 1 323 ? -11.095 3.169 32.912 1.00 87.19 323 ALA A N 1
ATOM 2551 C CA . ALA A 1 323 ? -12.538 2.988 33.096 1.00 87.19 323 ALA A CA 1
ATOM 2552 C C . ALA A 1 323 ? -13.160 4.151 33.893 1.00 87.19 323 ALA A C 1
ATOM 2554 O O . ALA A 1 323 ? -14.178 4.711 33.493 1.00 87.19 323 ALA A O 1
ATOM 2555 N N . LYS A 1 324 ? -12.498 4.597 34.968 1.00 86.50 324 LYS A N 1
ATOM 2556 C CA . LYS A 1 324 ? -12.934 5.761 35.756 1.00 86.50 324 LYS A CA 1
ATOM 2557 C C . LYS A 1 324 ? -12.872 7.071 34.965 1.00 86.50 324 LYS A C 1
ATOM 2559 O O . LYS A 1 324 ? -13.787 7.878 35.083 1.00 86.50 324 LYS A O 1
ATOM 2564 N N . GLU A 1 325 ? -11.835 7.298 34.149 1.00 85.12 325 GLU A N 1
ATOM 2565 C CA . GLU A 1 325 ? -11.753 8.486 33.275 1.00 85.12 325 GLU A CA 1
ATOM 2566 C C . GLU A 1 325 ? -12.900 8.505 32.253 1.00 85.12 325 GLU A C 1
ATOM 2568 O O . GLU A 1 325 ? -13.434 9.567 31.930 1.00 85.12 325 GLU A O 1
ATOM 2573 N N . HIS A 1 326 ? -13.312 7.329 31.785 1.00 81.38 326 HIS A N 1
ATOM 2574 C CA . HIS A 1 326 ? -14.412 7.173 30.846 1.00 81.38 326 HIS A CA 1
ATOM 2575 C C . HIS A 1 326 ? -15.784 7.535 31.451 1.00 81.38 326 HIS A C 1
ATOM 2577 O O . HIS A 1 326 ? -16.637 8.106 30.764 1.00 81.38 326 HIS A O 1
ATOM 2583 N N . GLU A 1 327 ? -15.988 7.248 32.739 1.00 81.56 327 GLU A N 1
ATOM 2584 C CA . GLU A 1 327 ? -17.212 7.574 33.489 1.00 81.56 327 GLU A CA 1
ATOM 2585 C C . GLU A 1 327 ? -17.192 8.988 34.103 1.00 81.56 327 GLU A C 1
ATOM 2587 O O . GLU A 1 327 ? -18.238 9.541 34.453 1.00 81.56 327 GLU A O 1
ATOM 2592 N N . ALA A 1 328 ? -16.015 9.606 34.222 1.00 80.19 328 ALA A N 1
ATOM 2593 C CA . ALA A 1 328 ? -15.860 10.913 34.842 1.00 80.19 328 ALA A CA 1
ATOM 2594 C C . ALA A 1 328 ? -16.486 12.050 34.011 1.00 80.19 328 ALA A C 1
ATOM 2596 O O . ALA A 1 328 ? -16.348 12.137 32.790 1.00 80.19 328 ALA A O 1
ATOM 2597 N N . LEU A 1 329 ? -17.120 12.999 34.707 1.00 68.94 329 LEU A N 1
ATOM 2598 C CA . LEU A 1 329 ? -17.674 14.216 34.099 1.00 68.94 329 LEU A CA 1
ATOM 2599 C C . LEU A 1 329 ? -16.602 15.276 33.794 1.00 68.94 329 LEU A C 1
ATOM 2601 O O . LEU A 1 329 ? -16.768 16.080 32.881 1.00 68.94 329 LEU A O 1
ATOM 2605 N N . PHE A 1 330 ? -15.495 15.293 34.542 1.00 68.88 330 PHE A N 1
ATOM 2606 C CA . PHE A 1 330 ? -14.411 16.264 34.380 1.00 68.88 330 PHE A CA 1
ATOM 2607 C C . PHE A 1 330 ? -13.044 15.583 34.494 1.00 68.88 330 PHE A C 1
ATOM 2609 O O . PHE A 1 330 ? -12.862 14.648 35.269 1.00 68.88 330 PHE A O 1
ATOM 2616 N N . LYS A 1 331 ? -12.075 16.061 33.705 1.00 66.06 331 LYS A N 1
ATOM 2617 C CA . LYS A 1 331 ? -10.754 15.438 33.529 1.00 66.06 331 LYS A CA 1
ATOM 2618 C C . LYS A 1 331 ? -9.681 16.035 34.448 1.00 66.06 331 LYS A C 1
ATOM 2620 O O . LYS A 1 331 ? -8.794 16.721 33.939 1.00 66.06 331 LYS A O 1
ATOM 2625 N N . SER A 1 332 ? -9.725 15.794 35.758 1.00 69.19 332 SER A N 1
ATOM 2626 C CA . SER A 1 332 ? -8.633 16.245 36.643 1.00 69.19 332 SER A CA 1
ATOM 2627 C C . SER A 1 332 ? -7.865 15.082 37.271 1.00 69.19 332 SER A C 1
ATOM 2629 O O . SER A 1 332 ? -6.829 14.688 36.739 1.00 69.19 332 SER A O 1
ATOM 2631 N N . ASP A 1 333 ? -8.385 14.465 38.326 1.00 81.62 333 ASP A N 1
ATOM 2632 C CA . ASP A 1 333 ? -7.523 13.735 39.268 1.00 81.62 333 ASP A CA 1
ATOM 2633 C C . ASP A 1 333 ? -7.193 12.315 38.780 1.00 81.62 333 ASP A C 1
ATOM 2635 O O . ASP A 1 333 ? -6.051 11.862 38.837 1.00 81.62 333 ASP A O 1
ATOM 2639 N N . THR A 1 334 ? -8.178 11.614 38.210 1.00 84.31 334 THR A N 1
ATOM 2640 C CA . THR A 1 334 ? -7.994 10.264 37.648 1.00 84.31 334 THR A CA 1
ATOM 2641 C C . THR A 1 334 ? -7.054 10.265 36.442 1.00 84.31 334 THR A C 1
ATOM 2643 O O . THR A 1 334 ? -6.268 9.337 36.261 1.00 84.31 334 THR A O 1
ATOM 2646 N N . ARG A 1 335 ? -7.094 11.331 35.633 1.00 86.25 335 ARG A N 1
ATOM 2647 C CA . ARG A 1 335 ? -6.212 11.488 34.471 1.00 86.25 335 ARG A CA 1
ATOM 2648 C C . ARG A 1 335 ? -4.766 11.714 34.902 1.00 86.25 335 ARG A C 1
ATOM 2650 O O . ARG A 1 335 ? -3.857 11.187 34.269 1.00 86.25 335 ARG A O 1
ATOM 2657 N N . GLU A 1 336 ? -4.549 12.482 35.964 1.00 86.06 336 GLU A N 1
ATOM 2658 C CA . GLU A 1 336 ? -3.214 12.693 36.522 1.00 86.06 336 GLU A CA 1
ATOM 2659 C C . GLU A 1 336 ? -2.637 11.386 37.079 1.00 86.06 336 GLU A C 1
ATOM 2661 O O . GLU A 1 336 ? -1.527 11.004 36.713 1.00 86.06 336 GLU A O 1
ATOM 2666 N N . GLN A 1 337 ? -3.430 10.638 37.854 1.00 87.88 337 GLN A N 1
ATOM 2667 C CA . GLN A 1 337 ? -3.049 9.313 38.358 1.00 87.88 337 GLN A CA 1
ATOM 2668 C C . GLN A 1 337 ? -2.704 8.341 37.223 1.00 87.88 337 GLN A C 1
ATOM 2670 O O . GLN A 1 337 ? -1.694 7.642 37.302 1.00 87.88 337 GLN A O 1
ATOM 2675 N N . ARG A 1 338 ? -3.498 8.335 36.141 1.00 89.69 338 ARG A N 1
ATOM 2676 C CA . ARG A 1 338 ? -3.206 7.543 34.941 1.00 89.69 338 ARG A CA 1
ATOM 2677 C C . ARG A 1 338 ? -1.869 7.943 34.328 1.00 89.69 338 ARG A C 1
ATOM 2679 O O . ARG A 1 338 ? -1.050 7.071 34.083 1.00 89.69 338 ARG A O 1
ATOM 2686 N N . LYS A 1 339 ? -1.633 9.236 34.092 1.00 88.06 339 LYS A N 1
ATOM 2687 C CA . LYS A 1 339 ? -0.387 9.713 33.468 1.00 88.06 339 LYS A CA 1
ATOM 2688 C C . LYS A 1 339 ? 0.850 9.404 34.309 1.00 88.06 339 LYS A C 1
ATOM 2690 O O . LYS A 1 339 ? 1.892 9.083 33.751 1.00 88.06 339 LYS A O 1
ATOM 2695 N N . ILE A 1 340 ? 0.743 9.472 35.638 1.00 87.69 340 ILE A N 1
ATOM 2696 C CA . ILE A 1 340 ? 1.824 9.057 36.542 1.00 87.69 340 ILE A CA 1
ATOM 2697 C C . ILE A 1 340 ? 2.125 7.566 36.352 1.00 87.69 340 ILE A C 1
ATOM 2699 O O . ILE A 1 340 ? 3.289 7.199 36.216 1.00 87.69 340 ILE A O 1
ATOM 2703 N N . LEU A 1 341 ? 1.090 6.724 36.298 1.00 86.56 341 LEU A N 1
ATOM 2704 C CA . LEU A 1 341 ? 1.239 5.279 36.119 1.00 86.56 341 LEU A CA 1
ATOM 2705 C C . LEU A 1 341 ? 1.755 4.923 34.711 1.00 86.56 341 LEU A C 1
ATOM 2707 O O . LEU A 1 341 ? 2.621 4.070 34.570 1.00 86.56 341 LEU A O 1
ATOM 2711 N N . GLU A 1 342 ? 1.307 5.618 33.666 1.00 87.25 342 GLU A N 1
ATOM 2712 C CA . GLU A 1 342 ? 1.823 5.444 32.300 1.00 87.25 342 GLU A CA 1
ATOM 2713 C C . GLU A 1 342 ? 3.298 5.822 32.184 1.00 87.25 342 GLU A C 1
ATOM 2715 O O . GLU A 1 342 ? 4.063 5.087 31.569 1.00 87.25 342 GLU A O 1
ATOM 2720 N N . ASN A 1 343 ? 3.719 6.905 32.844 1.00 85.81 343 ASN A N 1
ATOM 2721 C CA . ASN A 1 343 ? 5.132 7.267 32.917 1.00 85.81 343 ASN A CA 1
ATOM 2722 C C . ASN A 1 343 ? 5.958 6.207 33.665 1.00 85.81 343 ASN A C 1
ATOM 2724 O O . ASN A 1 343 ? 7.097 5.956 33.285 1.00 85.81 343 ASN A O 1
ATOM 2728 N N . GLN A 1 344 ? 5.403 5.572 34.707 1.00 84.25 344 GLN A N 1
ATOM 2729 C CA . GLN A 1 344 ? 6.060 4.455 35.406 1.00 84.25 344 GLN A CA 1
ATOM 2730 C C . GLN A 1 344 ? 6.209 3.209 34.522 1.00 84.25 344 GLN A C 1
ATOM 2732 O O . GLN A 1 344 ? 7.134 2.431 34.732 1.00 84.25 344 GLN A O 1
ATOM 2737 N N . LEU A 1 345 ? 5.313 3.029 33.548 1.00 82.25 345 LEU A N 1
ATOM 2738 C CA . LEU A 1 345 ? 5.347 1.952 32.555 1.00 82.25 345 LEU A CA 1
ATOM 2739 C C . LEU A 1 345 ? 6.097 2.338 31.266 1.00 82.25 345 LEU A C 1
ATOM 2741 O O . LEU A 1 345 ? 6.053 1.580 30.302 1.00 82.25 345 LEU A O 1
ATOM 2745 N N . GLU A 1 346 ? 6.753 3.506 31.231 1.00 83.12 346 GLU A N 1
ATOM 2746 C CA . GLU A 1 346 ? 7.460 4.039 30.051 1.00 83.12 346 GLU A CA 1
ATOM 2747 C C . GLU A 1 346 ? 6.569 4.152 28.796 1.00 83.12 346 GLU A C 1
ATOM 2749 O O . GLU A 1 346 ? 7.029 4.071 27.656 1.00 83.12 346 GLU A O 1
ATOM 2754 N N . LEU A 1 347 ? 5.264 4.359 28.994 1.00 81.69 347 LEU A N 1
ATOM 2755 C CA . LEU A 1 347 ? 4.309 4.560 27.911 1.00 81.69 347 LEU A CA 1
ATOM 2756 C C . LEU A 1 347 ? 4.315 6.029 27.483 1.00 81.69 347 LEU A C 1
ATOM 2758 O O . LEU A 1 347 ? 4.014 6.928 28.271 1.00 81.69 347 LEU A O 1
ATOM 2762 N N . HIS A 1 348 ? 4.617 6.271 26.211 1.00 74.12 348 HIS A N 1
ATOM 2763 C CA . HIS A 1 348 ? 4.611 7.602 25.608 1.00 74.12 348 HIS A CA 1
ATOM 2764 C C . HIS A 1 348 ? 3.449 7.752 24.616 1.00 74.12 348 HIS A C 1
ATOM 2766 O O . HIS A 1 348 ? 3.009 6.778 24.010 1.00 74.12 348 HIS A O 1
ATOM 2772 N N . ASP A 1 349 ? 2.933 8.977 24.481 1.00 70.75 349 ASP A N 1
ATOM 2773 C CA . ASP A 1 349 ? 1.905 9.359 23.499 1.00 70.75 349 ASP A CA 1
ATOM 2774 C C . ASP A 1 349 ? 0.602 8.535 23.525 1.00 70.75 349 ASP A C 1
ATOM 2776 O O . ASP A 1 349 ? -0.051 8.321 22.502 1.00 70.75 349 ASP A O 1
ATOM 2780 N N . THR A 1 350 ? 0.166 8.104 24.713 1.00 78.50 350 THR A N 1
ATOM 2781 C CA . THR A 1 350 ? -1.108 7.389 24.847 1.00 78.50 350 THR A CA 1
ATOM 2782 C C . THR A 1 350 ? -2.307 8.335 24.630 1.00 78.50 350 THR A C 1
ATOM 2784 O O . THR A 1 350 ? -2.342 9.451 25.168 1.00 78.50 350 THR A O 1
ATOM 2787 N N . PRO A 1 351 ? -3.340 7.917 23.872 1.00 79.00 351 PRO A N 1
ATOM 2788 C CA . PRO A 1 351 ? -4.537 8.729 23.695 1.00 79.00 351 PRO A CA 1
ATOM 2789 C C . PRO A 1 351 ? -5.328 8.825 25.008 1.00 79.00 351 PRO A C 1
ATOM 2791 O O . PRO A 1 351 ? -5.480 7.836 25.738 1.00 79.00 351 PRO A O 1
ATOM 2794 N N . ASP A 1 352 ? -5.855 10.021 25.288 1.00 80.06 352 ASP A N 1
ATOM 2795 C CA . ASP A 1 352 ? -6.786 10.245 26.396 1.00 80.06 352 ASP A CA 1
ATOM 2796 C C . ASP A 1 352 ? -8.121 9.535 26.131 1.00 80.06 352 ASP A C 1
ATOM 2798 O O . ASP A 1 352 ? -8.605 9.506 24.997 1.00 80.06 352 ASP A O 1
ATOM 2802 N N . GLU A 1 353 ? -8.775 9.055 27.189 1.00 79.56 353 GLU A N 1
ATOM 2803 C CA . GLU A 1 353 ? -10.115 8.487 27.054 1.00 79.56 353 GLU A CA 1
ATOM 2804 C C . GLU A 1 353 ? -11.166 9.588 26.849 1.00 79.56 353 GLU A C 1
ATOM 2806 O O . GLU A 1 353 ? -11.100 10.695 27.408 1.00 79.56 353 GLU A O 1
ATOM 2811 N N . ASN A 1 354 ? -12.155 9.291 26.008 1.00 77.12 354 ASN A N 1
ATOM 2812 C CA . ASN A 1 354 ? -13.286 10.177 25.763 1.00 77.12 354 ASN A CA 1
ATOM 2813 C C . ASN A 1 354 ? -14.398 9.879 26.780 1.00 77.12 354 ASN A C 1
ATOM 2815 O O . ASN A 1 354 ? -14.909 8.759 26.800 1.00 77.12 354 ASN A O 1
ATOM 2819 N N . PRO A 1 355 ? -14.799 10.854 27.616 1.00 79.56 355 PRO A N 1
ATOM 2820 C CA . PRO A 1 355 ? -15.810 10.610 28.632 1.00 79.56 355 PRO A CA 1
ATOM 2821 C C . PRO A 1 355 ? -17.199 10.456 28.000 1.00 79.56 355 PRO A C 1
ATOM 2823 O O . PRO A 1 355 ? -17.575 11.222 27.106 1.00 79.56 355 PRO A O 1
ATOM 2826 N N . GLN A 1 356 ? -17.990 9.498 28.492 1.00 78.06 356 GLN A N 1
ATOM 2827 C CA . GLN A 1 356 ? -19.322 9.175 27.949 1.00 78.06 356 GLN A CA 1
ATOM 2828 C C . GLN A 1 356 ? -20.276 10.367 27.928 1.00 78.06 356 GLN A C 1
ATOM 2830 O O . GLN A 1 356 ? -21.087 10.510 27.009 1.00 78.06 356 GLN A O 1
ATOM 2835 N N . PHE A 1 357 ? -20.178 11.249 28.924 1.00 81.75 357 PHE A N 1
ATOM 2836 C CA . PHE A 1 357 ? -21.081 12.390 29.022 1.00 81.75 357 PHE A CA 1
ATOM 2837 C C . PHE A 1 357 ? -20.980 13.305 27.794 1.00 81.75 357 PHE A C 1
ATOM 2839 O O . PHE A 1 357 ? -21.984 13.904 27.418 1.00 81.75 357 PHE A O 1
ATOM 2846 N N . LEU A 1 358 ? -19.812 13.400 27.138 1.00 82.62 358 LEU A N 1
ATOM 2847 C CA . LEU A 1 358 ? -19.659 14.222 25.936 1.00 82.62 358 LEU A CA 1
ATOM 2848 C C . LEU A 1 358 ? -20.497 13.676 24.783 1.00 82.62 358 LEU A C 1
ATOM 2850 O O . LEU A 1 358 ? -21.109 14.461 24.062 1.00 82.62 358 LEU A O 1
ATOM 2854 N N . LEU A 1 359 ? -20.578 12.352 24.626 1.00 83.44 359 LEU A N 1
ATOM 2855 C CA . LEU A 1 359 ? -21.437 11.735 23.617 1.00 83.44 359 LEU A CA 1
ATOM 2856 C C . LEU A 1 359 ? -22.911 12.089 23.873 1.00 83.44 359 LEU A C 1
ATOM 2858 O O . LEU A 1 359 ? -23.598 12.571 22.972 1.00 83.44 359 LEU A O 1
ATOM 2862 N N . ILE A 1 360 ? -23.372 11.919 25.116 1.00 85.12 360 ILE A N 1
ATOM 2863 C CA . ILE A 1 360 ? -24.747 12.248 25.530 1.00 85.12 360 ILE A CA 1
ATOM 2864 C C . ILE A 1 360 ? -25.030 13.746 25.348 1.00 85.12 360 ILE A C 1
ATOM 2866 O O . ILE A 1 360 ? -26.106 14.127 24.880 1.00 85.12 360 ILE A O 1
ATOM 2870 N N . LEU A 1 361 ? -24.060 14.604 25.669 1.00 88.75 361 LEU A N 1
ATOM 2871 C CA . LEU A 1 361 ? -24.149 16.051 25.505 1.00 88.75 361 LEU A CA 1
ATOM 2872 C C . LEU A 1 361 ? -24.327 16.428 24.030 1.00 88.75 361 LEU A C 1
ATOM 2874 O O . LEU A 1 361 ? -25.230 17.199 23.712 1.00 88.75 361 LEU A O 1
ATOM 2878 N N . TRP A 1 362 ? -23.528 15.859 23.121 1.00 89.06 362 TRP A N 1
ATOM 2879 C CA . TRP A 1 362 ? -23.666 16.114 21.684 1.00 89.06 362 TRP A CA 1
ATOM 2880 C C . TRP A 1 362 ? -25.017 15.642 21.145 1.00 89.06 362 TRP A C 1
ATOM 2882 O O . TRP A 1 362 ? -25.677 16.401 20.435 1.00 89.06 362 TRP A O 1
ATOM 2892 N N . ILE A 1 363 ? -25.477 14.448 21.536 1.00 87.94 363 ILE A N 1
ATOM 2893 C CA . ILE A 1 363 ? -26.809 13.942 21.163 1.00 87.94 363 ILE A CA 1
ATOM 2894 C C . ILE A 1 363 ? -27.899 14.906 21.658 1.00 87.94 363 ILE A C 1
ATOM 2896 O O . ILE A 1 363 ? -28.762 15.325 20.885 1.00 87.94 363 ILE A O 1
ATOM 2900 N N . SER A 1 364 ? -27.817 15.351 22.910 1.00 91.50 364 SER A N 1
ATOM 2901 C CA . SER A 1 364 ? -28.784 16.288 23.495 1.00 91.50 364 SER A CA 1
ATOM 2902 C C . SER A 1 364 ? -28.796 17.639 22.767 1.00 91.50 364 SER A C 1
ATOM 2904 O O . SER A 1 364 ? -29.859 18.154 22.421 1.00 91.50 364 SER A O 1
ATOM 2906 N N . ILE A 1 365 ? -27.617 18.192 22.462 1.00 92.81 365 ILE A N 1
ATOM 2907 C CA . ILE A 1 365 ? -27.463 19.453 21.722 1.00 92.81 365 ILE A CA 1
ATOM 2908 C C . ILE A 1 365 ? -28.057 19.339 20.311 1.00 92.81 365 ILE A C 1
ATOM 2910 O O . ILE A 1 365 ? -28.777 20.240 19.876 1.00 92.81 365 ILE A O 1
ATOM 2914 N N . THR A 1 366 ? -27.813 18.230 19.602 1.00 92.88 366 THR A N 1
ATOM 2915 C CA . THR A 1 366 ? -28.388 18.023 18.261 1.00 92.88 366 THR A CA 1
ATOM 2916 C C . THR A 1 366 ? -29.911 18.025 18.294 1.00 92.88 366 THR A C 1
ATOM 2918 O O . THR A 1 366 ? -30.543 18.703 17.482 1.00 92.88 366 THR A O 1
ATOM 2921 N N . PHE A 1 367 ? -30.509 17.350 19.276 1.00 93.88 367 PHE A N 1
ATOM 2922 C CA . PHE A 1 367 ? -31.957 17.290 19.427 1.00 93.88 367 PHE A CA 1
ATOM 2923 C C . PHE A 1 367 ? -32.560 18.670 19.733 1.00 93.88 367 PHE A C 1
ATOM 2925 O O . PHE A 1 367 ? -33.557 19.060 19.122 1.00 93.88 367 PHE A O 1
ATOM 2932 N N . LEU A 1 368 ? -31.907 19.459 20.595 1.00 95.62 368 LEU A N 1
ATOM 2933 C CA . LEU A 1 368 ? -32.316 20.833 20.902 1.00 95.62 368 LEU A CA 1
ATOM 2934 C C . LEU A 1 368 ? -32.296 21.743 19.665 1.00 95.62 368 LEU A C 1
ATOM 2936 O O . LEU A 1 368 ? -33.245 22.505 19.449 1.00 95.62 368 LEU A O 1
ATOM 2940 N N . PHE A 1 369 ? -31.258 21.653 18.827 1.00 94.56 369 PHE A N 1
ATOM 2941 C CA . PHE A 1 369 ? -31.181 22.426 17.583 1.00 94.56 369 PHE A CA 1
ATOM 2942 C C . PHE A 1 369 ? -32.238 21.993 16.565 1.00 94.56 369 PHE A C 1
ATOM 2944 O O . PHE A 1 369 ? -32.869 22.853 15.946 1.00 94.56 369 PHE A O 1
ATOM 2951 N N . LEU A 1 370 ? -32.494 20.688 16.429 1.00 93.19 370 LEU A N 1
ATOM 2952 C CA . LEU A 1 370 ? -33.528 20.167 15.533 1.00 93.19 370 LEU A CA 1
ATOM 2953 C C . LEU A 1 370 ? -34.930 20.624 15.958 1.00 93.19 370 LEU A C 1
ATOM 2955 O O . LEU A 1 370 ? -35.661 21.166 15.126 1.00 93.19 370 LEU A O 1
ATOM 2959 N N . ILE A 1 371 ? -35.276 20.517 17.246 1.00 94.19 371 ILE A N 1
ATOM 2960 C CA . ILE A 1 371 ? -36.558 21.013 17.775 1.00 94.19 371 ILE A CA 1
ATOM 2961 C C . ILE A 1 371 ? -36.685 22.524 17.563 1.00 94.19 371 ILE A C 1
ATOM 2963 O O . ILE A 1 371 ? -37.697 22.998 17.044 1.00 94.19 371 ILE A O 1
ATOM 2967 N N . SER A 1 372 ? -35.649 23.290 17.910 1.00 93.19 372 SER A N 1
ATOM 2968 C CA . SER A 1 372 ? -35.659 24.749 17.751 1.00 93.19 372 SER A CA 1
ATOM 2969 C C . SER A 1 372 ? -35.817 25.157 16.283 1.00 93.19 372 SER A C 1
ATOM 2971 O O . SER A 1 372 ? -36.580 26.073 15.965 1.00 93.19 372 SER A O 1
ATOM 2973 N N . SER A 1 373 ? -35.157 24.442 15.364 1.00 93.31 373 SER A N 1
ATOM 2974 C CA . SER A 1 373 ? -35.294 24.667 13.923 1.00 93.31 373 SER A CA 1
ATOM 2975 C C . SER A 1 373 ? -36.725 24.411 13.439 1.00 93.31 373 SER A C 1
ATOM 2977 O O . SER A 1 373 ? -37.239 25.188 12.627 1.00 93.31 373 SER A O 1
ATOM 2979 N N . LEU A 1 374 ? -37.398 23.388 13.980 1.00 92.75 374 LEU A N 1
ATOM 2980 C CA . LEU A 1 374 ? -38.777 23.038 13.652 1.00 92.75 374 LEU A CA 1
ATOM 2981 C C . LEU A 1 374 ? -39.758 24.107 14.149 1.00 92.75 374 LEU A C 1
ATOM 2983 O O . LEU A 1 374 ? -40.604 24.563 13.380 1.00 92.75 374 LEU A O 1
ATOM 2987 N N . ILE A 1 375 ? -39.597 24.580 15.390 1.00 94.25 375 ILE A N 1
ATOM 2988 C CA . ILE A 1 375 ? -40.416 25.660 15.963 1.00 94.25 375 ILE A CA 1
ATOM 2989 C C . ILE A 1 375 ? -40.288 26.935 15.117 1.00 94.25 375 ILE A C 1
ATOM 2991 O O . ILE A 1 375 ? -41.295 27.536 14.736 1.00 94.25 375 ILE A O 1
ATOM 2995 N N . LEU A 1 376 ? -39.065 27.330 14.743 1.00 92.56 376 LEU A N 1
ATOM 2996 C CA . LEU A 1 376 ? -38.850 28.511 13.898 1.00 92.56 376 LEU A CA 1
ATOM 2997 C C . LEU A 1 376 ? -39.400 28.342 12.475 1.00 92.56 376 LEU A C 1
ATOM 2999 O O . LEU A 1 376 ? -39.814 29.331 11.860 1.00 92.56 376 LEU A O 1
ATOM 3003 N N . LYS A 1 377 ? -39.430 27.110 11.949 1.00 89.69 377 LYS A N 1
ATOM 3004 C CA . LYS A 1 377 ? -40.061 26.794 10.659 1.00 89.69 377 LYS A CA 1
ATOM 3005 C C . LYS A 1 377 ? -41.570 27.031 10.719 1.00 89.69 377 LYS A C 1
ATOM 3007 O O . LYS A 1 377 ? -42.106 27.659 9.807 1.00 89.69 377 LYS A O 1
ATOM 3012 N N . ILE A 1 378 ? -42.223 26.596 11.802 1.00 91.62 378 ILE A N 1
ATOM 3013 C CA . ILE A 1 378 ? -43.659 26.816 12.061 1.00 91.62 378 ILE A CA 1
ATOM 3014 C C . ILE A 1 378 ? -43.960 28.313 12.214 1.00 91.62 378 ILE A C 1
ATOM 3016 O O . ILE A 1 378 ? -44.943 28.807 11.677 1.00 91.62 378 ILE A O 1
ATOM 3020 N N . GLN A 1 379 ? -43.065 29.074 12.848 1.00 90.38 379 GLN A N 1
ATOM 3021 C CA . GLN A 1 379 ? -43.177 30.535 12.972 1.00 90.38 379 GLN A CA 1
ATOM 3022 C C . GLN A 1 379 ? -42.827 31.308 11.679 1.00 90.38 379 GLN A C 1
ATOM 3024 O O . GLN A 1 379 ? -42.627 32.525 11.713 1.00 90.38 379 GLN A O 1
ATOM 3029 N N . HIS A 1 380 ? -42.701 30.622 10.537 1.00 86.62 380 HIS A N 1
ATOM 3030 C CA . HIS A 1 380 ? -42.335 31.186 9.232 1.00 86.62 380 HIS A CA 1
ATOM 3031 C C . HIS A 1 380 ? -40.978 31.924 9.191 1.00 86.62 380 HIS A C 1
ATOM 3033 O O . HIS A 1 380 ? -40.690 32.664 8.247 1.00 86.62 380 HIS A O 1
ATOM 3039 N N . LYS A 1 381 ? -40.079 31.696 10.159 1.00 87.06 381 LYS A N 1
ATOM 3040 C CA . LYS A 1 381 ? -38.725 32.281 10.193 1.00 87.06 381 LYS A CA 1
ATOM 3041 C C . LYS A 1 381 ? -37.731 31.414 9.409 1.00 87.06 381 LYS A C 1
ATOM 3043 O O . LYS A 1 381 ? -36.746 30.924 9.960 1.00 87.06 381 LYS A O 1
ATOM 3048 N N . LYS A 1 382 ? -37.983 31.253 8.102 1.00 85.75 382 LYS A N 1
ATOM 3049 C CA . LYS A 1 382 ? -37.288 30.303 7.203 1.00 85.75 382 LYS A CA 1
ATOM 3050 C C . LYS A 1 382 ? -35.755 30.386 7.270 1.00 85.75 382 LYS A C 1
ATOM 3052 O O . LYS A 1 382 ? -35.106 29.359 7.419 1.00 85.75 382 LYS A O 1
ATOM 3057 N N . ILE A 1 383 ? -35.186 31.595 7.233 1.00 89.06 383 ILE A N 1
ATOM 3058 C CA . ILE A 1 383 ? -33.723 31.799 7.252 1.00 89.06 383 ILE A CA 1
ATOM 3059 C C . ILE A 1 383 ? -33.108 31.352 8.589 1.00 89.06 383 ILE A C 1
ATOM 3061 O O . ILE A 1 383 ? -32.108 30.642 8.606 1.00 89.06 383 ILE A O 1
ATOM 3065 N N . ARG A 1 384 ? -33.721 31.720 9.725 1.00 89.50 384 ARG A N 1
ATOM 3066 C CA . ARG A 1 384 ? -33.215 31.352 11.062 1.00 89.50 384 ARG A CA 1
ATOM 3067 C C . ARG A 1 384 ? -33.367 29.856 11.337 1.00 89.50 384 ARG A C 1
ATOM 3069 O O . ARG A 1 384 ? -32.478 29.254 11.924 1.00 89.50 384 ARG A O 1
ATOM 3076 N N . SER A 1 385 ? -34.469 29.262 10.877 1.00 91.06 385 SER A N 1
ATOM 3077 C CA . SER A 1 385 ? -34.688 27.813 10.927 1.00 91.06 385 SER A CA 1
ATOM 3078 C C . SER A 1 385 ? -33.599 27.058 10.156 1.00 91.06 385 SER A C 1
ATOM 3080 O O . SER A 1 385 ? -33.003 26.134 10.702 1.00 91.06 385 SER A O 1
ATOM 3082 N N . PHE A 1 386 ? -33.273 27.507 8.938 1.00 92.00 386 PHE A N 1
ATOM 3083 C CA . PHE A 1 386 ? -32.218 26.901 8.124 1.00 92.00 386 PHE A CA 1
ATOM 3084 C C . PHE A 1 386 ? -30.832 26.991 8.784 1.00 92.00 386 PHE A C 1
ATOM 3086 O O . PHE A 1 386 ? -30.115 25.996 8.829 1.00 92.00 386 PHE A O 1
ATOM 3093 N N . LEU A 1 387 ? -30.474 28.145 9.362 1.00 92.75 387 LEU A N 1
ATOM 3094 C CA . LEU A 1 387 ? -29.202 28.308 10.079 1.00 92.75 387 LEU A CA 1
ATOM 3095 C C . LEU A 1 387 ? -29.088 27.369 11.290 1.00 92.75 387 LEU A C 1
ATOM 3097 O O . LEU A 1 387 ? -28.061 26.717 11.456 1.00 92.75 387 LEU A O 1
ATOM 3101 N N . LEU A 1 388 ? -30.137 27.253 12.114 1.00 92.31 388 LEU A N 1
ATOM 3102 C CA . LEU A 1 388 ? -30.129 26.335 13.262 1.00 92.31 388 LEU A CA 1
ATOM 3103 C C . LEU A 1 388 ? -30.071 24.867 12.838 1.00 92.31 388 LEU A C 1
ATOM 3105 O O . LEU A 1 388 ? -29.409 24.071 13.498 1.00 92.31 388 LEU A O 1
ATOM 3109 N N . PHE A 1 389 ? -30.730 24.512 11.734 1.00 93.62 389 PHE A N 1
ATOM 3110 C CA . PHE A 1 389 ? -30.637 23.170 11.170 1.00 93.62 389 PHE A CA 1
ATOM 3111 C C . PHE A 1 389 ? -29.201 22.842 10.738 1.00 93.62 389 PHE A C 1
ATOM 3113 O O . PHE A 1 389 ? -28.706 21.761 11.048 1.0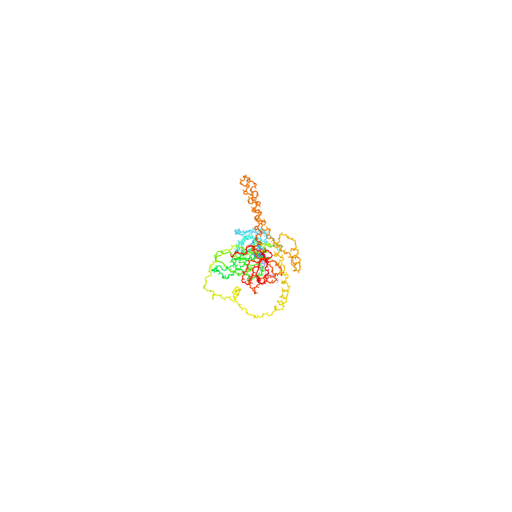0 93.62 389 PHE A O 1
ATOM 3120 N N . LEU A 1 390 ? -28.504 23.787 10.095 1.00 93.81 390 LEU A N 1
ATOM 3121 C CA . LEU A 1 390 ? -27.109 23.603 9.693 1.00 93.81 390 LEU A CA 1
ATOM 3122 C C . LEU A 1 390 ? -26.185 23.409 10.906 1.00 93.81 390 LEU A C 1
ATOM 3124 O O . LEU A 1 390 ? -25.339 22.519 10.894 1.00 93.81 390 LEU A O 1
ATOM 3128 N N . VAL A 1 391 ? -26.379 24.186 11.977 1.00 94.25 391 VAL A N 1
ATOM 3129 C CA . VAL A 1 391 ? -25.637 24.003 13.238 1.00 94.25 391 VAL A CA 1
ATOM 3130 C C . VAL A 1 391 ? -25.937 22.635 13.855 1.00 94.25 391 VAL A C 1
ATOM 3132 O O . VAL A 1 391 ? -25.011 21.925 14.238 1.00 94.25 391 VAL A O 1
ATOM 3135 N N . GLY A 1 392 ? -27.207 22.219 13.881 1.00 93.19 392 GLY A N 1
ATOM 3136 C CA . GLY A 1 392 ? -27.601 20.884 14.333 1.00 93.19 392 GLY A CA 1
ATOM 3137 C C . GLY A 1 392 ? -26.932 19.764 13.529 1.00 93.19 392 GLY A C 1
ATOM 3138 O O . GLY A 1 392 ? -26.473 18.786 14.117 1.00 93.19 392 GLY A O 1
ATOM 3139 N N . LEU A 1 393 ? -26.797 19.930 12.209 1.00 93.19 393 LEU A N 1
ATOM 3140 C CA . LEU A 1 393 ? -26.107 18.975 11.339 1.00 93.19 393 LEU A CA 1
ATOM 3141 C C . LEU A 1 393 ? -24.605 18.894 11.654 1.00 93.19 393 LEU A C 1
ATOM 3143 O O . LEU A 1 393 ? -24.059 17.797 11.725 1.00 93.19 393 LEU A O 1
ATOM 3147 N N . LEU A 1 394 ? -23.945 20.027 11.911 1.00 92.69 394 LEU A N 1
ATOM 3148 C CA . LEU A 1 394 ? -22.539 20.049 12.333 1.00 92.69 394 LEU A CA 1
ATOM 3149 C C . LEU A 1 394 ? -22.340 19.348 13.685 1.00 92.69 394 LEU A C 1
ATOM 3151 O O . LEU A 1 394 ? -21.409 18.555 13.839 1.00 92.69 394 LEU A O 1
ATOM 3155 N N . CYS A 1 395 ? -23.235 19.581 14.649 1.00 92.00 395 CYS A N 1
ATOM 3156 C CA . CYS A 1 395 ? -23.225 18.866 15.926 1.00 92.00 395 CYS A CA 1
ATOM 3157 C C . CYS A 1 395 ? -23.436 17.354 15.735 1.00 92.00 395 CYS A C 1
ATOM 3159 O O . CYS A 1 395 ? -22.798 16.561 16.425 1.00 92.00 395 CYS A O 1
ATOM 3161 N N . LEU A 1 396 ? -24.279 16.948 14.778 1.00 89.44 396 LEU A N 1
ATOM 3162 C CA . LEU A 1 396 ? -24.538 15.541 14.469 1.00 89.44 396 LEU A CA 1
ATOM 3163 C C . LEU A 1 396 ? -23.302 14.876 13.870 1.00 89.44 396 LEU A C 1
ATOM 3165 O O . LEU A 1 396 ? -22.903 13.818 14.347 1.00 89.44 396 LEU A O 1
ATOM 3169 N N . VAL A 1 397 ? -22.649 15.512 12.893 1.00 90.12 397 VAL A N 1
ATOM 3170 C CA . VAL A 1 397 ? -21.377 15.025 12.330 1.00 90.12 397 VAL A CA 1
ATOM 3171 C C . VAL A 1 397 ? -20.339 14.850 13.439 1.00 90.12 397 VAL A C 1
ATOM 3173 O O . VAL A 1 397 ? -19.668 13.818 13.509 1.00 90.12 397 VAL A O 1
ATOM 3176 N N . ARG A 1 398 ? -20.249 15.819 14.362 1.00 86.38 398 ARG A N 1
ATOM 3177 C CA . ARG A 1 398 ? -19.332 15.725 15.502 1.00 86.38 398 ARG A CA 1
ATOM 3178 C C . ARG A 1 398 ? -19.680 14.566 16.439 1.00 86.38 398 ARG A C 1
ATOM 3180 O O . ARG A 1 398 ? -18.761 13.871 16.872 1.00 86.38 398 ARG A O 1
ATOM 3187 N N . GLY A 1 399 ? -20.964 14.343 16.719 1.00 86.12 399 GLY A N 1
ATOM 3188 C CA . GLY A 1 399 ? -21.461 13.219 17.517 1.00 86.12 399 GLY A CA 1
ATOM 3189 C C . GLY A 1 399 ? -21.188 11.858 16.870 1.00 86.12 399 GLY A C 1
ATOM 3190 O O . GLY A 1 399 ? -20.696 10.957 17.540 1.00 86.12 399 GLY A O 1
ATOM 3191 N N . VAL A 1 400 ? -21.399 11.720 15.557 1.00 84.19 400 VAL A N 1
ATOM 3192 C CA . VAL A 1 400 ? -21.079 10.491 14.806 1.00 84.19 400 VAL A CA 1
ATOM 3193 C C . VAL A 1 400 ? -19.586 10.178 14.882 1.00 84.19 400 VAL A C 1
ATOM 3195 O O . VAL A 1 400 ? -19.216 9.029 15.119 1.00 84.19 400 VAL A O 1
ATOM 3198 N N . HIS A 1 401 ? -18.720 11.188 14.767 1.00 80.19 401 HIS A N 1
ATOM 3199 C CA . HIS A 1 401 ? -17.285 10.977 14.952 1.00 80.19 401 HIS A CA 1
ATOM 3200 C C . HIS A 1 401 ? -16.958 10.449 16.357 1.00 80.19 401 HIS A C 1
ATOM 3202 O O . HIS A 1 401 ? -16.110 9.574 16.481 1.00 80.19 401 HIS A O 1
ATOM 3208 N N . TYR A 1 402 ? -17.644 10.926 17.405 1.00 76.94 402 TYR A N 1
ATOM 3209 C CA . TYR A 1 402 ? -17.491 10.362 18.750 1.00 76.94 402 TYR A CA 1
ATOM 3210 C C . TYR A 1 402 ? -17.930 8.898 18.806 1.00 76.94 402 TYR A C 1
ATOM 3212 O O . TYR A 1 402 ? -17.223 8.099 19.399 1.00 76.94 402 TYR A O 1
ATOM 3220 N N . THR A 1 403 ? -19.038 8.511 18.157 1.00 72.31 403 THR A N 1
ATOM 3221 C CA . THR A 1 403 ? -19.524 7.114 18.191 1.00 72.31 403 THR A CA 1
ATOM 3222 C C . THR A 1 403 ? -18.559 6.095 17.588 1.00 72.31 403 THR A C 1
ATOM 3224 O O . THR A 1 403 ? -18.638 4.924 17.946 1.00 72.31 403 THR A O 1
ATOM 3227 N N . ARG A 1 404 ? -17.648 6.507 16.692 1.00 67.81 404 ARG A N 1
ATOM 3228 C CA . ARG A 1 404 ? -16.647 5.604 16.102 1.00 67.81 404 ARG A CA 1
ATOM 3229 C C . ARG A 1 404 ? -15.730 5.008 17.173 1.00 67.81 404 ARG A C 1
ATOM 3231 O O . ARG A 1 404 ? -15.454 3.816 17.114 1.00 67.81 404 ARG A O 1
ATOM 3238 N N . ASP A 1 405 ? -15.365 5.800 18.178 1.00 65.75 405 ASP A N 1
ATOM 3239 C CA . ASP A 1 405 ? -14.506 5.365 19.286 1.00 65.75 405 ASP A CA 1
ATOM 3240 C C . ASP A 1 405 ? -15.195 4.339 20.210 1.00 65.75 405 ASP A C 1
ATOM 3242 O O . ASP A 1 405 ? -14.515 3.638 20.952 1.00 65.75 405 ASP A O 1
ATOM 3246 N N . TYR A 1 406 ? -16.531 4.224 20.153 1.00 67.44 406 TYR A N 1
ATOM 3247 C CA . TYR A 1 406 ? -17.340 3.324 20.992 1.00 67.44 406 TYR A CA 1
ATOM 3248 C C . TYR A 1 406 ? -17.736 2.012 20.301 1.00 67.44 406 TYR A C 1
ATOM 3250 O O . TYR A 1 406 ? -18.446 1.203 20.893 1.00 67.44 406 TYR A O 1
ATOM 3258 N N . ARG A 1 407 ? -17.337 1.791 19.041 1.00 66.81 407 ARG A N 1
ATOM 3259 C CA . ARG A 1 407 ? -17.703 0.564 18.304 1.00 66.81 407 ARG A CA 1
ATOM 3260 C C . ARG A 1 407 ? -16.911 -0.665 18.738 1.00 66.81 407 ARG A C 1
ATOM 3262 O O . ARG A 1 407 ? -17.344 -1.781 18.471 1.00 66.81 407 ARG A O 1
ATOM 3269 N N . HIS A 1 408 ? -15.768 -0.463 19.380 1.00 74.19 408 HIS A N 1
ATOM 3270 C CA . HIS A 1 408 ? -14.845 -1.526 19.757 1.00 74.19 408 HIS A CA 1
ATOM 3271 C C . HIS A 1 408 ? -14.754 -1.640 21.274 1.00 74.19 408 HIS A C 1
ATOM 3273 O O . HIS A 1 408 ? -14.966 -0.662 21.989 1.00 74.19 408 HIS A O 1
ATOM 3279 N N . ILE A 1 409 ? -14.442 -2.839 21.765 1.00 81.00 409 ILE A N 1
ATOM 3280 C CA . ILE A 1 409 ? -14.290 -3.085 23.202 1.00 81.00 409 ILE A CA 1
ATOM 3281 C C . ILE A 1 409 ? -12.866 -2.668 23.587 1.00 81.00 409 ILE A C 1
ATOM 3283 O O . ILE A 1 409 ? -11.921 -3.314 23.134 1.00 81.00 409 ILE A O 1
ATOM 3287 N N . PRO A 1 410 ? -12.662 -1.612 24.389 1.00 86.62 410 PRO A N 1
ATOM 3288 C CA . PRO A 1 410 ? -11.317 -1.171 24.720 1.00 86.62 410 PRO A CA 1
ATOM 3289 C C . PRO A 1 410 ? -10.661 -2.109 25.737 1.00 86.62 410 PRO A C 1
ATOM 3291 O O . PRO A 1 410 ? -11.311 -2.694 26.609 1.00 86.62 410 PRO A O 1
ATOM 3294 N N . GLY A 1 411 ? -9.345 -2.240 25.632 1.00 87.88 411 GLY A N 1
ATOM 3295 C CA . GLY A 1 411 ? -8.540 -3.097 26.490 1.00 87.88 411 GLY A CA 1
ATOM 3296 C C . GLY A 1 411 ? -7.120 -2.577 26.660 1.00 87.88 411 GLY A C 1
ATOM 3297 O O . GLY A 1 411 ? -6.674 -1.661 25.966 1.00 87.88 411 GLY A O 1
ATOM 3298 N N . ILE A 1 412 ? -6.409 -3.186 27.599 1.00 88.38 412 ILE A N 1
ATOM 3299 C CA . ILE A 1 412 ? -4.982 -2.987 27.827 1.00 88.38 412 ILE A CA 1
ATOM 3300 C C . ILE A 1 412 ? -4.260 -4.274 27.471 1.00 88.38 412 ILE A C 1
ATOM 3302 O O . ILE A 1 412 ? -4.602 -5.345 27.973 1.00 88.38 412 ILE A O 1
ATOM 3306 N N . PHE A 1 413 ? -3.257 -4.158 26.611 1.00 89.19 413 PHE A N 1
ATOM 3307 C CA . PHE A 1 413 ? -2.421 -5.283 26.232 1.00 89.19 413 PHE A CA 1
ATOM 3308 C C . PHE A 1 413 ? -1.384 -5.579 27.319 1.00 89.19 413 PHE A C 1
ATOM 3310 O O . PHE A 1 413 ? -0.725 -4.665 27.809 1.00 89.19 413 PHE A O 1
ATOM 3317 N N . THR A 1 414 ? -1.204 -6.841 27.705 1.00 83.88 414 THR A N 1
ATOM 3318 C CA . THR A 1 414 ? -0.251 -7.230 28.761 1.00 83.88 414 THR A CA 1
ATOM 3319 C C . THR A 1 414 ? 1.183 -7.413 28.276 1.00 83.88 414 THR A C 1
ATOM 3321 O O . THR A 1 414 ? 2.052 -7.754 29.075 1.00 83.88 414 THR A O 1
ATOM 3324 N N . GLY A 1 415 ? 1.437 -7.171 26.991 1.00 77.94 415 GLY A N 1
ATOM 3325 C CA . GLY A 1 415 ? 2.731 -7.383 26.353 1.00 77.94 415 GLY A CA 1
ATOM 3326 C C . GLY A 1 415 ? 2.824 -8.759 25.701 1.00 77.94 415 GLY A C 1
ATOM 3327 O O . GLY A 1 415 ? 2.210 -9.726 26.160 1.00 77.94 415 GLY A O 1
ATOM 3328 N N . GLY A 1 416 ? 3.589 -8.832 24.615 1.00 76.12 416 GLY A N 1
ATOM 3329 C CA . GLY A 1 416 ? 3.741 -10.042 23.819 1.00 76.12 416 GLY A CA 1
ATOM 3330 C C . GLY A 1 416 ? 3.818 -9.775 22.321 1.00 76.12 416 GLY A C 1
ATOM 3331 O O . GLY A 1 416 ? 3.832 -8.634 21.854 1.00 76.12 416 GLY A O 1
ATOM 3332 N N . GLU A 1 417 ? 3.876 -10.874 21.580 1.00 80.62 417 GLU A N 1
ATOM 3333 C CA . GLU A 1 417 ? 3.973 -10.885 20.127 1.00 80.62 417 GLU A CA 1
AT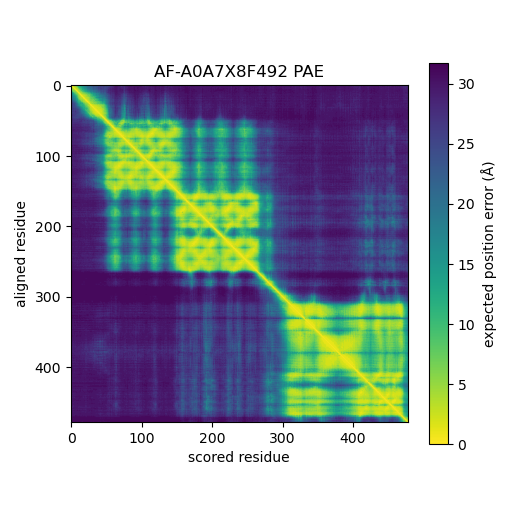OM 3334 C C . GLU A 1 417 ? 2.586 -10.684 19.504 1.00 80.62 417 GLU A C 1
ATOM 3336 O O . GLU A 1 417 ? 1.591 -11.260 19.949 1.00 80.62 417 GLU A O 1
ATOM 3341 N N . ILE A 1 418 ? 2.529 -9.841 18.476 1.00 81.94 418 ILE A N 1
ATOM 3342 C CA . ILE A 1 418 ? 1.361 -9.676 17.619 1.00 81.94 418 ILE A CA 1
ATOM 3343 C C . ILE A 1 418 ? 1.543 -10.591 16.422 1.00 81.94 418 ILE A C 1
ATOM 3345 O O . ILE A 1 418 ? 2.549 -10.522 15.716 1.00 81.94 418 ILE A O 1
ATOM 3349 N N . CYS A 1 419 ? 0.532 -11.399 16.155 1.00 77.31 419 CYS A N 1
ATOM 3350 C CA . CYS A 1 419 ? 0.506 -12.335 15.053 1.00 77.31 419 CYS A CA 1
ATOM 3351 C C . CYS A 1 419 ? -0.295 -11.779 13.871 1.00 77.31 419 CYS A C 1
ATOM 3353 O O . CYS A 1 419 ? -1.277 -11.053 14.033 1.00 77.31 419 CYS A O 1
ATOM 3355 N N . THR A 1 420 ? 0.102 -12.143 12.653 1.00 70.81 420 THR A N 1
ATOM 3356 C CA . THR A 1 420 ? -0.683 -11.832 11.441 1.00 70.81 420 THR A CA 1
ATOM 3357 C C . THR A 1 420 ? -1.924 -12.718 11.303 1.00 70.81 420 THR A C 1
ATOM 3359 O O . THR A 1 420 ? -2.909 -12.317 10.687 1.00 70.81 420 THR A O 1
ATOM 3362 N N . VAL A 1 421 ? -1.896 -13.904 11.913 1.00 73.31 421 VAL A N 1
ATOM 3363 C CA . VAL A 1 421 ? -2.942 -14.934 11.877 1.00 73.31 421 VAL A CA 1
ATOM 3364 C C . VAL A 1 421 ? -3.157 -15.436 13.314 1.00 73.31 421 VAL A C 1
ATOM 3366 O O . VAL A 1 421 ? -2.206 -15.406 14.093 1.00 73.31 421 VAL A O 1
ATOM 3369 N N . PRO A 1 422 ? -4.366 -15.877 13.708 1.00 74.06 422 PRO A N 1
ATOM 3370 C CA . PRO A 1 422 ? -4.627 -16.443 15.035 1.00 74.06 422 PRO A CA 1
ATOM 3371 C C . PRO A 1 422 ? -3.982 -17.832 15.219 1.00 74.06 422 PRO A C 1
ATOM 3373 O O . PRO A 1 422 ? -4.672 -18.840 15.341 1.00 74.06 422 PRO A O 1
ATOM 3376 N N . ASP A 1 423 ? -2.650 -17.885 15.219 1.00 64.69 423 ASP A N 1
ATOM 3377 C CA . ASP A 1 423 ? -1.855 -19.100 15.395 1.00 64.69 423 ASP A CA 1
ATOM 3378 C C . ASP A 1 423 ? -0.558 -18.806 16.176 1.00 64.69 423 ASP A C 1
ATOM 3380 O O . ASP A 1 423 ? 0.093 -17.773 15.987 1.00 64.69 423 ASP A O 1
ATOM 3384 N N . ALA A 1 424 ? -0.196 -19.723 17.075 1.00 60.09 424 ALA A N 1
ATOM 3385 C CA . ALA A 1 424 ? 0.953 -19.619 17.969 1.00 60.09 424 ALA A CA 1
ATOM 3386 C C . ALA A 1 424 ? 2.292 -19.847 17.247 1.00 60.09 424 ALA A C 1
ATOM 3388 O O . ALA A 1 424 ? 3.325 -19.412 17.751 1.00 60.09 424 ALA A O 1
ATOM 3389 N N . GLU A 1 425 ? 2.278 -20.502 16.080 1.00 56.44 425 GLU A N 1
ATOM 3390 C CA . GLU A 1 425 ? 3.456 -20.681 15.214 1.00 56.44 425 GLU A CA 1
ATOM 3391 C C . GLU A 1 425 ? 3.528 -19.643 14.077 1.00 56.44 425 GLU A C 1
ATOM 3393 O O . GLU A 1 425 ? 4.426 -19.701 13.233 1.00 56.44 425 GLU A O 1
ATOM 3398 N N . SER A 1 426 ? 2.593 -18.687 14.032 1.00 52.75 426 SER A N 1
ATOM 3399 C CA . SER A 1 426 ? 2.540 -17.699 12.954 1.00 52.75 426 SER A CA 1
ATOM 3400 C C . SER A 1 426 ? 3.666 -16.667 13.020 1.00 52.75 426 SER A C 1
ATOM 3402 O O . SER A 1 426 ? 4.322 -16.445 14.039 1.00 52.75 426 SER A O 1
ATOM 3404 N N . LEU A 1 427 ? 3.889 -16.015 11.878 1.00 50.44 427 LEU A N 1
ATOM 3405 C CA . LEU A 1 427 ? 4.911 -14.991 11.737 1.00 50.44 427 LEU A CA 1
ATOM 3406 C C . LEU A 1 427 ? 4.515 -13.751 12.550 1.00 50.44 427 LEU A C 1
ATOM 3408 O O . LEU A 1 427 ? 3.467 -13.138 12.311 1.00 50.44 427 LEU A O 1
ATOM 3412 N N . VAL A 1 428 ? 5.380 -13.402 13.503 1.00 64.94 428 VAL A N 1
ATOM 3413 C CA . VAL A 1 428 ? 5.241 -12.246 14.389 1.00 64.94 428 VAL A CA 1
ATOM 3414 C C . VAL A 1 428 ? 5.254 -10.969 13.545 1.00 64.94 428 VAL A C 1
ATOM 3416 O O . VAL A 1 428 ? 6.272 -10.610 12.955 1.00 64.94 428 VAL A O 1
ATOM 3419 N N . ALA A 1 429 ? 4.109 -10.290 13.475 1.00 60.47 429 ALA A N 1
ATOM 3420 C CA . ALA A 1 429 ? 3.933 -9.002 12.804 1.00 60.47 429 ALA A CA 1
ATOM 3421 C C . ALA A 1 429 ? 4.712 -7.882 13.512 1.00 60.47 429 ALA A C 1
ATOM 3423 O O . ALA A 1 429 ? 5.114 -6.898 12.894 1.00 60.47 429 ALA A O 1
ATOM 3424 N N . GLY A 1 430 ? 4.911 -8.035 14.820 1.00 66.94 430 GLY A N 1
ATOM 3425 C CA . GLY A 1 430 ? 5.657 -7.120 15.670 1.00 66.94 430 GLY A CA 1
ATOM 3426 C C . GLY A 1 430 ? 5.471 -7.459 17.145 1.00 66.94 430 GLY A C 1
ATOM 3427 O O . GLY A 1 430 ? 4.718 -8.364 17.497 1.00 66.94 430 GLY A O 1
ATOM 3428 N N . GLU A 1 431 ? 6.146 -6.720 18.016 1.00 76.75 431 GLU A N 1
ATOM 3429 C CA . GLU A 1 431 ? 5.967 -6.800 19.467 1.00 76.75 431 GLU A CA 1
ATOM 3430 C C . GLU A 1 431 ? 5.304 -5.508 19.947 1.00 76.75 431 GLU A C 1
ATOM 3432 O O . GLU A 1 431 ? 5.623 -4.422 19.455 1.00 76.75 431 GLU A O 1
ATOM 3437 N N . LEU A 1 432 ? 4.362 -5.625 20.884 1.00 80.19 432 LEU A N 1
ATOM 3438 C CA . LEU A 1 432 ? 3.693 -4.473 21.479 1.00 80.19 432 LEU A CA 1
ATOM 3439 C C . LEU A 1 432 ? 4.021 -4.386 22.962 1.00 80.19 432 LEU A C 1
ATOM 3441 O O . LEU A 1 432 ? 3.965 -5.378 23.693 1.00 80.19 432 LEU A O 1
ATOM 3445 N N . THR A 1 433 ? 4.343 -3.176 23.407 1.00 81.69 433 THR A N 1
ATOM 3446 C CA . THR A 1 433 ? 4.673 -2.901 24.803 1.00 81.69 433 THR A CA 1
ATOM 3447 C C . THR A 1 433 ? 3.486 -3.209 25.715 1.00 81.69 433 THR A C 1
ATOM 3449 O O . THR A 1 433 ? 2.328 -2.928 25.390 1.00 81.69 433 THR A O 1
ATOM 3452 N N . ALA A 1 434 ? 3.776 -3.791 26.877 1.00 83.94 434 ALA A N 1
ATOM 3453 C CA . ALA A 1 434 ? 2.783 -3.988 27.922 1.00 83.94 434 ALA A CA 1
ATOM 3454 C C . ALA A 1 434 ? 2.219 -2.637 28.385 1.00 83.94 434 ALA A C 1
ATOM 3456 O O . ALA A 1 434 ? 2.962 -1.687 28.602 1.00 83.94 434 ALA A O 1
ATOM 3457 N N . GLY A 1 435 ? 0.902 -2.552 28.552 1.00 80.88 435 GLY A N 1
ATOM 3458 C CA . GLY A 1 435 ? 0.203 -1.326 28.933 1.00 80.88 435 GLY A CA 1
ATOM 3459 C C . GLY A 1 435 ? -0.351 -0.515 27.764 1.00 80.88 435 GLY A C 1
ATOM 3460 O O . GLY A 1 435 ? -1.123 0.417 27.998 1.00 80.88 435 GLY A O 1
ATOM 3461 N N . THR A 1 436 ? -0.053 -0.888 26.515 1.00 86.81 436 THR A N 1
ATOM 3462 C CA . THR A 1 436 ? -0.638 -0.213 25.352 1.00 86.81 436 THR A CA 1
ATOM 3463 C C . THR A 1 436 ? -2.158 -0.371 25.320 1.00 86.81 436 THR A C 1
ATOM 3465 O O . THR A 1 436 ? -2.699 -1.470 25.483 1.00 86.81 436 THR A O 1
ATOM 3468 N N . ARG A 1 437 ? -2.856 0.746 25.075 1.00 86.06 437 ARG A N 1
ATOM 3469 C CA . ARG A 1 437 ? -4.309 0.767 24.895 1.00 86.06 437 ARG A CA 1
ATOM 3470 C C . ARG A 1 437 ? -4.683 0.281 23.503 1.00 86.06 437 ARG A C 1
ATOM 3472 O O . ARG A 1 437 ? -4.238 0.833 22.500 1.00 86.06 437 ARG A O 1
ATOM 3479 N N . ILE A 1 438 ? -5.561 -0.708 23.472 1.00 89.00 438 ILE A N 1
ATOM 3480 C CA . ILE A 1 438 ? -6.004 -1.404 22.269 1.00 89.00 438 ILE A CA 1
ATOM 3481 C C . ILE A 1 438 ? -7.530 -1.412 22.188 1.00 89.00 438 ILE A C 1
ATOM 3483 O O . ILE A 1 438 ? -8.227 -1.253 23.190 1.00 89.00 438 ILE A O 1
ATOM 3487 N N . ASN A 1 439 ? -8.043 -1.621 20.986 1.00 87.94 439 ASN A N 1
ATOM 3488 C CA . ASN A 1 439 ? -9.456 -1.828 20.705 1.00 87.94 439 ASN A CA 1
ATOM 3489 C C . ASN A 1 439 ? -9.650 -3.271 20.230 1.00 87.94 439 ASN A C 1
ATOM 3491 O O . ASN A 1 439 ? -9.087 -3.661 19.214 1.00 87.94 439 ASN A O 1
ATOM 3495 N N . VAL A 1 440 ? -10.451 -4.074 20.921 1.00 86.94 440 VAL A N 1
ATOM 3496 C CA . VAL A 1 440 ? -10.808 -5.420 20.457 1.00 86.94 440 VAL A CA 1
ATOM 3497 C C . VAL A 1 440 ? -11.891 -5.298 19.390 1.00 86.94 440 VAL A C 1
ATOM 3499 O O . VAL A 1 440 ? -13.005 -4.840 19.665 1.00 86.94 440 VAL A O 1
ATOM 3502 N N . VAL A 1 441 ? -11.545 -5.706 18.170 1.00 84.94 441 VAL A N 1
ATOM 3503 C CA . VAL A 1 441 ? -12.411 -5.648 16.987 1.00 84.94 441 VAL A CA 1
ATOM 3504 C C . VAL A 1 441 ? -13.243 -6.920 16.873 1.00 84.94 441 VAL A C 1
ATOM 3506 O O . VAL A 1 441 ? -14.454 -6.851 16.674 1.00 84.94 441 VAL A O 1
ATOM 3509 N N . LYS A 1 442 ? -12.604 -8.087 17.019 1.00 81.06 442 LYS A N 1
ATOM 3510 C CA . LYS A 1 442 ? -13.242 -9.401 16.870 1.00 81.06 442 LYS A CA 1
ATOM 3511 C C . LYS A 1 442 ? -12.577 -10.430 17.779 1.00 81.06 442 LYS A C 1
ATOM 3513 O O . LYS A 1 442 ? -11.378 -10.350 18.021 1.00 81.06 442 LYS A O 1
ATOM 3518 N N . LYS A 1 443 ? -13.347 -11.415 18.243 1.00 80.25 443 LYS A N 1
ATOM 3519 C CA . LYS A 1 443 ? -12.847 -12.585 18.979 1.00 80.25 443 LYS A CA 1
ATOM 3520 C C . LYS A 1 443 ? -13.155 -13.859 18.201 1.00 80.25 443 LYS A C 1
ATOM 3522 O O . LYS A 1 443 ? -14.261 -13.996 17.679 1.00 80.25 443 LYS A O 1
ATOM 3527 N N . VAL A 1 444 ? -12.181 -14.758 18.105 1.00 74.50 444 VAL A N 1
ATOM 3528 C CA . VAL A 1 444 ? -12.297 -16.064 17.443 1.00 74.50 444 VAL A CA 1
ATOM 3529 C C . VAL A 1 444 ? -11.498 -17.082 18.255 1.00 74.50 444 VAL A C 1
ATOM 3531 O O . VAL A 1 444 ? -10.273 -17.010 18.312 1.00 74.50 444 VAL A O 1
ATOM 3534 N N . GLY A 1 445 ? -12.185 -18.031 18.897 1.00 77.56 445 GLY A N 1
ATOM 3535 C CA . GLY A 1 445 ? -11.539 -18.980 19.810 1.00 77.56 445 GLY A CA 1
ATOM 3536 C C . GLY A 1 445 ? -10.796 -18.255 20.937 1.00 77.56 445 GLY A C 1
ATOM 3537 O O . GLY A 1 445 ? -11.352 -17.346 21.542 1.00 77.56 445 GLY A O 1
ATOM 3538 N N . ASN A 1 446 ? -9.530 -18.621 21.165 1.00 82.06 446 ASN A N 1
ATOM 3539 C CA . ASN A 1 446 ? -8.649 -17.989 22.160 1.00 82.06 446 ASN A CA 1
ATOM 3540 C C . ASN A 1 446 ? -7.901 -16.758 21.619 1.00 82.06 446 ASN A C 1
ATOM 3542 O O . ASN A 1 446 ? -6.931 -16.306 22.229 1.00 82.06 446 ASN A O 1
ATOM 3546 N N . TRP A 1 447 ? -8.297 -16.242 20.455 1.00 83.19 447 TRP A N 1
ATOM 3547 C CA . TRP A 1 447 ? -7.626 -15.135 19.788 1.00 83.19 447 TRP A CA 1
ATOM 3548 C C . TRP A 1 447 ? -8.546 -13.932 19.646 1.00 83.19 447 TRP A C 1
ATOM 3550 O O . TRP A 1 447 ? -9.745 -14.041 19.384 1.00 83.19 447 TRP A O 1
ATOM 3560 N N . ALA A 1 448 ? -7.952 -12.756 19.766 1.00 84.56 448 ALA A N 1
ATOM 3561 C CA . ALA A 1 448 ? -8.608 -11.485 19.566 1.00 84.56 448 ALA A CA 1
ATOM 3562 C C . ALA A 1 448 ? -7.869 -10.697 18.484 1.00 84.56 448 ALA A C 1
ATOM 3564 O O . ALA A 1 448 ? -6.654 -10.514 18.552 1.00 84.56 448 ALA A O 1
ATOM 3565 N N . LEU A 1 449 ? -8.618 -10.215 17.496 1.00 85.81 449 LEU A N 1
ATOM 3566 C CA . LEU A 1 449 ? -8.147 -9.204 16.564 1.00 85.81 449 LEU A CA 1
ATOM 3567 C C . LEU A 1 449 ? -8.219 -7.855 17.273 1.00 85.81 449 LEU A C 1
ATOM 3569 O O . LEU A 1 449 ? -9.302 -7.410 17.674 1.00 85.81 449 LEU A O 1
ATOM 3573 N N . ILE A 1 450 ? -7.067 -7.217 17.422 1.00 88.38 450 ILE A N 1
ATOM 3574 C CA . ILE A 1 450 ? -6.919 -5.930 18.088 1.00 88.38 450 ILE A CA 1
ATOM 3575 C C . ILE A 1 450 ? -6.568 -4.847 17.078 1.00 88.38 450 ILE A C 1
ATOM 3577 O O . ILE A 1 450 ? -5.839 -5.092 16.124 1.00 88.38 450 ILE A O 1
ATOM 3581 N N . GLU A 1 451 ? -7.066 -3.641 17.318 1.00 86.62 451 GLU A N 1
ATOM 3582 C CA . GLU A 1 451 ? -6.632 -2.410 16.674 1.00 86.62 451 GLU A CA 1
ATOM 3583 C C . GLU A 1 451 ? -5.780 -1.597 17.663 1.00 86.62 451 GLU A C 1
ATOM 3585 O O . GLU A 1 451 ? -6.171 -1.380 18.815 1.00 86.62 451 GLU A O 1
ATOM 3590 N N . TYR A 1 452 ? -4.610 -1.147 17.214 1.00 83.62 452 TYR A N 1
ATOM 3591 C CA . TYR A 1 452 ? -3.647 -0.353 17.980 1.00 83.62 452 TYR A CA 1
ATOM 3592 C C . TYR A 1 452 ? -3.081 0.791 17.119 1.00 83.62 452 TYR A C 1
ATOM 3594 O O . TYR A 1 452 ? -3.241 0.810 15.896 1.00 83.62 452 TYR A O 1
ATOM 3602 N N . ASP A 1 453 ? -2.493 1.811 17.752 1.00 74.19 453 ASP A N 1
ATOM 3603 C CA . ASP A 1 453 ? -2.043 3.059 17.097 1.00 74.19 453 ASP A CA 1
ATOM 3604 C C . ASP A 1 453 ? -3.112 3.717 16.194 1.00 74.19 453 ASP A C 1
ATOM 3606 O O . ASP A 1 453 ? -2.816 4.358 15.185 1.00 74.19 453 ASP A O 1
ATOM 3610 N N . GLY A 1 454 ? -4.390 3.519 16.526 1.00 67.00 454 GLY A N 1
ATOM 3611 C CA . GLY A 1 454 ? -5.541 4.125 15.858 1.00 67.00 454 GLY A CA 1
ATOM 3612 C C . GLY A 1 454 ? -5.914 3.578 14.476 1.00 67.00 454 GLY A C 1
ATOM 3613 O O . GLY A 1 454 ? -6.950 4.015 13.978 1.00 67.00 454 GLY A O 1
ATOM 3614 N N . ARG A 1 455 ? -5.110 2.693 13.850 1.00 69.56 455 ARG A N 1
ATOM 3615 C CA . ARG A 1 455 ? -5.424 2.037 12.551 1.00 69.56 455 ARG A CA 1
ATOM 3616 C C . ARG A 1 455 ? -4.716 0.701 12.273 1.00 69.56 455 ARG A C 1
ATOM 3618 O O . ARG A 1 455 ? -5.047 0.062 11.277 1.00 69.56 455 ARG A O 1
ATOM 3625 N N . LYS A 1 456 ? -3.713 0.291 13.055 1.00 79.62 456 LYS A N 1
ATOM 3626 C CA . LYS A 1 456 ? -3.000 -0.977 12.817 1.00 79.62 456 LYS A CA 1
ATOM 3627 C C . LYS A 1 456 ? -3.794 -2.120 13.425 1.00 79.62 456 LYS A C 1
ATOM 3629 O O . LYS A 1 456 ? -4.372 -1.935 14.490 1.00 79.62 456 LYS A O 1
ATOM 3634 N N . MET A 1 457 ? -3.797 -3.286 12.786 1.00 83.88 457 MET A N 1
ATOM 3635 C CA . MET A 1 457 ? -4.496 -4.468 13.286 1.00 83.88 457 MET A CA 1
ATOM 3636 C C . MET A 1 457 ? -3.558 -5.660 13.437 1.00 83.88 457 MET A C 1
ATOM 3638 O O . MET A 1 457 ? -2.580 -5.781 12.704 1.00 83.88 457 MET A O 1
ATOM 3642 N N . GLY A 1 458 ? -3.876 -6.552 14.369 1.00 83.56 458 GLY A N 1
ATOM 3643 C CA . GLY A 1 458 ? -3.165 -7.814 14.531 1.00 83.56 458 GLY A CA 1
ATOM 3644 C C . GLY A 1 458 ? -3.861 -8.760 15.500 1.00 83.56 458 GLY A C 1
ATOM 3645 O O . GLY A 1 458 ? -4.739 -8.351 16.258 1.00 83.56 458 GLY A O 1
ATOM 3646 N N . TRP A 1 459 ? -3.496 -10.035 15.450 1.00 84.56 459 TRP A N 1
ATOM 3647 C CA . TRP A 1 459 ? -4.057 -11.073 16.306 1.00 84.56 459 TRP A CA 1
ATOM 3648 C C . TRP A 1 459 ? -3.198 -11.272 17.543 1.00 84.56 459 TRP A C 1
ATOM 3650 O O . TRP A 1 459 ? -1.978 -11.387 17.459 1.00 84.56 459 TRP A O 1
ATOM 3660 N N . VAL A 1 460 ? -3.846 -11.347 18.697 1.00 86.81 460 VAL A N 1
ATOM 3661 C CA . VAL A 1 460 ? -3.201 -11.660 19.972 1.00 86.81 460 VAL A CA 1
ATOM 3662 C C . VAL A 1 460 ? -4.026 -12.688 20.728 1.00 86.81 460 VAL A C 1
ATOM 3664 O O . VAL A 1 460 ? -5.229 -12.829 20.496 1.00 86.81 460 VAL A O 1
ATOM 3667 N N . ASN A 1 461 ? -3.391 -13.412 21.643 1.00 85.69 461 ASN A N 1
ATOM 3668 C CA . ASN A 1 461 ? -4.112 -14.331 22.510 1.00 85.69 461 ASN A CA 1
ATOM 3669 C C . ASN A 1 461 ? -5.010 -13.540 23.477 1.00 85.69 461 ASN A C 1
ATOM 3671 O O . ASN A 1 461 ? -4.568 -12.560 24.076 1.00 85.69 461 ASN A O 1
ATOM 3675 N N . GLU A 1 462 ? -6.260 -13.956 23.652 1.00 84.19 462 GLU A N 1
ATOM 3676 C CA . GLU A 1 462 ? -7.230 -13.252 24.495 1.00 84.19 462 GLU A CA 1
ATOM 3677 C C . GLU A 1 462 ? -6.765 -13.115 25.956 1.00 84.19 462 GLU A C 1
ATOM 3679 O O . GLU A 1 462 ? -7.037 -12.096 26.589 1.00 84.19 462 GLU A O 1
ATOM 3684 N N . GLU A 1 463 ? -5.991 -14.072 26.479 1.00 85.56 463 GLU A N 1
ATOM 3685 C CA . GLU A 1 463 ? -5.445 -14.022 27.845 1.00 85.56 463 GLU A CA 1
ATOM 3686 C C . GLU A 1 463 ? -4.475 -12.851 28.068 1.00 85.56 463 GLU A C 1
ATOM 3688 O O . GLU A 1 463 ? -4.228 -12.453 29.209 1.00 85.56 463 GLU A O 1
ATOM 3693 N N . THR A 1 464 ? -3.938 -12.285 26.984 1.00 86.38 464 THR A N 1
ATOM 3694 C CA . THR A 1 464 ? -3.023 -11.134 27.018 1.00 86.38 464 THR A CA 1
ATOM 3695 C C . THR A 1 464 ? -3.745 -9.784 26.991 1.00 86.38 464 THR A C 1
ATOM 3697 O O . THR A 1 464 ? -3.115 -8.734 26.861 1.00 86.38 464 THR A O 1
ATOM 3700 N N . ILE A 1 465 ? -5.075 -9.783 27.115 1.00 88.00 465 ILE A N 1
ATOM 3701 C CA . ILE A 1 465 ? -5.895 -8.572 27.106 1.00 88.00 465 ILE A CA 1
ATOM 3702 C C . ILE A 1 465 ? -6.592 -8.409 28.455 1.00 88.00 465 ILE A C 1
ATOM 3704 O O . ILE A 1 465 ? -7.359 -9.264 28.894 1.00 88.00 465 ILE A O 1
ATOM 3708 N N . ILE A 1 466 ? -6.395 -7.252 29.083 1.00 88.75 466 ILE A N 1
ATOM 3709 C CA . ILE A 1 466 ? -7.177 -6.812 30.239 1.00 88.75 466 ILE A CA 1
ATOM 3710 C C . ILE A 1 466 ? -8.296 -5.897 29.723 1.00 88.75 466 ILE A C 1
ATOM 3712 O O . ILE A 1 466 ? -8.001 -4.808 29.225 1.00 88.75 466 ILE A O 1
ATOM 3716 N N . PRO A 1 467 ? -9.578 -6.296 29.803 1.00 86.75 467 PRO A N 1
ATOM 3717 C CA . PRO A 1 467 ? -10.674 -5.461 29.329 1.00 86.75 467 PRO A CA 1
ATOM 3718 C C . PRO A 1 467 ? -10.811 -4.205 30.194 1.00 86.75 467 PRO A C 1
ATOM 3720 O O . PRO A 1 467 ? -10.786 -4.275 31.424 1.00 86.75 467 PRO A O 1
ATOM 3723 N N . ILE A 1 468 ? -11.017 -3.054 29.555 1.00 85.19 468 ILE A N 1
ATOM 3724 C CA . ILE A 1 468 ? -11.415 -1.836 30.259 1.00 85.19 468 ILE A CA 1
ATOM 3725 C C . ILE A 1 468 ? -12.928 -1.942 30.443 1.00 85.19 468 ILE A C 1
ATOM 3727 O O . ILE A 1 468 ? -13.694 -1.775 29.493 1.00 85.19 468 ILE A O 1
ATOM 3731 N N . ASN A 1 469 ? -13.357 -2.300 31.655 1.00 76.81 469 ASN A N 1
ATOM 3732 C CA . ASN A 1 469 ? -14.770 -2.498 31.959 1.00 76.81 469 ASN A CA 1
ATOM 3733 C C . ASN A 1 469 ? -15.488 -1.149 32.002 1.00 76.81 469 ASN A C 1
ATOM 3735 O O . ASN A 1 469 ? -15.564 -0.488 33.034 1.00 76.81 469 ASN A O 1
ATOM 3739 N N . ILE A 1 470 ? -15.979 -0.736 30.845 1.00 69.69 470 ILE A N 1
ATOM 3740 C CA . ILE A 1 470 ? -16.845 0.417 30.709 1.00 69.69 470 ILE A CA 1
ATOM 3741 C C . ILE A 1 470 ? -18.260 -0.055 31.016 1.00 69.69 470 ILE A C 1
ATOM 3743 O O . ILE A 1 470 ? -18.797 -0.902 30.297 1.00 69.69 470 ILE A O 1
ATOM 3747 N N . SER A 1 471 ? -18.891 0.506 32.048 1.00 56.88 471 SER A N 1
ATOM 3748 C CA . SER A 1 471 ? -20.324 0.309 32.231 1.00 56.88 471 SER A CA 1
ATOM 3749 C C . SER A 1 471 ? -21.050 0.940 31.034 1.00 56.88 471 SER A C 1
ATOM 3751 O O . SER A 1 471 ? -21.141 2.158 30.883 1.00 56.88 471 SER A O 1
ATOM 3753 N N . PHE A 1 472 ? -21.501 0.114 30.089 1.00 49.62 472 PHE A N 1
ATOM 3754 C CA . PHE A 1 472 ? -22.330 0.580 28.985 1.00 49.62 472 PHE A CA 1
ATOM 3755 C C . PHE A 1 472 ? -23.748 0.053 29.162 1.00 49.62 472 PHE A C 1
ATOM 3757 O O . PHE A 1 472 ? -23.985 -1.151 29.181 1.00 49.62 472 PHE A O 1
ATOM 3764 N N . ILE A 1 473 ? -24.702 0.981 29.244 1.00 40.78 473 ILE A N 1
ATOM 3765 C CA . ILE A 1 473 ? -26.154 0.768 29.382 1.00 40.78 473 ILE A CA 1
ATOM 3766 C C . ILE A 1 473 ? -26.784 0.076 28.141 1.00 40.78 473 ILE A C 1
ATOM 3768 O O . ILE A 1 473 ? -27.999 -0.050 28.043 1.00 40.78 473 ILE A O 1
ATOM 3772 N N . LEU A 1 474 ? -25.994 -0.454 27.200 1.00 38.38 474 LEU A N 1
ATOM 3773 C CA . LEU A 1 474 ? -26.491 -1.200 26.032 1.00 38.38 474 LEU A CA 1
ATOM 3774 C C . LEU A 1 474 ? -25.745 -2.525 25.785 1.00 38.38 474 LEU A C 1
ATOM 3776 O O . LEU A 1 474 ? -25.639 -2.974 24.648 1.00 38.38 474 LEU A O 1
ATOM 3780 N N . THR A 1 475 ? -25.258 -3.206 26.824 1.00 34.66 475 THR A N 1
ATOM 3781 C CA . THR A 1 475 ? -24.894 -4.634 26.731 1.00 34.66 475 THR A CA 1
ATOM 3782 C C . THR A 1 475 ? -26.135 -5.529 26.773 1.00 34.66 475 THR A C 1
ATOM 3784 O O . THR A 1 475 ? -26.305 -6.306 27.701 1.00 34.66 475 THR A O 1
ATOM 3787 N N . GLN A 1 476 ? -27.008 -5.451 25.766 1.00 32.53 476 GLN A N 1
ATOM 3788 C CA . GLN A 1 476 ? -27.863 -6.568 25.329 1.00 32.53 476 GLN A CA 1
ATOM 3789 C C . GLN A 1 476 ? -28.405 -6.254 23.926 1.00 32.53 476 GLN A C 1
ATOM 3791 O O . GLN A 1 476 ? -29.429 -5.595 23.760 1.00 32.53 476 GLN A O 1
ATOM 3796 N N . GLY A 1 477 ? -27.714 -6.761 22.916 1.00 29.42 477 GLY A N 1
ATOM 3797 C CA . GLY A 1 477 ? -28.169 -6.797 21.532 1.00 29.42 477 GLY A CA 1
ATOM 3798 C C . GLY A 1 477 ? -27.279 -7.783 20.801 1.00 29.42 477 GLY A C 1
ATOM 3799 O O . GLY A 1 477 ? 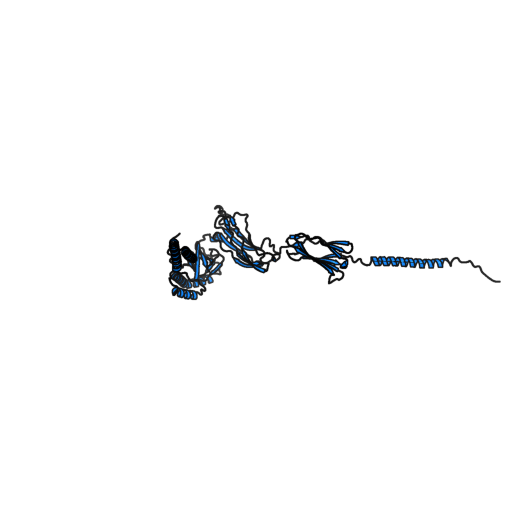-26.284 -7.372 20.218 1.00 29.42 477 GLY A O 1
ATOM 3800 N N . LYS A 1 478 ? -27.574 -9.071 21.006 1.00 30.36 478 LYS A N 1
ATOM 3801 C CA . LYS A 1 478 ? -26.934 -10.200 20.324 1.00 30.36 478 LYS A CA 1
ATOM 3802 C C . LYS A 1 478 ? -26.941 -10.029 18.813 1.00 30.36 478 LYS A C 1
ATOM 3804 O O . LYS A 1 478 ? -27.961 -9.504 18.310 1.00 30.36 478 LYS A O 1
#

Secondary structure (DSSP, 8-state):
-------PPPTTSHHHHHHHHHHHHHHHHHHHHHHHHHHHHHHHHS------EEEEE--S-EETTPEEEEEEEE-S--TTTEEEEEPPPPTTEEEEEEEEEE-SS-TT-EEEEEEEEESS-EEE-PPPEEEEETTEEEEEPPPPEEEE--GGGS--EEEEE--TTSPEETT--EEEEEEEESEEEEEEEE----SSEEEEEEEEPPP---TT--TTT-EEEEEEEEEE-SSEEEEPPP-EEEEEETTS-EEEEE----EEEEEP--SS-TTS---TT-HHHHHT----------TTSHHHHHHHHHHHHHHHHHHHHHHHHHHHHHH-SS-SHHHHHHHHHHHHTT--SPPPPPPHHHHHHHHHHHHHHHHHHHHHHHTT-HHHHHHHHHHHHHHHHHHHHHHHTTSSEEEEE-SEEEESSS-TTS-EEEEE-TT-EEEEEEEETTEEEEEETTTEEEEEEGGGEEE-----TT----

pLDDT: mean 73.9, std 17.46, range [25.97, 95.62]

Foldseek 3Di:
DDDDDDDDDDPPPPVVVVVVVVVVVVVVVVVVVVVVVVVVVVVVVPDPPPFDKDFDDWDQEAAAFDKTKTKIKTAQADQVQKDKDFDDFDPQKDKDDWDWDAPPVDNRMIMTITIMHGNDFAKGFGAWIWIGRNNDIDTHGDDIHGYHYDLLVDDKAKAWDFPPVDAAAAQDKTKIFIFIAQFCAFPDKDFDADPFKDKDWPDADGDDDDPPDPRVVGDGRTMMIIHGNDFAKDWDIKIWTFTQGNNRDTDIYIYDTDIDGYDYDDPPDPPPDPPVPDPVVVVPDDDDDDDDDDPDCVVVVVVVVVVLVVCVVLLLVLLQLLLCQQQDPDPDDSVVVNVVSCVVLVHPDADHHDHPVVLVVLVVQLVVLQVVLVVCVVVVVPVVSVVSNVVSVVSVVVSVVVVVVVQFFKWWFSWDFFFQDQDPPGDGPDTDRGGFIWTFDDDDPQWTWIDGPNHDITIDGVVRIGTSDHPDPPPPDD

Mean predicted aligned error: 21.32 Å

Solvent-accessible surface area (backbone atoms only — not comparable to full-atom values): 27594 Å² total; per-residue (Å²): 133,86,82,88,82,89,80,83,86,72,85,72,67,67,60,63,55,55,53,59,55,50,51,55,54,50,51,52,53,49,49,52,51,48,48,51,50,48,50,52,47,51,60,66,63,53,68,74,74,72,67,45,76,45,82,71,48,74,77,72,82,39,41,34,69,42,79,44,57,44,34,36,40,31,41,76,44,55,76,89,43,54,46,74,51,65,67,84,59,58,97,58,40,48,77,79,45,79,47,75,49,63,36,93,91,40,85,43,24,31,36,39,42,36,34,35,31,32,79,52,59,47,81,43,73,56,63,45,42,36,38,30,53,71,91,49,78,45,77,44,79,52,73,72,40,49,26,41,77,41,49,57,83,42,74,54,47,44,40,82,46,60,80,76,89,56,85,46,35,26,76,44,78,40,65,39,33,37,29,34,27,35,57,52,46,77,80,42,81,47,64,65,88,56,95,58,29,52,74,45,78,77,45,80,50,82,80,74,72,56,98,81,57,69,62,92,76,38,49,66,47,32,35,30,40,39,24,36,72,50,67,42,84,42,69,57,80,58,38,43,35,36,29,29,20,49,60,73,48,80,43,81,40,58,37,73,91,44,76,46,66,25,39,74,59,71,97,79,56,98,81,73,75,83,62,89,82,47,75,64,68,61,63,72,53,91,73,79,89,76,91,81,88,80,94,85,50,75,69,60,54,54,54,50,50,54,54,45,63,69,45,43,64,59,45,52,52,49,29,52,33,51,27,48,40,27,73,34,90,68,90,55,69,52,52,50,55,40,52,56,52,33,55,74,60,70,56,72,91,73,83,80,72,74,31,53,61,58,53,55,48,32,53,52,52,23,51,52,26,46,52,52,16,50,56,29,44,75,70,66,37,57,70,64,15,51,53,34,40,52,53,20,49,54,37,43,55,54,33,55,61,54,51,61,74,66,74,40,52,44,26,29,32,57,43,52,66,28,14,75,46,78,43,95,86,44,66,67,72,45,74,49,66,49,62,42,70,32,28,41,73,47,78,58,90,69,24,25,37,32,36,35,94,91,76,46,72,37,20,33,55,44,89,41,48,45,68,34,75,63,93,57,100,71,87,77,79,132

Nearest PDB structures (foldseek):
  4iho-assembly2_D  TM=4.477E-01  e=4.552E-01  Mus musculus
  6zkw-assembly1_A  TM=6.023E-01  e=8.260E-01  Homo sapiens
  1je6-assembly1_A  TM=4.323E-01  e=1.274E+00  Homo sapiens
  7fi6-assembly1_C  TM=4.112E-01  e=1.143E+00  Homo sapiens
  6gh4-assembly3_E  TM=5.427E-01  e=2.720E+00  Homo sapiens

Radius of gyration: 47.93 Å; Cα contacts (8 Å, |Δi|>4): 763; chains: 1; bounding box: 155×68×154 Å